Protein AF-A0A1F8MLC9-F1 (afdb_monomer_lite)

Foldseek 3Di:
DAEEEEEEADQDVPLLLPDPVSLVVSLVVLLQLCLQCQPLPRHQAYEYEDQLQVLQQQAPDHSPVSSVVSLVSVVVSNCVSCVVSVNNQRYDYDGNLQCVVLVVVLVVLQVVVVHRRLLLFCAVRHHFDQQSSQQVVLVLQLLCQQPPQDPYWYFYAYNQWRHHSVLVVLQVVLSVPPPDHPPPQAWFKEFAALPADVQGFCCFRQPLQQLLLDDFQDQGQGPVRPSNVVSVVLQVLLVVLPDDSPQQQDRHRGITTHSNLCLLAPFLRNQNHLQAPRRSSLSVLLCCQVVSAPFDDQNPPPCPDPHSRYDHVNHITGRPCPVTDHPVSSVVVLVCVLSVLLNSLSSCQQAPNVVSHGHVLSVQSVCLSVPHPGDDLVVLLVRSVVSSVVSLVSLLVSQCDPSCVVTPSNVCSPPPSVVCSVVSSVSSSSSSVSSSSVSNSSNVSSVCSNVPDCPPPSNVSSVRPD

Structure (mmCIF, N/CA/C/O backbone):
data_AF-A0A1F8MLC9-F1
#
_entry.id   AF-A0A1F8MLC9-F1
#
loop_
_atom_site.group_PDB
_atom_site.id
_atom_site.type_symbol
_atom_site.label_atom_id
_atom_site.label_alt_id
_atom_site.label_comp_id
_atom_site.label_asym_id
_atom_site.label_entity_id
_atom_site.label_seq_id
_atom_site.pdbx_PDB_ins_code
_atom_site.Cartn_x
_atom_site.Cartn_y
_atom_site.Cartn_z
_atom_site.occupancy
_atom_site.B_iso_or_equiv
_atom_site.auth_seq_id
_atom_site.auth_comp_id
_atom_site.auth_asym_id
_atom_site.auth_atom_id
_atom_site.pdbx_PDB_model_num
ATOM 1 N N . MET A 1 1 ? 5.364 -21.989 -14.504 1.00 70.06 1 MET A N 1
ATOM 2 C CA . MET A 1 1 ? 5.042 -20.619 -14.065 1.00 70.06 1 MET A CA 1
ATOM 3 C C . MET A 1 1 ? 6.298 -19.997 -13.494 1.00 70.06 1 MET A C 1
ATOM 5 O O . MET A 1 1 ? 6.845 -20.542 -12.539 1.00 70.06 1 MET A O 1
ATOM 9 N N . LYS A 1 2 ? 6.777 -18.930 -14.132 1.00 82.38 2 LYS A N 1
ATOM 10 C CA . LYS A 1 2 ? 7.926 -18.150 -13.665 1.00 82.38 2 LYS A CA 1
ATOM 11 C C . LYS A 1 2 ? 7.451 -17.191 -12.573 1.00 82.38 2 LYS A C 1
ATOM 13 O O . LYS A 1 2 ? 6.356 -16.639 -12.671 1.00 82.38 2 LYS A O 1
ATOM 18 N N . CYS A 1 3 ? 8.234 -17.024 -11.517 1.00 90.62 3 CYS A N 1
ATOM 19 C CA . CYS A 1 3 ? 7.934 -16.111 -10.423 1.00 90.62 3 CYS A CA 1
ATOM 20 C C . CYS A 1 3 ? 8.902 -14.935 -10.452 1.00 90.62 3 CYS A C 1
ATOM 22 O O . CYS A 1 3 ? 10.119 -15.107 -10.542 1.00 90.62 3 CYS A O 1
ATOM 24 N N . ILE A 1 4 ? 8.335 -13.749 -10.298 1.00 93.62 4 ILE A N 1
ATOM 25 C CA . ILE A 1 4 ? 9.042 -12.505 -10.057 1.00 93.62 4 ILE A CA 1
ATOM 26 C C . ILE A 1 4 ? 8.775 -12.111 -8.618 1.00 93.62 4 ILE A C 1
ATOM 28 O O . ILE A 1 4 ? 7.655 -12.224 -8.117 1.00 93.62 4 ILE A O 1
ATOM 32 N N . VAL A 1 5 ? 9.819 -11.655 -7.953 1.00 94.62 5 VAL A N 1
ATOM 33 C CA . VAL A 1 5 ? 9.729 -11.079 -6.623 1.00 94.62 5 VAL A CA 1
ATOM 34 C C . VAL A 1 5 ? 9.937 -9.581 -6.743 1.00 94.62 5 VAL A C 1
ATOM 36 O O . VAL A 1 5 ? 10.873 -9.143 -7.403 1.00 94.62 5 VAL A O 1
ATOM 39 N N . PHE A 1 6 ? 9.079 -8.803 -6.099 1.00 95.06 6 PHE A N 1
ATOM 40 C CA . PHE A 1 6 ? 9.315 -7.392 -5.838 1.00 95.06 6 PHE A CA 1
ATOM 41 C C . PHE A 1 6 ? 9.438 -7.195 -4.329 1.00 95.06 6 PHE A C 1
ATOM 43 O O . PHE A 1 6 ? 8.567 -7.611 -3.565 1.00 95.06 6 PHE A O 1
ATOM 50 N N . THR A 1 7 ? 10.525 -6.570 -3.902 1.00 93.25 7 THR A N 1
ATOM 51 C CA . THR A 1 7 ? 10.768 -6.208 -2.507 1.00 93.25 7 THR A CA 1
ATOM 52 C C . THR A 1 7 ? 11.474 -4.861 -2.454 1.00 93.25 7 THR A C 1
ATOM 54 O O . THR A 1 7 ? 11.973 -4.357 -3.460 1.00 93.25 7 THR A O 1
ATOM 57 N N . HIS A 1 8 ? 11.543 -4.277 -1.269 1.00 89.31 8 HIS A N 1
ATOM 58 C CA . HIS A 1 8 ? 12.380 -3.121 -0.991 1.00 89.31 8 HIS A CA 1
ATOM 59 C C . HIS A 1 8 ? 13.201 -3.417 0.252 1.00 89.31 8 HIS A C 1
ATOM 61 O O . HIS A 1 8 ? 12.708 -4.077 1.167 1.00 89.31 8 HIS A O 1
ATOM 67 N N . PHE A 1 9 ? 14.451 -2.968 0.263 1.00 84.25 9 PHE A N 1
ATOM 68 C CA . PHE A 1 9 ? 15.286 -3.038 1.451 1.00 84.25 9 PHE A CA 1
ATOM 69 C C . PHE A 1 9 ? 15.641 -1.620 1.863 1.00 84.25 9 PHE A C 1
ATOM 71 O O . PHE A 1 9 ? 16.335 -0.891 1.154 1.00 84.25 9 PHE A O 1
ATOM 78 N N . GLY A 1 10 ? 15.092 -1.234 3.003 1.00 76.94 10 GLY A N 1
ATOM 79 C CA . GLY A 1 10 ? 15.417 -0.005 3.670 1.00 76.94 10 GLY A CA 1
ATOM 80 C C . GLY A 1 10 ? 16.778 -0.114 4.331 1.00 76.94 10 GLY A C 1
ATOM 81 O O . GLY A 1 10 ? 17.382 -1.175 4.519 1.00 76.94 10 GLY A O 1
ATOM 82 N N . ARG A 1 11 ? 17.277 1.059 4.665 1.00 78.81 11 ARG A N 1
ATOM 83 C CA . ARG A 1 11 ? 18.478 1.224 5.451 1.00 78.81 11 ARG A CA 1
ATOM 84 C C . ARG A 1 11 ? 18.106 1.141 6.928 1.00 78.81 11 ARG A C 1
ATOM 86 O O . ARG A 1 11 ? 17.055 1.650 7.324 1.00 78.81 11 ARG A O 1
ATOM 93 N N . GLN A 1 12 ? 18.985 0.596 7.763 1.00 70.25 12 GLN A N 1
ATOM 94 C CA . GLN A 1 12 ? 18.771 0.625 9.212 1.00 70.25 12 GLN A CA 1
ATOM 95 C C . GLN A 1 12 ? 18.512 2.067 9.684 1.00 70.25 12 GLN A C 1
ATOM 97 O O . GLN A 1 12 ? 19.189 3.010 9.249 1.00 70.25 12 GLN A O 1
ATOM 102 N N . ARG A 1 13 ? 17.496 2.256 10.542 1.00 59.75 13 ARG A N 1
ATOM 103 C CA . ARG A 1 13 ? 17.085 3.589 11.020 1.00 59.75 13 ARG A CA 1
ATOM 104 C C . ARG A 1 13 ? 18.310 4.343 11.544 1.00 59.75 13 ARG A C 1
ATOM 106 O O . ARG A 1 13 ? 19.053 3.831 12.372 1.00 59.75 13 ARG A O 1
ATOM 113 N N . ASN A 1 14 ? 18.510 5.564 11.048 1.00 59.06 14 ASN A N 1
ATOM 114 C CA . ASN A 1 14 ? 19.639 6.444 11.379 1.00 59.06 14 ASN A CA 1
ATOM 115 C C . ASN A 1 14 ? 21.044 5.957 10.977 1.00 59.06 14 ASN A C 1
ATOM 117 O O . ASN A 1 14 ? 22.008 6.590 11.391 1.00 59.06 14 ASN A O 1
ATOM 121 N N . ASN A 1 15 ? 21.209 4.898 10.178 1.00 74.88 15 ASN A N 1
ATOM 122 C CA . ASN A 1 15 ? 22.534 4.441 9.744 1.00 74.88 15 ASN A CA 1
ATOM 123 C C . ASN A 1 15 ? 23.024 5.236 8.518 1.00 74.88 15 ASN A C 1
ATOM 125 O O . ASN A 1 15 ? 22.683 4.852 7.404 1.00 74.88 15 ASN A O 1
ATOM 129 N N . PRO A 1 16 ? 23.860 6.288 8.645 1.00 76.00 16 PRO A N 1
ATOM 130 C CA . PRO A 1 16 ? 24.253 7.158 7.534 1.00 76.00 16 PRO A CA 1
ATOM 131 C C . PRO A 1 16 ? 25.061 6.448 6.429 1.00 76.00 16 PRO A C 1
ATOM 133 O O . PRO A 1 16 ? 25.341 7.077 5.415 1.00 76.00 16 PRO A O 1
ATOM 136 N N . LEU A 1 17 ? 25.421 5.166 6.603 1.00 81.31 17 LEU A N 1
ATOM 137 C CA . LEU A 1 17 ? 26.280 4.385 5.704 1.00 81.31 17 LEU A CA 1
ATOM 138 C C . LEU A 1 17 ? 27.609 5.092 5.408 1.00 81.31 17 LEU A C 1
ATOM 140 O O . LEU A 1 17 ? 28.138 5.037 4.298 1.00 81.31 17 LEU A O 1
ATOM 144 N N . VAL A 1 18 ? 28.166 5.761 6.418 1.00 80.62 18 VAL A N 1
ATOM 145 C CA . VAL A 1 18 ? 29.413 6.525 6.289 1.00 80.62 18 VAL A CA 1
ATOM 146 C C . VAL A 1 18 ? 30.606 5.629 6.594 1.00 80.62 18 VAL A C 1
ATOM 148 O O . VAL A 1 18 ? 31.584 5.629 5.847 1.00 80.62 18 VAL A O 1
ATOM 151 N N . THR A 1 19 ? 30.523 4.827 7.657 1.00 85.75 19 THR A N 1
ATOM 152 C CA . THR A 1 19 ? 31.643 3.993 8.109 1.00 85.75 19 THR A CA 1
ATOM 153 C C . THR A 1 19 ? 31.665 2.631 7.419 1.00 85.75 19 THR A C 1
ATOM 155 O O . THR A 1 19 ? 30.641 2.118 6.967 1.00 85.75 19 THR A O 1
ATOM 158 N N . THR A 1 20 ? 32.841 2.001 7.358 1.00 88.50 20 THR A N 1
ATOM 159 C CA . THR A 1 20 ? 32.982 0.634 6.831 1.00 88.50 20 THR A CA 1
ATOM 160 C C . THR A 1 20 ? 32.121 -0.356 7.612 1.00 88.50 20 THR A C 1
ATOM 162 O O . THR A 1 20 ? 31.392 -1.130 7.005 1.00 88.50 20 THR A O 1
ATOM 165 N N . THR A 1 21 ? 32.131 -0.285 8.945 1.00 88.81 21 THR A N 1
ATOM 166 C CA . THR A 1 21 ? 31.322 -1.154 9.813 1.00 88.81 21 THR A CA 1
ATOM 167 C C . THR A 1 21 ? 29.830 -1.031 9.513 1.00 88.81 21 THR A C 1
ATOM 169 O O . THR A 1 21 ? 29.141 -2.035 9.381 1.00 88.81 21 THR A O 1
ATOM 172 N N . GLN A 1 22 ? 29.332 0.194 9.328 1.00 88.31 22 GLN A N 1
ATOM 173 C CA . GLN A 1 22 ? 27.935 0.442 8.970 1.00 88.31 22 GLN A CA 1
ATOM 174 C C . GLN A 1 22 ? 27.539 -0.215 7.646 1.00 88.31 22 GLN A C 1
ATOM 176 O O . GLN A 1 22 ? 26.452 -0.784 7.545 1.00 88.31 22 GLN A O 1
ATOM 181 N N . LYS A 1 23 ? 28.418 -0.138 6.641 1.00 90.75 23 LYS A N 1
ATOM 182 C CA . LYS A 1 23 ? 28.203 -0.750 5.324 1.00 90.75 23 LYS A CA 1
ATOM 183 C C . LYS A 1 23 ? 28.241 -2.276 5.402 1.00 90.75 23 LYS A C 1
ATOM 185 O O . LYS A 1 23 ? 27.401 -2.921 4.787 1.00 90.75 23 LYS A O 1
ATOM 190 N N . VAL A 1 24 ? 29.172 -2.840 6.176 1.00 90.19 24 VAL A N 1
ATOM 191 C CA . VAL A 1 24 ? 29.293 -4.293 6.390 1.00 90.19 24 VAL A CA 1
ATOM 192 C C . VAL A 1 24 ? 28.047 -4.849 7.072 1.00 90.19 24 VAL A C 1
ATOM 194 O O . VAL A 1 24 ? 27.448 -5.777 6.541 1.00 90.19 24 VAL A O 1
ATOM 197 N N . ASN A 1 25 ? 27.587 -4.231 8.163 1.00 89.25 25 ASN A N 1
ATOM 198 C CA . ASN A 1 25 ? 26.384 -4.681 8.868 1.00 89.25 25 ASN A CA 1
ATOM 199 C C . ASN A 1 25 ? 25.146 -4.656 7.954 1.00 89.25 25 ASN A C 1
ATOM 201 O O . ASN A 1 25 ? 24.365 -5.604 7.934 1.00 89.25 25 ASN A O 1
ATOM 205 N N . GLN A 1 26 ? 24.987 -3.591 7.155 1.00 90.38 26 GLN A N 1
ATOM 206 C CA . GLN A 1 26 ? 23.888 -3.498 6.190 1.00 90.38 26 GLN A CA 1
ATOM 207 C C . GLN A 1 26 ? 23.987 -4.584 5.107 1.00 90.38 26 GLN A C 1
ATOM 209 O O . GLN A 1 26 ? 22.971 -5.139 4.690 1.00 90.38 26 GLN A O 1
ATOM 214 N N . GLN A 1 27 ? 25.206 -4.897 4.657 1.00 91.81 27 GLN A N 1
ATOM 215 C CA . GLN A 1 27 ? 25.456 -5.955 3.683 1.00 91.81 27 GLN A CA 1
ATOM 216 C C . GLN A 1 27 ? 25.075 -7.330 4.232 1.00 91.81 27 GLN A C 1
ATOM 218 O O . GLN A 1 27 ? 24.414 -8.088 3.529 1.00 91.81 27 GLN A O 1
ATOM 223 N N . GLU A 1 28 ? 25.487 -7.656 5.457 1.00 91.81 28 GLU A N 1
ATOM 224 C CA . GLU A 1 28 ? 25.188 -8.938 6.107 1.00 91.81 28 GLU A CA 1
ATOM 225 C C . GLU A 1 28 ? 23.679 -9.150 6.266 1.00 91.81 28 GLU A C 1
ATOM 227 O O . GLU A 1 28 ? 23.164 -10.213 5.916 1.00 91.81 28 GLU A O 1
ATOM 232 N N . GLU A 1 29 ? 22.949 -8.113 6.686 1.00 89.44 29 GLU A N 1
ATOM 233 C CA . GLU A 1 29 ? 21.488 -8.156 6.786 1.00 89.44 29 GLU A CA 1
ATOM 234 C C . GLU A 1 29 ? 20.833 -8.449 5.426 1.00 89.44 29 GLU A C 1
ATOM 236 O O . GLU A 1 29 ? 19.963 -9.314 5.299 1.00 89.44 29 GLU A O 1
ATOM 241 N N . TRP A 1 30 ? 21.255 -7.752 4.369 1.00 91.38 30 TRP A N 1
ATOM 242 C CA . TRP A 1 30 ? 20.685 -7.959 3.037 1.00 91.38 30 TRP A CA 1
ATOM 243 C C . TRP A 1 30 ? 21.096 -9.296 2.418 1.00 91.38 30 TRP A C 1
ATOM 245 O O . TRP A 1 30 ? 20.295 -9.899 1.703 1.00 91.38 30 TRP A O 1
ATOM 255 N N . GLN A 1 31 ? 22.293 -9.804 2.723 1.00 93.50 31 GLN A N 1
ATOM 256 C CA . GLN A 1 31 ? 22.694 -11.169 2.372 1.00 93.50 31 GLN A CA 1
ATOM 257 C C . GLN A 1 31 ? 21.763 -12.194 3.019 1.00 93.50 31 GLN A C 1
ATOM 259 O O . GLN A 1 31 ? 21.269 -13.088 2.333 1.00 93.50 31 GLN A O 1
ATOM 264 N N . GLU A 1 32 ? 21.464 -12.046 4.311 1.00 90.62 32 GLU A N 1
ATOM 265 C CA . GLU A 1 32 ? 20.539 -12.936 5.013 1.00 90.62 32 GLU A CA 1
ATOM 266 C C . GLU A 1 32 ? 19.148 -12.930 4.365 1.00 90.62 32 GLU A C 1
ATOM 268 O O . GLU A 1 32 ? 18.591 -13.996 4.080 1.00 90.62 32 GLU A O 1
ATOM 273 N N . ARG A 1 33 ? 18.619 -11.745 4.036 1.00 89.31 33 ARG A N 1
ATOM 274 C CA . ARG A 1 33 ? 17.327 -11.615 3.341 1.00 89.31 33 ARG A CA 1
ATOM 275 C C . ARG A 1 33 ? 17.350 -12.243 1.944 1.00 89.31 33 ARG A C 1
ATOM 277 O O . ARG A 1 33 ? 16.389 -12.903 1.547 1.00 89.31 33 ARG A O 1
ATOM 284 N N . LEU A 1 34 ? 18.443 -12.087 1.196 1.00 93.00 34 LEU A N 1
ATOM 285 C CA . LEU A 1 34 ? 18.596 -12.656 -0.147 1.00 93.00 34 LEU A CA 1
ATOM 286 C C . LEU A 1 34 ? 18.760 -14.176 -0.148 1.00 93.00 34 LEU A C 1
ATOM 288 O O . LEU A 1 34 ? 18.259 -14.851 -1.053 1.00 93.00 34 LEU A O 1
ATOM 292 N N . ARG A 1 35 ? 19.400 -14.733 0.882 1.00 92.38 35 ARG A N 1
ATOM 293 C CA . ARG A 1 35 ? 19.637 -16.173 1.027 1.00 92.38 35 ARG A CA 1
ATOM 294 C C . ARG A 1 35 ? 18.356 -16.996 0.930 1.00 92.38 35 ARG A C 1
ATOM 296 O O . ARG A 1 35 ? 18.384 -18.113 0.415 1.00 92.38 35 ARG A O 1
ATOM 303 N N . ALA A 1 36 ? 17.220 -16.447 1.356 1.00 89.31 36 ALA A N 1
ATOM 304 C CA . ALA A 1 36 ? 15.919 -17.104 1.257 1.00 89.31 36 ALA A CA 1
ATOM 305 C C . ALA A 1 36 ? 15.506 -17.461 -0.185 1.00 89.31 36 ALA A C 1
ATOM 307 O O . ALA A 1 36 ? 14.756 -18.421 -0.390 1.00 89.31 36 ALA A O 1
ATOM 308 N N . TYR A 1 37 ? 16.009 -16.725 -1.182 1.00 91.94 37 TYR A N 1
ATOM 309 C CA . TYR A 1 37 ? 15.744 -16.964 -2.603 1.00 91.94 37 TYR A CA 1
ATOM 310 C C . TYR A 1 37 ? 16.755 -17.915 -3.254 1.00 91.94 37 TYR A C 1
ATOM 312 O O . TYR A 1 37 ? 16.526 -18.408 -4.365 1.00 91.94 37 TYR A O 1
ATOM 320 N N . ARG A 1 38 ? 17.854 -18.239 -2.566 1.00 89.25 38 ARG A N 1
ATOM 321 C CA . ARG A 1 38 ? 18.866 -19.170 -3.065 1.00 89.25 38 ARG A CA 1
ATOM 322 C C . ARG A 1 38 ? 18.252 -20.554 -3.296 1.00 89.25 38 ARG A C 1
ATOM 324 O O . ARG A 1 38 ? 17.594 -21.128 -2.430 1.00 89.25 38 ARG A O 1
ATOM 331 N N . GLY A 1 39 ? 18.434 -21.094 -4.502 1.00 84.12 39 GLY A N 1
ATOM 332 C CA . GLY A 1 39 ? 17.851 -22.384 -4.896 1.00 84.12 39 GLY A CA 1
ATOM 333 C C . GLY A 1 39 ? 16.328 -22.371 -5.105 1.00 84.12 39 GLY A C 1
ATOM 334 O O . GLY A 1 39 ? 15.718 -23.434 -5.263 1.00 84.12 39 GLY A O 1
ATOM 335 N N . CYS A 1 40 ? 15.683 -21.198 -5.124 1.00 87.00 40 CYS A N 1
ATOM 336 C CA . CYS A 1 40 ? 14.312 -21.065 -5.611 1.00 87.00 40 CYS A CA 1
ATOM 337 C C . CYS A 1 40 ? 14.312 -21.117 -7.147 1.00 87.00 40 CYS A C 1
ATOM 339 O O . CYS A 1 40 ? 14.397 -20.089 -7.814 1.00 87.00 40 CYS A O 1
ATOM 341 N N . ASN A 1 41 ? 14.224 -22.324 -7.716 1.00 86.25 41 ASN A N 1
ATOM 342 C CA . ASN A 1 41 ? 14.286 -22.538 -9.172 1.00 86.25 41 ASN A CA 1
ATOM 343 C C . ASN A 1 41 ? 13.152 -21.859 -9.949 1.00 86.25 41 ASN A C 1
ATOM 345 O O . ASN A 1 41 ? 13.327 -21.571 -11.121 1.00 86.25 41 ASN A O 1
ATOM 349 N N . ASN A 1 42 ? 12.012 -21.605 -9.302 1.00 88.25 42 ASN A N 1
ATOM 350 C CA . ASN A 1 42 ? 10.874 -20.930 -9.924 1.00 88.25 42 ASN A CA 1
ATOM 351 C C . ASN A 1 42 ? 10.941 -19.399 -9.803 1.00 88.25 42 ASN A C 1
ATOM 353 O O . ASN A 1 42 ? 10.081 -18.733 -10.365 1.00 88.25 42 ASN A O 1
ATOM 357 N N . VAL A 1 43 ? 11.895 -18.846 -9.041 1.00 92.19 43 VAL A N 1
ATOM 358 C CA . VAL A 1 43 ? 12.118 -17.395 -8.945 1.00 92.19 43 VAL A CA 1
ATOM 359 C C . VAL A 1 43 ? 13.181 -17.015 -9.967 1.00 92.19 43 VAL A C 1
ATOM 361 O O . VAL A 1 43 ? 14.354 -17.365 -9.802 1.00 92.19 43 VAL A O 1
ATOM 364 N N . ASP A 1 44 ? 12.762 -16.308 -11.010 1.00 91.56 44 ASP A N 1
ATOM 365 C CA . ASP A 1 44 ? 13.611 -15.959 -12.156 1.00 91.56 44 ASP A CA 1
ATOM 366 C C . ASP A 1 44 ? 14.211 -14.560 -12.032 1.00 91.56 44 ASP A C 1
ATOM 368 O O . ASP A 1 44 ? 15.311 -14.306 -12.529 1.00 91.56 44 ASP A O 1
ATOM 372 N N . LEU A 1 45 ? 13.493 -13.664 -11.354 1.00 94.50 45 LEU A N 1
ATOM 373 C CA . LEU A 1 45 ? 13.861 -12.265 -11.199 1.00 94.50 45 LEU A CA 1
ATOM 374 C C . LEU A 1 45 ? 13.406 -11.737 -9.837 1.00 94.50 45 LEU A C 1
ATOM 376 O O . LEU A 1 45 ? 12.311 -12.046 -9.366 1.00 94.50 45 LEU A O 1
ATOM 380 N N . ILE A 1 46 ? 14.261 -10.935 -9.215 1.00 95.44 46 ILE A N 1
ATOM 381 C CA . ILE A 1 46 ? 14.049 -10.272 -7.934 1.00 95.44 46 ILE A CA 1
ATOM 382 C C . ILE A 1 46 ? 14.328 -8.787 -8.152 1.00 95.44 46 ILE A C 1
ATOM 384 O O . ILE A 1 46 ? 15.482 -8.386 -8.295 1.00 95.44 46 ILE A O 1
ATOM 388 N N . TYR A 1 47 ? 13.276 -7.980 -8.181 1.00 96.44 47 TYR A N 1
ATOM 389 C CA . TYR A 1 47 ? 13.377 -6.530 -8.117 1.00 96.44 47 TYR A CA 1
ATOM 390 C C . TYR A 1 47 ? 13.580 -6.098 -6.667 1.00 96.44 47 TYR A C 1
ATOM 392 O O . TYR A 1 47 ? 12.784 -6.464 -5.796 1.00 96.44 47 TYR A O 1
ATOM 400 N N . ILE A 1 48 ? 14.632 -5.320 -6.417 1.00 95.00 48 ILE A N 1
ATOM 401 C CA . ILE A 1 48 ? 14.919 -4.724 -5.111 1.00 95.00 48 ILE A CA 1
ATOM 402 C C . ILE A 1 48 ? 14.923 -3.212 -5.265 1.00 95.00 48 ILE A C 1
ATOM 404 O O . ILE A 1 48 ? 15.828 -2.638 -5.867 1.00 95.00 48 ILE A O 1
ATOM 408 N N . PHE A 1 49 ? 13.892 -2.583 -4.725 1.00 93.50 49 PHE A N 1
ATOM 409 C CA . PHE A 1 49 ? 13.686 -1.148 -4.795 1.00 93.50 49 PHE A CA 1
ATOM 410 C C . PHE A 1 49 ? 14.466 -0.396 -3.702 1.00 93.50 49 PHE A C 1
ATOM 412 O O . PHE A 1 49 ? 14.379 -0.753 -2.523 1.00 93.50 49 PHE A O 1
ATOM 419 N N . ILE A 1 50 ? 15.194 0.655 -4.099 1.00 91.19 50 ILE A N 1
ATOM 420 C CA . ILE A 1 50 ? 15.861 1.615 -3.211 1.00 91.19 50 ILE A CA 1
ATOM 421 C C . ILE A 1 50 ? 14.966 2.850 -3.057 1.00 91.19 50 ILE A C 1
ATOM 423 O O . ILE A 1 50 ? 14.842 3.670 -3.967 1.00 91.19 50 ILE A O 1
ATOM 427 N N . MET A 1 51 ? 14.357 2.994 -1.879 1.00 86.25 51 MET A N 1
ATOM 428 C CA . MET A 1 51 ? 13.389 4.059 -1.602 1.00 86.25 51 MET A CA 1
ATOM 429 C C . MET A 1 51 ? 14.000 5.465 -1.673 1.00 86.25 51 MET A C 1
ATOM 431 O O . MET A 1 51 ? 13.350 6.380 -2.172 1.00 86.25 51 MET A O 1
ATOM 435 N N . ASP A 1 52 ? 15.246 5.635 -1.228 1.00 84.31 52 ASP A N 1
ATOM 436 C CA . ASP A 1 52 ? 15.963 6.915 -1.235 1.00 84.31 52 ASP A CA 1
ATOM 437 C C . ASP A 1 52 ? 16.074 7.496 -2.659 1.00 84.31 52 ASP A C 1
ATOM 439 O O . ASP A 1 52 ? 15.867 8.692 -2.862 1.00 84.31 52 ASP A O 1
ATOM 443 N N . GLY A 1 53 ? 16.276 6.641 -3.671 1.00 83.44 53 GLY A N 1
ATOM 444 C CA . GLY A 1 53 ? 16.311 7.055 -5.076 1.00 83.44 53 GLY A CA 1
ATOM 445 C C . GLY A 1 53 ? 14.966 7.570 -5.600 1.00 83.44 53 GLY A C 1
ATOM 446 O O . GLY A 1 53 ? 14.914 8.529 -6.363 1.00 83.44 53 GLY A O 1
ATOM 447 N N . TYR A 1 54 ? 13.858 6.982 -5.149 1.00 86.50 54 TYR A N 1
ATOM 448 C CA . TYR A 1 54 ? 12.515 7.457 -5.494 1.00 86.50 54 TYR A CA 1
ATOM 449 C C . TYR A 1 54 ? 12.172 8.777 -4.818 1.00 86.50 54 TYR A C 1
ATOM 451 O O . TYR A 1 54 ? 11.622 9.662 -5.464 1.00 86.50 54 TYR A O 1
ATOM 459 N N . VAL A 1 55 ? 12.517 8.936 -3.536 1.00 82.44 55 VAL A N 1
ATOM 460 C CA . VAL A 1 55 ? 12.339 10.218 -2.836 1.00 82.44 55 VAL A CA 1
ATOM 461 C C . VAL A 1 55 ? 13.115 11.312 -3.547 1.00 82.44 55 VAL A C 1
ATOM 463 O O . VAL A 1 55 ? 12.557 12.380 -3.781 1.00 82.44 55 VAL A O 1
ATOM 466 N N . ALA A 1 56 ? 14.364 11.030 -3.918 1.00 81.25 56 ALA A N 1
ATOM 467 C CA . ALA A 1 56 ? 15.208 11.949 -4.662 1.00 81.25 56 ALA A CA 1
ATOM 468 C C . ALA A 1 56 ? 14.547 12.408 -5.972 1.00 81.25 56 ALA A C 1
ATOM 470 O O . ALA A 1 56 ? 14.482 13.603 -6.225 1.00 81.25 56 ALA A O 1
ATOM 471 N N . LEU A 1 57 ? 14.013 11.483 -6.772 1.00 84.81 57 LEU A N 1
ATOM 472 C CA . LEU A 1 57 ? 13.394 11.822 -8.057 1.00 84.81 57 LEU A CA 1
ATOM 473 C C . LEU A 1 57 ? 12.042 12.524 -7.939 1.00 84.81 57 LEU A C 1
ATOM 475 O O . LEU A 1 57 ? 11.712 13.355 -8.778 1.00 84.81 57 LEU A O 1
ATOM 479 N N . VAL A 1 58 ? 11.238 12.158 -6.942 1.00 82.62 58 VAL A N 1
ATOM 480 C CA . VAL A 1 58 ? 9.872 12.671 -6.814 1.00 82.62 58 VAL A CA 1
ATOM 481 C C . VAL A 1 58 ? 9.832 13.998 -6.055 1.00 82.62 58 VAL A C 1
ATOM 483 O O . VAL A 1 58 ? 8.966 14.819 -6.326 1.00 82.62 58 VAL A O 1
ATOM 486 N N . SER A 1 59 ? 10.743 14.238 -5.109 1.00 75.56 59 SER A N 1
ATOM 487 C CA . SER A 1 59 ? 10.749 15.483 -4.331 1.00 75.56 59 SER A CA 1
ATOM 488 C C . SER A 1 59 ? 11.159 16.662 -5.215 1.00 75.56 59 SER A C 1
ATOM 490 O O . SER A 1 59 ? 12.233 16.650 -5.809 1.00 75.56 59 SER A O 1
ATOM 492 N N . ARG A 1 60 ? 10.337 17.717 -5.277 1.00 64.88 60 ARG A N 1
ATOM 493 C CA . ARG A 1 60 ? 10.682 18.953 -5.996 1.00 64.88 60 ARG A CA 1
ATOM 494 C C . ARG A 1 60 ? 11.897 19.630 -5.347 1.00 64.88 60 ARG A C 1
ATOM 496 O O . ARG A 1 60 ? 11.784 20.181 -4.253 1.00 64.88 60 ARG A O 1
ATOM 503 N N . GLY A 1 61 ? 13.047 19.612 -6.020 1.00 60.66 61 GLY A N 1
ATOM 504 C CA . GLY A 1 61 ? 14.255 20.337 -5.612 1.00 60.66 61 GLY A CA 1
ATOM 505 C C . GLY A 1 61 ? 15.543 19.747 -6.184 1.00 60.66 61 GLY A C 1
ATOM 506 O O . GLY A 1 61 ? 15.524 18.715 -6.850 1.00 60.66 61 GLY A O 1
ATOM 507 N N . ASP A 1 62 ? 16.674 20.395 -5.895 1.00 56.59 62 ASP A N 1
ATOM 508 C CA . ASP A 1 62 ? 17.984 19.782 -6.110 1.00 56.59 62 ASP A CA 1
ATOM 509 C C . ASP A 1 62 ? 18.066 18.529 -5.244 1.00 56.59 62 ASP A C 1
ATOM 511 O O . ASP A 1 62 ? 17.975 18.614 -4.015 1.00 56.59 62 ASP A O 1
ATOM 515 N N . ILE A 1 63 ? 18.249 17.366 -5.873 1.00 63.66 63 ILE A N 1
ATOM 516 C CA . ILE A 1 63 ? 18.549 16.140 -5.140 1.00 63.66 63 ILE A CA 1
ATOM 517 C C . ILE A 1 63 ? 19.804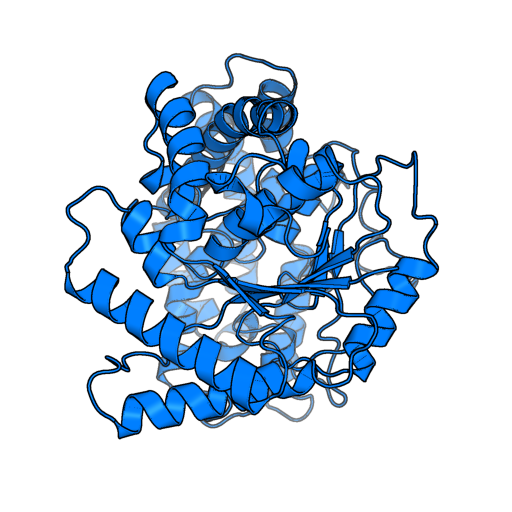 16.432 -4.318 1.00 63.66 63 ILE A C 1
ATOM 519 O O . ILE A 1 63 ? 20.862 16.682 -4.910 1.00 63.66 63 ILE A O 1
ATOM 523 N N . PRO A 1 64 ? 19.747 16.409 -2.972 1.00 69.25 64 PRO A N 1
ATOM 524 C CA . PRO A 1 64 ? 20.941 16.659 -2.193 1.00 69.25 64 PRO A CA 1
ATOM 525 C C . PRO A 1 64 ? 21.994 15.642 -2.621 1.00 69.25 64 PRO A C 1
ATOM 527 O O . PRO A 1 64 ? 21.721 14.443 -2.636 1.00 69.25 64 PRO A O 1
ATOM 530 N N . PHE A 1 65 ? 23.207 16.093 -2.946 1.00 75.69 65 PHE A N 1
ATOM 531 C CA . PHE A 1 65 ? 24.310 15.207 -3.350 1.00 75.69 65 PHE A CA 1
ATOM 532 C C . PHE A 1 65 ? 24.490 14.020 -2.384 1.00 75.69 65 PHE A C 1
ATOM 534 O O . PHE A 1 65 ? 24.834 12.909 -2.780 1.00 75.69 65 PHE A O 1
ATOM 541 N N . LYS A 1 66 ? 24.172 14.247 -1.106 1.00 78.50 66 LYS A N 1
ATOM 542 C CA . LYS A 1 66 ? 24.108 13.228 -0.062 1.00 78.50 66 LYS A CA 1
ATOM 543 C C . LYS A 1 66 ? 23.141 12.074 -0.377 1.00 78.50 66 LYS A C 1
ATOM 545 O O . LYS A 1 66 ? 23.527 10.932 -0.165 1.00 78.50 66 LYS A O 1
ATOM 550 N N . GLU A 1 67 ? 21.936 12.338 -0.878 1.00 77.75 67 GLU A N 1
ATOM 551 C CA . GLU A 1 67 ? 20.952 11.299 -1.225 1.00 77.75 67 GLU A CA 1
ATOM 552 C C . GLU A 1 67 ? 21.409 10.479 -2.438 1.00 77.75 67 GLU A C 1
ATOM 554 O O . GLU A 1 67 ? 21.334 9.252 -2.413 1.00 77.75 67 GLU A O 1
ATOM 559 N N . LEU A 1 68 ? 22.014 11.126 -3.443 1.00 82.75 68 LEU A N 1
ATOM 560 C CA . LEU A 1 68 ? 22.656 10.427 -4.568 1.00 82.75 68 LEU A CA 1
ATOM 561 C C . LEU A 1 68 ? 23.781 9.498 -4.087 1.00 82.75 68 LEU A C 1
ATOM 563 O O . LEU A 1 68 ? 23.908 8.359 -4.536 1.00 82.75 68 LEU A O 1
ATOM 567 N N . MET A 1 69 ? 24.608 9.970 -3.149 1.00 85.94 69 MET A N 1
ATOM 568 C CA . MET A 1 69 ? 25.666 9.152 -2.553 1.00 85.94 69 MET A CA 1
ATOM 569 C C . MET A 1 69 ? 25.116 7.978 -1.737 1.00 85.94 69 MET A C 1
ATOM 571 O O . MET A 1 69 ? 25.715 6.896 -1.755 1.00 85.94 69 MET A O 1
ATOM 575 N N . ILE A 1 70 ? 24.015 8.184 -1.008 1.00 86.44 70 ILE A N 1
ATOM 576 C CA . ILE A 1 70 ? 23.348 7.139 -0.226 1.00 86.44 70 ILE A CA 1
ATOM 577 C C . ILE A 1 70 ? 22.789 6.071 -1.166 1.00 86.44 70 ILE A C 1
ATOM 579 O O . ILE A 1 70 ? 23.137 4.904 -0.989 1.00 86.44 70 ILE A O 1
ATOM 583 N N . GLU A 1 71 ? 22.026 6.455 -2.195 1.00 89.25 71 GLU A N 1
ATOM 584 C CA . GLU A 1 71 ? 21.474 5.525 -3.190 1.00 89.25 71 GLU A CA 1
ATOM 585 C C . GLU A 1 71 ? 22.585 4.690 -3.832 1.00 89.25 71 GLU A C 1
ATOM 587 O O . GLU A 1 71 ? 22.534 3.458 -3.789 1.00 89.25 71 GLU A O 1
ATOM 592 N N . ARG A 1 72 ? 23.659 5.340 -4.301 1.00 91.06 72 ARG A N 1
ATOM 593 C CA . ARG A 1 72 ? 24.781 4.645 -4.945 1.00 91.06 72 ARG A CA 1
ATOM 594 C C . ARG A 1 72 ? 25.479 3.679 -3.991 1.00 91.06 72 ARG A C 1
ATOM 596 O O . ARG A 1 72 ? 25.901 2.591 -4.384 1.00 91.06 72 ARG A O 1
ATOM 603 N N . THR A 1 73 ? 25.618 4.066 -2.724 1.00 92.19 73 THR A N 1
ATOM 604 C CA . THR A 1 73 ? 26.194 3.200 -1.689 1.00 92.19 73 THR A CA 1
ATOM 605 C C . THR A 1 73 ? 25.297 1.991 -1.437 1.00 92.19 73 THR A C 1
ATOM 607 O O . THR A 1 73 ? 25.798 0.869 -1.389 1.00 92.19 73 THR A O 1
ATOM 610 N N . MET A 1 74 ? 23.984 2.194 -1.329 1.00 91.94 74 MET A N 1
ATOM 611 C CA . MET A 1 74 ? 23.007 1.118 -1.162 1.00 91.94 74 MET A CA 1
ATOM 612 C C . MET A 1 74 ? 23.019 0.161 -2.355 1.00 91.94 74 MET A C 1
ATOM 614 O O . MET A 1 74 ? 23.098 -1.049 -2.154 1.00 91.94 74 MET A O 1
ATOM 618 N N . ARG A 1 75 ? 23.051 0.675 -3.587 1.00 94.00 75 ARG A N 1
ATOM 619 C CA . ARG A 1 75 ? 23.183 -0.137 -4.804 1.00 94.00 75 ARG A CA 1
ATOM 620 C C . ARG A 1 75 ? 24.408 -1.046 -4.751 1.00 94.00 75 ARG A C 1
ATOM 622 O O . ARG A 1 75 ? 24.271 -2.258 -4.886 1.00 94.00 75 ARG A O 1
ATOM 629 N N . ASN A 1 76 ? 25.581 -0.491 -4.442 1.00 94.19 76 ASN A N 1
ATOM 630 C CA . ASN A 1 76 ? 26.821 -1.268 -4.342 1.00 94.19 76 ASN A CA 1
ATOM 631 C C . ASN A 1 76 ? 26.747 -2.373 -3.272 1.00 94.19 76 ASN A C 1
ATOM 633 O O . ASN A 1 76 ? 27.253 -3.482 -3.476 1.00 94.19 76 ASN A O 1
ATOM 637 N N . ILE A 1 77 ? 26.128 -2.078 -2.123 1.00 94.44 77 ILE A N 1
ATOM 638 C CA . ILE A 1 77 ? 25.935 -3.051 -1.041 1.00 94.44 77 ILE A CA 1
ATOM 639 C C . ILE A 1 77 ? 24.982 -4.167 -1.498 1.00 94.44 77 ILE A C 1
ATOM 641 O O . ILE A 1 77 ? 25.307 -5.341 -1.318 1.00 94.44 77 ILE A O 1
ATOM 645 N N . LEU A 1 78 ? 23.850 -3.831 -2.134 1.00 94.12 78 LEU A N 1
ATOM 646 C CA . LEU A 1 78 ? 22.885 -4.805 -2.666 1.00 94.12 78 LEU A CA 1
ATOM 647 C C . LEU A 1 78 ? 23.507 -5.713 -3.721 1.00 94.12 78 LEU A C 1
ATOM 649 O O . LEU A 1 78 ? 23.363 -6.931 -3.651 1.00 94.12 78 LEU A O 1
ATOM 653 N N . GLU A 1 79 ? 24.213 -5.138 -4.690 1.00 95.12 79 GLU A N 1
ATOM 654 C CA . GLU A 1 79 ? 24.862 -5.893 -5.761 1.00 95.12 79 GLU A CA 1
ATOM 655 C C . GLU A 1 79 ? 25.944 -6.824 -5.208 1.00 95.12 79 GLU A C 1
ATOM 657 O O . GLU A 1 79 ? 26.064 -7.978 -5.632 1.00 95.12 79 GLU A O 1
ATOM 662 N N . THR A 1 80 ? 26.691 -6.365 -4.199 1.00 95.69 80 THR A N 1
ATOM 663 C CA . THR A 1 80 ? 27.670 -7.200 -3.498 1.00 95.69 80 THR A CA 1
ATOM 664 C C . THR A 1 80 ? 26.990 -8.331 -2.731 1.00 95.69 80 THR A C 1
ATOM 666 O O . THR A 1 80 ? 27.436 -9.474 -2.832 1.00 95.69 80 THR A O 1
ATOM 669 N N . ALA A 1 81 ? 25.897 -8.054 -2.016 1.00 95.38 81 ALA A N 1
ATOM 670 C CA . ALA A 1 81 ? 25.114 -9.069 -1.318 1.00 95.38 81 ALA A CA 1
ATOM 671 C C . ALA A 1 81 ? 24.546 -10.119 -2.290 1.00 95.38 81 ALA A C 1
ATOM 673 O O . ALA A 1 81 ? 24.695 -11.320 -2.062 1.00 95.38 81 ALA A O 1
ATOM 674 N N . ALA A 1 82 ? 23.992 -9.681 -3.424 1.00 95.69 82 ALA A N 1
ATOM 675 C CA . ALA A 1 82 ? 23.499 -10.559 -4.481 1.00 95.69 82 ALA A CA 1
ATOM 676 C C . ALA A 1 82 ? 24.611 -11.427 -5.078 1.00 95.69 82 ALA A C 1
ATOM 678 O O . ALA A 1 82 ? 24.397 -12.614 -5.320 1.00 95.69 82 ALA A O 1
ATOM 679 N N . ARG A 1 83 ? 25.813 -10.873 -5.277 1.00 96.25 83 ARG A N 1
ATOM 680 C CA . ARG A 1 83 ? 26.979 -11.631 -5.751 1.00 96.25 83 ARG A CA 1
ATOM 681 C C . ARG A 1 83 ? 27.417 -12.698 -4.755 1.00 96.25 83 ARG A C 1
ATOM 683 O O . ARG A 1 83 ? 27.654 -13.830 -5.164 1.00 96.25 83 ARG A O 1
ATOM 690 N N . VAL A 1 84 ? 27.494 -12.359 -3.468 1.00 95.44 84 VAL A N 1
ATOM 691 C CA . VAL A 1 84 ? 27.869 -13.307 -2.404 1.00 95.44 84 VAL A CA 1
ATOM 692 C C . VAL A 1 84 ? 26.871 -14.462 -2.310 1.00 95.44 84 VAL A C 1
ATOM 694 O O . VAL A 1 84 ? 27.276 -15.614 -2.178 1.00 95.44 84 VAL A O 1
ATOM 697 N N . GLU A 1 85 ? 25.575 -14.181 -2.448 1.00 95.19 85 GLU A N 1
ATOM 698 C CA . GLU A 1 85 ? 24.533 -15.214 -2.410 1.00 95.19 85 GLU A CA 1
ATOM 699 C C . GLU A 1 85 ? 24.336 -15.943 -3.759 1.00 95.19 85 GLU A C 1
ATOM 701 O O . GLU A 1 85 ? 23.504 -16.849 -3.856 1.00 95.19 85 GLU A O 1
ATOM 706 N N . GLY A 1 86 ? 25.118 -15.606 -4.796 1.00 94.94 86 GLY A N 1
ATOM 707 C CA . GLY A 1 86 ? 25.058 -16.251 -6.113 1.00 94.94 86 GLY A CA 1
ATOM 708 C C . GLY A 1 86 ? 23.772 -15.946 -6.888 1.00 94.94 86 GLY A C 1
ATOM 709 O O . GLY A 1 86 ? 23.246 -16.812 -7.581 1.00 94.94 86 GLY A O 1
ATOM 710 N N . LEU A 1 87 ? 23.242 -14.732 -6.729 1.00 95.44 87 LEU A N 1
ATOM 711 C CA . LEU A 1 87 ? 21.965 -14.266 -7.278 1.00 95.44 87 LEU A CA 1
ATOM 712 C C . LEU A 1 87 ? 22.112 -13.058 -8.220 1.00 95.44 87 LEU A C 1
ATOM 714 O O . LEU A 1 87 ? 21.102 -12.482 -8.618 1.00 95.44 87 LEU A O 1
ATOM 718 N N . SER A 1 88 ? 23.333 -12.651 -8.593 1.00 94.31 88 SER A N 1
ATOM 719 C CA . SER A 1 88 ? 23.572 -11.468 -9.443 1.00 94.31 88 SER A CA 1
ATOM 720 C C . SER A 1 88 ? 22.792 -11.486 -10.759 1.00 94.31 88 SER A C 1
ATOM 722 O O . SER A 1 88 ? 22.332 -10.447 -11.230 1.00 94.31 88 SER A O 1
ATOM 724 N N . ASP A 1 89 ? 22.603 -12.661 -11.357 1.00 92.31 89 ASP A N 1
ATOM 725 C CA . ASP A 1 89 ? 21.857 -12.791 -12.602 1.00 92.31 89 ASP A CA 1
ATOM 726 C C . ASP A 1 89 ? 20.339 -12.640 -12.387 1.00 92.31 89 ASP A C 1
ATOM 728 O O . ASP A 1 89 ? 19.646 -12.200 -13.306 1.00 92.31 89 ASP A O 1
ATOM 732 N N . LYS A 1 90 ? 19.841 -12.939 -11.181 1.00 93.31 90 LYS A N 1
ATOM 733 C CA . LYS A 1 90 ? 18.428 -12.855 -10.781 1.00 93.31 90 LYS A CA 1
ATOM 734 C C . LYS A 1 90 ? 18.040 -11.530 -10.135 1.00 93.31 90 LYS A C 1
ATOM 736 O O . LYS A 1 90 ? 16.856 -11.235 -10.090 1.00 93.31 90 LYS A O 1
ATOM 741 N N . VAL A 1 91 ? 18.979 -10.750 -9.609 1.00 95.31 91 VAL A N 1
ATOM 742 C CA . VAL A 1 91 ? 18.673 -9.494 -8.905 1.00 95.31 91 VAL A CA 1
ATOM 743 C C . VAL A 1 91 ? 18.733 -8.302 -9.857 1.00 95.31 91 VAL A C 1
ATOM 745 O O . VAL A 1 91 ? 19.752 -8.075 -10.508 1.00 95.31 91 VAL A O 1
ATOM 748 N N . GLN A 1 92 ? 17.652 -7.521 -9.895 1.00 95.31 92 GLN A N 1
ATOM 749 C CA . GLN A 1 92 ? 17.587 -6.182 -10.476 1.00 95.31 92 GLN A CA 1
ATOM 750 C C . GLN A 1 92 ? 17.403 -5.167 -9.348 1.00 95.31 92 GLN A C 1
ATOM 752 O O . GLN A 1 92 ? 16.359 -5.140 -8.697 1.00 95.31 92 GLN A O 1
ATOM 757 N N . VAL A 1 93 ? 18.406 -4.323 -9.134 1.00 94.75 93 VAL A N 1
ATOM 758 C CA . VAL A 1 93 ? 18.264 -3.156 -8.261 1.00 94.75 93 VAL A CA 1
ATOM 759 C C . VAL A 1 93 ? 17.477 -2.086 -9.019 1.00 94.75 93 VAL A C 1
ATOM 761 O O . VAL A 1 93 ? 17.691 -1.901 -10.214 1.00 94.75 93 VAL A O 1
ATOM 764 N N . VAL A 1 94 ? 16.520 -1.445 -8.352 1.00 93.88 94 VAL A N 1
ATOM 765 C CA . VAL A 1 94 ? 15.680 -0.382 -8.918 1.00 93.88 94 VAL A CA 1
ATOM 766 C C . VAL A 1 94 ? 15.870 0.865 -8.070 1.00 93.88 94 VAL A C 1
ATOM 768 O O . VAL A 1 94 ? 15.434 0.905 -6.919 1.00 93.88 94 VAL A O 1
ATOM 771 N N . GLY A 1 95 ? 16.531 1.863 -8.633 1.00 91.38 95 GLY A N 1
ATOM 772 C CA . GLY A 1 95 ? 16.813 3.143 -8.001 1.00 91.38 95 GLY A CA 1
ATOM 773 C C . GLY A 1 95 ? 16.686 4.270 -9.017 1.00 91.38 95 GLY A C 1
ATOM 774 O O . GLY A 1 95 ? 15.753 4.274 -9.815 1.00 91.38 95 GLY A O 1
ATOM 775 N N . ILE A 1 96 ? 17.596 5.239 -8.972 1.00 90.38 96 ILE A N 1
ATOM 776 C CA . ILE A 1 96 ? 17.460 6.478 -9.753 1.00 90.38 96 ILE A CA 1
ATOM 777 C C . ILE A 1 96 ? 17.438 6.200 -11.260 1.00 90.38 96 ILE A C 1
ATOM 779 O O . ILE A 1 96 ? 16.485 6.580 -11.939 1.00 90.38 96 ILE A O 1
ATOM 783 N N . ASP A 1 97 ? 18.447 5.490 -11.762 1.00 89.12 97 ASP A N 1
ATOM 784 C CA . ASP A 1 97 ? 18.633 5.266 -13.200 1.00 89.12 97 ASP A CA 1
ATOM 785 C C . ASP A 1 97 ? 17.448 4.526 -13.832 1.00 89.12 97 ASP A C 1
ATOM 787 O O . ASP A 1 97 ? 17.005 4.859 -14.929 1.00 89.12 97 ASP A O 1
ATOM 791 N N . GLU A 1 98 ? 16.891 3.544 -13.119 1.00 92.31 98 GLU A N 1
ATOM 792 C CA . GLU A 1 98 ? 15.739 2.783 -13.596 1.00 92.31 98 GLU A CA 1
ATOM 793 C C . GLU A 1 98 ? 14.441 3.607 -13.565 1.00 92.31 98 GLU A C 1
ATOM 795 O O . GLU A 1 98 ? 13.574 3.450 -14.424 1.00 92.31 98 GLU A O 1
ATOM 800 N N . LEU A 1 99 ? 14.274 4.492 -12.582 1.00 90.81 99 LEU A N 1
ATOM 801 C CA . LEU A 1 99 ? 13.001 5.174 -12.357 1.00 90.81 99 LEU A CA 1
ATOM 802 C C . LEU A 1 99 ? 12.820 6.448 -13.182 1.00 90.81 99 LEU A C 1
ATOM 804 O O . LEU A 1 99 ? 11.670 6.794 -13.459 1.00 90.81 99 LEU A O 1
ATOM 808 N N . ILE A 1 100 ? 13.904 7.121 -13.594 1.00 89.88 100 ILE A N 1
ATOM 809 C CA . ILE A 1 100 ? 13.844 8.389 -14.348 1.00 89.88 100 ILE A CA 1
ATOM 810 C C . ILE A 1 100 ? 12.865 8.322 -15.533 1.00 89.88 100 ILE A C 1
ATOM 812 O O . ILE A 1 100 ? 11.953 9.149 -15.566 1.00 89.88 100 ILE A O 1
ATOM 816 N N . PRO A 1 101 ? 12.964 7.356 -16.471 1.00 88.50 101 PRO A N 1
ATOM 817 C CA . PRO A 1 101 ? 12.130 7.375 -17.674 1.00 88.50 101 PRO A CA 1
ATOM 818 C C . PRO A 1 101 ? 10.640 7.213 -17.355 1.00 88.50 101 PRO A C 1
ATOM 820 O O . PRO A 1 101 ? 9.786 7.901 -17.911 1.00 88.50 101 PRO A O 1
ATOM 823 N N . THR A 1 102 ? 10.317 6.321 -16.414 1.00 89.06 102 THR A N 1
ATOM 824 C CA . THR A 1 102 ? 8.926 6.037 -16.036 1.00 89.06 102 THR A CA 1
ATOM 825 C C . THR A 1 102 ? 8.311 7.179 -15.224 1.00 89.06 102 THR A C 1
ATOM 827 O O . THR A 1 102 ? 7.147 7.523 -15.431 1.00 89.06 102 THR A O 1
ATOM 830 N N . LEU A 1 103 ? 9.077 7.782 -14.309 1.00 89.69 103 LEU A N 1
ATOM 831 C CA . LEU A 1 103 ? 8.604 8.912 -13.511 1.00 89.69 103 LEU A CA 1
ATOM 832 C C . LEU A 1 103 ? 8.475 10.188 -14.342 1.00 89.69 103 LEU A C 1
ATOM 834 O O . LEU A 1 103 ? 7.508 10.909 -14.133 1.00 89.69 103 LEU A O 1
ATOM 838 N N . ALA A 1 104 ? 9.365 10.431 -15.309 1.00 89.62 104 ALA A N 1
ATOM 839 C CA . ALA A 1 104 ? 9.251 11.562 -16.230 1.00 89.62 104 ALA A CA 1
ATOM 840 C C . ALA A 1 104 ? 7.942 11.503 -17.035 1.00 89.62 104 ALA A C 1
ATOM 842 O O . ALA A 1 104 ? 7.186 12.466 -17.054 1.00 89.62 104 ALA A O 1
ATOM 843 N N . ALA A 1 105 ? 7.595 10.337 -17.592 1.00 89.69 105 ALA A N 1
ATOM 844 C CA . ALA A 1 105 ? 6.330 10.172 -18.312 1.00 89.69 105 ALA A CA 1
ATOM 845 C C . ALA A 1 105 ? 5.096 10.422 -17.419 1.00 89.69 105 ALA A C 1
ATOM 847 O O . ALA A 1 105 ? 4.101 11.004 -17.854 1.00 89.69 105 ALA A O 1
ATOM 848 N N . LEU A 1 106 ? 5.145 9.984 -16.157 1.00 90.88 106 LEU A N 1
ATOM 849 C CA . LEU A 1 106 ? 4.074 10.244 -15.194 1.00 90.88 106 LEU A CA 1
ATOM 850 C C . LEU A 1 106 ? 4.014 11.727 -14.783 1.00 90.88 106 LEU A C 1
ATOM 852 O O . LEU A 1 106 ? 2.916 12.264 -14.618 1.00 90.88 106 LEU A O 1
ATOM 856 N N . GLN A 1 107 ? 5.173 12.376 -14.647 1.00 91.00 107 GLN A N 1
ATOM 857 C CA . GLN A 1 107 ? 5.317 13.803 -14.361 1.00 91.00 107 GLN A CA 1
ATOM 858 C C . GLN A 1 107 ? 4.689 14.644 -15.474 1.00 91.00 107 GLN A C 1
ATOM 860 O O . GLN A 1 107 ? 3.839 15.478 -15.175 1.00 91.00 107 GLN A O 1
ATOM 865 N N . ASP A 1 108 ? 4.997 14.356 -16.739 1.00 91.69 108 ASP A N 1
ATOM 866 C CA . ASP A 1 108 ? 4.441 15.074 -17.892 1.00 91.69 108 ASP A CA 1
ATOM 867 C C . ASP A 1 108 ? 2.902 15.014 -17.911 1.00 91.69 108 ASP A C 1
ATOM 869 O O . ASP A 1 108 ? 2.215 16.016 -18.143 1.00 91.69 108 ASP A O 1
ATOM 873 N N . ILE A 1 109 ? 2.320 13.845 -17.602 1.00 93.06 109 ILE A N 1
ATOM 874 C CA . ILE A 1 109 ? 0.860 13.701 -17.495 1.00 93.06 109 ILE A CA 1
ATOM 875 C C . ILE A 1 109 ? 0.316 14.539 -16.335 1.00 93.06 109 ILE A C 1
ATOM 877 O O . ILE A 1 109 ? -0.715 15.200 -16.498 1.00 93.06 109 ILE A O 1
ATOM 881 N N . ALA A 1 110 ? 0.958 14.493 -15.167 1.00 91.25 110 ALA A N 1
ATOM 882 C CA . ALA A 1 110 ? 0.524 15.253 -14.000 1.00 91.25 110 ALA A CA 1
ATOM 883 C C . ALA A 1 110 ? 0.562 16.768 -14.274 1.00 91.25 110 ALA A C 1
ATOM 885 O O . ALA A 1 110 ? -0.436 17.456 -14.043 1.00 91.25 110 ALA A O 1
ATOM 886 N N . GLU A 1 111 ? 1.648 17.268 -14.864 1.00 91.75 111 GLU A N 1
ATOM 887 C CA . GLU A 1 111 ? 1.830 18.679 -15.220 1.00 91.75 111 GLU A CA 1
ATOM 888 C C . GLU A 1 111 ? 0.825 19.149 -16.270 1.00 91.75 111 GLU A C 1
ATOM 890 O O . GLU A 1 111 ? 0.208 20.202 -16.098 1.00 91.75 111 GLU A O 1
ATOM 895 N N . SER A 1 112 ? 0.544 18.332 -17.293 1.00 92.81 112 SER A N 1
ATOM 896 C CA . SER A 1 112 ? -0.491 18.637 -18.297 1.00 92.81 112 SER A CA 1
ATOM 897 C C . SER A 1 112 ? -1.895 18.818 -17.695 1.00 92.81 112 SER A C 1
ATOM 899 O O . SER A 1 112 ? -2.791 19.377 -18.328 1.00 92.81 112 SER A O 1
ATOM 901 N N . ARG A 1 113 ? -2.095 18.349 -16.456 1.00 90.69 113 ARG A N 1
ATOM 902 C CA . ARG A 1 113 ? -3.342 18.432 -15.683 1.00 90.69 113 ARG A CA 1
ATOM 903 C C . ARG A 1 113 ? -3.237 19.377 -14.484 1.00 90.69 113 ARG A C 1
ATOM 905 O O . ARG A 1 113 ? -4.139 19.379 -13.640 1.00 90.69 113 ARG A O 1
ATOM 912 N N . ASN A 1 114 ? -2.168 20.172 -14.416 1.00 90.88 114 ASN A N 1
ATOM 913 C CA . ASN A 1 114 ? -1.874 21.099 -13.327 1.00 90.88 114 ASN A CA 1
ATOM 914 C C . ASN A 1 114 ? -1.898 20.405 -11.953 1.00 90.88 114 ASN A C 1
ATOM 916 O O . ASN A 1 114 ? -2.569 20.862 -11.026 1.00 90.88 114 ASN A O 1
ATOM 920 N N . GLN A 1 115 ? -1.247 19.242 -11.864 1.00 89.12 115 GLN A N 1
ATOM 921 C CA . GLN A 1 115 ? -1.125 18.456 -10.640 1.00 89.12 115 GLN A CA 1
ATOM 922 C C . GLN A 1 115 ? 0.336 18.277 -10.242 1.00 89.12 115 GLN A C 1
ATOM 924 O O . GLN A 1 115 ? 1.218 18.092 -11.078 1.00 89.12 115 GLN A O 1
ATOM 929 N N . ASP A 1 116 ? 0.554 18.257 -8.935 1.00 86.56 116 ASP A N 1
ATOM 930 C CA . ASP A 1 116 ? 1.865 18.114 -8.323 1.00 86.56 116 ASP A CA 1
ATOM 931 C C . ASP A 1 116 ? 2.129 16.636 -8.006 1.00 86.56 116 ASP A C 1
ATOM 933 O O . ASP A 1 116 ? 1.493 16.049 -7.123 1.00 86.56 116 ASP A O 1
ATOM 937 N N . LEU A 1 117 ? 3.034 16.000 -8.758 1.00 84.50 117 LEU A N 1
ATOM 938 C CA . LEU A 1 117 ? 3.288 14.562 -8.628 1.00 84.50 117 LEU A CA 1
ATOM 939 C C . LEU A 1 117 ? 3.819 14.184 -7.238 1.00 84.50 117 LEU A C 1
ATOM 941 O O . LEU A 1 117 ? 3.447 13.144 -6.698 1.00 84.50 117 LEU A O 1
ATOM 945 N N . ASP A 1 118 ? 4.637 15.038 -6.630 1.00 84.75 118 ASP A N 1
ATOM 946 C CA . ASP A 1 118 ? 5.171 14.856 -5.281 1.00 84.75 118 ASP A CA 1
ATOM 947 C C . ASP A 1 118 ? 4.066 14.782 -4.223 1.00 84.75 118 ASP A C 1
ATOM 949 O O . ASP A 1 118 ? 4.097 13.911 -3.350 1.00 84.75 118 ASP A O 1
ATOM 953 N N . LEU A 1 119 ? 3.033 15.620 -4.326 1.00 80.69 119 LEU A N 1
ATOM 954 C CA . LEU A 1 119 ? 1.867 15.549 -3.443 1.00 80.69 119 LEU A CA 1
ATOM 955 C C . LEU A 1 119 ? 1.092 14.236 -3.613 1.00 80.69 119 LEU A C 1
ATOM 957 O O . LEU A 1 119 ? 0.612 13.667 -2.626 1.00 80.69 119 LEU A O 1
ATOM 961 N N . LEU A 1 120 ? 0.988 13.744 -4.849 1.00 81.44 120 LEU A N 1
ATOM 962 C CA . LEU A 1 120 ? 0.252 12.522 -5.172 1.00 81.44 120 LEU A CA 1
ATOM 963 C C . LEU A 1 120 ? 1.003 11.247 -4.784 1.00 81.44 120 LEU A C 1
ATOM 965 O O . LEU A 1 120 ? 0.358 10.262 -4.436 1.00 81.44 120 LEU A O 1
ATOM 969 N N . LEU A 1 121 ? 2.335 11.261 -4.844 1.00 83.44 121 LEU A N 1
ATOM 970 C CA . LEU A 1 121 ? 3.182 10.083 -4.655 1.00 83.44 121 LEU A CA 1
ATOM 971 C C . LEU A 1 121 ? 3.856 10.003 -3.275 1.00 83.44 121 LEU A C 1
ATOM 973 O O . LEU A 1 121 ? 4.144 8.897 -2.804 1.00 83.44 121 LEU A O 1
ATOM 977 N N . LEU A 1 122 ? 4.112 11.142 -2.619 1.00 77.62 122 LEU A N 1
ATOM 978 C CA . LEU A 1 122 ? 4.792 11.216 -1.316 1.00 77.62 122 LEU A CA 1
ATOM 979 C C . LEU A 1 122 ? 3.872 11.627 -0.159 1.00 77.62 122 LEU A C 1
ATOM 981 O O . LEU A 1 122 ? 4.248 11.441 0.987 1.00 77.62 122 LEU A O 1
ATOM 985 N N . GLY A 1 123 ? 2.666 12.144 -0.404 1.00 67.00 123 GLY A N 1
ATOM 986 C CA . GLY A 1 123 ? 1.723 12.508 0.664 1.00 67.00 123 GLY A CA 1
ATOM 987 C C . GLY A 1 123 ? 2.203 13.646 1.551 1.00 67.00 123 GLY A C 1
ATOM 988 O O . GLY A 1 123 ? 2.825 13.438 2.592 1.00 67.00 123 GLY A O 1
ATOM 989 N N . GLY A 1 124 ? 1.899 14.871 1.130 1.00 65.62 124 GLY A N 1
ATOM 990 C CA . GLY A 1 124 ? 2.468 16.090 1.710 1.00 65.62 124 GLY A CA 1
ATOM 991 C C . GLY A 1 124 ? 3.812 16.499 1.088 1.00 65.62 124 GLY A C 1
ATOM 992 O O . GLY A 1 124 ? 4.457 17.411 1.599 1.00 65.62 124 GLY A O 1
ATOM 993 N N . GLY A 1 125 ? 4.238 15.832 0.005 1.00 66.62 125 GLY A N 1
ATOM 994 C CA . GLY A 1 125 ? 5.276 16.304 -0.926 1.00 66.62 125 GLY A CA 1
ATOM 995 C C . GLY A 1 125 ? 6.729 16.231 -0.454 1.00 66.62 125 GLY A C 1
ATOM 996 O O . GLY A 1 125 ? 7.600 16.761 -1.132 1.00 66.62 125 GLY A O 1
ATOM 997 N N . ARG A 1 126 ? 7.023 15.627 0.709 1.00 68.44 126 ARG A N 1
ATOM 998 C CA . ARG A 1 126 ? 8.380 15.695 1.299 1.00 68.44 126 ARG A CA 1
ATOM 999 C C . ARG A 1 126 ? 9.059 14.367 1.605 1.00 68.44 126 ARG A C 1
ATOM 1001 O O . ARG A 1 126 ? 10.282 14.323 1.620 1.00 68.44 126 ARG A O 1
ATOM 1008 N N . TYR A 1 127 ? 8.311 13.308 1.905 1.00 74.19 127 TYR A N 1
ATOM 1009 C CA . TYR A 1 127 ? 8.897 12.055 2.385 1.00 74.19 127 TYR A CA 1
ATOM 1010 C C . TYR A 1 127 ? 8.193 10.858 1.762 1.00 74.19 127 TYR A C 1
ATOM 1012 O O . TYR A 1 127 ? 6.969 10.823 1.719 1.00 74.19 127 TYR A O 1
ATOM 1020 N N . ALA A 1 128 ? 8.948 9.842 1.346 1.00 75.94 128 ALA A N 1
ATOM 1021 C CA . ALA A 1 128 ? 8.346 8.542 1.082 1.00 75.94 128 ALA A CA 1
ATOM 1022 C C . ALA A 1 128 ? 7.914 7.898 2.398 1.00 75.94 128 ALA A C 1
ATOM 1024 O O . ALA A 1 128 ? 8.623 7.935 3.406 1.00 75.94 128 ALA A O 1
ATOM 1025 N N . TYR A 1 129 ? 6.763 7.242 2.354 1.00 75.19 129 TYR A N 1
ATOM 1026 C CA . TYR A 1 129 ? 6.329 6.323 3.398 1.00 75.19 129 TYR A CA 1
ATOM 1027 C C . TYR A 1 129 ? 6.451 4.876 2.918 1.00 75.19 129 TYR A C 1
ATOM 1029 O O . TYR A 1 129 ? 6.737 4.618 1.747 1.00 75.19 129 TYR A O 1
ATOM 1037 N N . TYR A 1 130 ? 6.193 3.932 3.822 1.00 72.31 130 TYR A N 1
ATOM 1038 C CA . TYR A 1 130 ? 6.346 2.494 3.586 1.00 72.31 130 TYR A CA 1
ATOM 1039 C C . TYR A 1 130 ? 5.518 1.947 2.403 1.00 72.31 130 TYR A C 1
ATOM 1041 O O . TYR A 1 130 ? 5.864 0.900 1.870 1.00 72.31 130 TYR A O 1
ATOM 1049 N N . ASP A 1 131 ? 4.474 2.656 1.952 1.00 75.50 131 ASP A N 1
ATOM 1050 C CA . ASP A 1 131 ? 3.639 2.261 0.805 1.00 75.50 131 ASP A CA 1
ATOM 1051 C C . ASP A 1 131 ? 4.142 2.778 -0.555 1.00 75.50 131 ASP A C 1
ATOM 1053 O O . ASP A 1 131 ? 3.654 2.362 -1.606 1.00 75.50 131 ASP A O 1
ATOM 1057 N N . SER A 1 132 ? 5.163 3.638 -0.577 1.00 80.12 132 SER A N 1
ATOM 1058 C CA . SER A 1 132 ? 5.759 4.152 -1.824 1.00 80.12 132 SER A CA 1
ATOM 1059 C C . SER A 1 132 ? 6.247 3.057 -2.795 1.00 80.12 132 SER A C 1
ATOM 1061 O O . SER A 1 132 ? 6.017 3.200 -3.999 1.00 80.12 132 SER A O 1
ATOM 1063 N N . PRO A 1 133 ? 6.831 1.924 -2.334 1.00 86.19 133 PRO A N 1
ATOM 1064 C CA . PRO A 1 133 ? 7.220 0.813 -3.210 1.00 86.19 133 PRO A CA 1
ATOM 1065 C C . PRO A 1 133 ? 6.083 0.266 -4.090 1.00 86.19 133 PRO A C 1
ATOM 1067 O O . PRO A 1 133 ? 6.341 -0.322 -5.140 1.00 86.19 133 PRO A O 1
ATOM 1070 N N . LYS A 1 134 ? 4.815 0.462 -3.703 1.00 88.12 134 LYS A N 1
ATOM 1071 C CA . LYS A 1 134 ? 3.648 -0.058 -4.434 1.00 88.12 134 LYS A CA 1
ATOM 1072 C C . LYS A 1 134 ? 3.465 0.598 -5.796 1.00 88.12 134 LYS A C 1
ATOM 1074 O O . LYS A 1 134 ? 2.949 -0.048 -6.705 1.00 88.12 134 LYS A O 1
ATOM 1079 N N . MET A 1 135 ? 3.904 1.848 -5.952 1.00 89.06 135 MET A N 1
ATOM 1080 C CA . MET A 1 135 ? 3.884 2.529 -7.251 1.00 89.06 135 MET A CA 1
ATOM 1081 C C . MET A 1 135 ? 4.857 1.880 -8.225 1.00 89.06 135 MET A C 1
ATOM 1083 O O . MET A 1 135 ? 4.479 1.542 -9.342 1.00 89.06 135 MET A O 1
ATOM 1087 N N . VAL A 1 136 ? 6.082 1.620 -7.771 1.00 91.56 136 VAL A N 1
ATOM 1088 C CA . VAL A 1 136 ? 7.125 0.996 -8.594 1.00 91.56 136 VAL A CA 1
ATOM 1089 C C . VAL A 1 136 ? 6.736 -0.428 -8.989 1.00 91.56 136 VAL A C 1
ATOM 1091 O O . VAL A 1 136 ? 6.871 -0.820 -10.147 1.00 91.56 136 VAL A O 1
ATOM 1094 N N . GLU A 1 137 ? 6.177 -1.197 -8.054 1.00 92.94 137 GLU A N 1
ATOM 1095 C CA . GLU A 1 137 ? 5.638 -2.524 -8.354 1.00 92.94 137 GLU A CA 1
ATOM 1096 C C . GLU A 1 137 ? 4.513 -2.472 -9.396 1.00 92.94 137 GLU A C 1
ATOM 1098 O O . GLU A 1 137 ? 4.475 -3.300 -10.308 1.00 92.94 137 GLU A O 1
ATOM 1103 N N . ALA A 1 138 ? 3.627 -1.476 -9.307 1.00 92.31 138 ALA A N 1
ATOM 1104 C CA . ALA A 1 138 ? 2.574 -1.276 -10.292 1.00 92.31 138 ALA A CA 1
ATOM 1105 C C . ALA A 1 138 ? 3.129 -0.946 -11.684 1.00 92.31 138 ALA A C 1
ATOM 1107 O O . ALA A 1 138 ? 2.587 -1.454 -12.663 1.00 92.31 138 ALA A O 1
ATOM 1108 N N . PHE A 1 139 ? 4.219 -0.176 -11.790 1.00 92.81 139 PHE A N 1
ATOM 1109 C CA . PHE A 1 139 ? 4.890 0.092 -13.070 1.00 92.81 139 PHE A CA 1
ATOM 1110 C C . PHE A 1 139 ? 5.405 -1.198 -13.706 1.00 92.81 139 PHE A C 1
ATOM 1112 O O . PHE A 1 139 ? 5.085 -1.491 -14.856 1.00 92.81 139 PHE A O 1
ATOM 1119 N N . ILE A 1 140 ? 6.106 -2.027 -12.923 1.00 92.75 140 ILE A N 1
ATOM 1120 C CA . ILE A 1 140 ? 6.573 -3.348 -13.366 1.00 92.75 140 ILE A CA 1
ATOM 1121 C C . ILE A 1 140 ? 5.384 -4.188 -13.837 1.00 92.75 140 ILE A C 1
ATOM 1123 O O . ILE A 1 140 ? 5.431 -4.790 -14.908 1.00 92.75 140 ILE A O 1
ATOM 1127 N N . ARG A 1 141 ? 4.287 -4.218 -13.075 1.00 91.31 141 ARG A N 1
ATOM 1128 C CA . ARG A 1 141 ? 3.115 -5.020 -13.434 1.00 91.31 141 ARG A CA 1
ATOM 1129 C C . ARG A 1 141 ? 2.412 -4.523 -14.699 1.00 91.31 141 ARG A C 1
ATOM 1131 O O . ARG A 1 141 ? 1.967 -5.361 -15.482 1.00 91.31 141 ARG A O 1
ATOM 1138 N N . LEU A 1 142 ? 2.311 -3.209 -14.904 1.00 91.00 142 LEU A N 1
ATOM 1139 C CA . LEU A 1 142 ? 1.723 -2.615 -16.108 1.00 91.00 142 LEU A CA 1
ATOM 1140 C C . LEU A 1 142 ? 2.570 -2.911 -17.345 1.00 91.00 142 LEU A C 1
ATOM 1142 O O . LEU A 1 142 ? 2.036 -3.442 -18.318 1.00 91.00 142 LEU A O 1
ATOM 1146 N N . ALA A 1 143 ? 3.876 -2.651 -17.275 1.00 90.19 143 ALA A N 1
ATOM 1147 C CA . ALA A 1 143 ? 4.822 -2.927 -18.352 1.00 90.19 143 ALA A CA 1
ATOM 1148 C C . ALA A 1 143 ? 4.769 -4.404 -18.764 1.00 90.19 143 ALA A C 1
ATOM 1150 O O . ALA A 1 143 ? 4.486 -4.763 -19.909 1.00 90.19 143 ALA A O 1
ATOM 1151 N N . ARG A 1 144 ? 4.959 -5.290 -17.783 1.00 87.94 144 ARG A N 1
ATOM 1152 C CA . ARG A 1 144 ? 5.025 -6.731 -18.015 1.00 87.94 144 ARG A CA 1
ATOM 1153 C C . ARG A 1 144 ? 3.693 -7.306 -18.475 1.00 87.94 144 ARG A C 1
ATOM 1155 O O . ARG A 1 144 ? 3.654 -8.045 -19.448 1.00 87.94 144 ARG A O 1
ATOM 1162 N N . GLY A 1 145 ? 2.593 -6.938 -17.823 1.00 85.62 145 GLY A N 1
ATOM 1163 C CA . GLY A 1 145 ? 1.270 -7.438 -18.194 1.00 85.62 145 GLY A CA 1
ATOM 1164 C C . GLY A 1 145 ? 0.793 -6.953 -19.566 1.00 85.62 145 GLY A C 1
ATOM 1165 O O . GLY A 1 145 ? -0.015 -7.632 -20.190 1.00 85.62 145 GLY A O 1
ATOM 1166 N N . THR A 1 146 ? 1.286 -5.805 -20.035 1.00 84.50 146 THR A N 1
ATOM 1167 C CA . THR A 1 146 ? 0.930 -5.252 -21.348 1.00 84.50 146 THR A CA 1
ATOM 1168 C C . THR A 1 146 ? 1.656 -5.954 -22.492 1.00 84.50 146 THR A C 1
ATOM 1170 O O . THR A 1 146 ? 1.038 -6.252 -23.510 1.00 84.50 146 THR A O 1
ATOM 1173 N N . HIS A 1 147 ? 2.956 -6.220 -22.345 1.00 80.31 147 HIS A N 1
ATOM 1174 C CA . HIS A 1 147 ? 3.785 -6.688 -23.464 1.00 80.31 147 HIS A CA 1
ATOM 1175 C C . HIS A 1 147 ? 4.176 -8.156 -23.406 1.00 80.31 147 HIS A C 1
ATOM 1177 O O . HIS A 1 147 ? 4.715 -8.680 -24.381 1.00 80.31 147 HIS A O 1
ATOM 1183 N N . ILE A 1 148 ? 3.955 -8.822 -22.276 1.00 73.12 148 ILE A N 1
ATOM 1184 C CA . ILE A 1 148 ? 4.437 -10.179 -22.070 1.00 73.12 148 ILE A CA 1
ATOM 1185 C C . ILE A 1 148 ? 3.252 -11.124 -21.961 1.00 73.12 148 ILE A C 1
ATOM 1187 O O . ILE A 1 148 ? 2.491 -11.112 -20.995 1.00 73.12 148 ILE A O 1
ATOM 1191 N N . GLU A 1 149 ? 3.145 -12.026 -22.929 1.00 65.75 149 GLU A N 1
ATOM 1192 C CA . GLU A 1 149 ? 2.200 -13.138 -22.882 1.00 65.75 149 GLU A CA 1
ATOM 1193 C C . GLU A 1 149 ? 2.722 -14.300 -22.012 1.00 65.75 149 GLU A C 1
ATOM 1195 O O . GLU A 1 149 ? 2.770 -15.448 -22.459 1.00 65.75 149 GLU A O 1
ATOM 1200 N N . THR A 1 150 ? 3.161 -14.031 -20.779 1.00 63.62 150 THR A N 1
ATOM 1201 C CA . THR A 1 150 ? 3.672 -15.069 -19.868 1.00 63.62 150 THR A CA 1
ATOM 1202 C C . THR A 1 150 ? 2.732 -15.330 -18.700 1.00 63.62 150 THR A C 1
ATOM 1204 O O . THR A 1 150 ? 2.063 -14.442 -18.175 1.00 63.62 150 THR A O 1
ATOM 1207 N N . ASP A 1 151 ? 2.741 -16.576 -18.227 1.00 70.12 151 ASP A N 1
ATOM 1208 C CA . ASP A 1 151 ? 2.143 -16.970 -16.951 1.00 70.12 151 ASP A CA 1
ATOM 1209 C C . ASP A 1 151 ? 3.043 -16.539 -15.778 1.00 70.12 151 ASP A C 1
ATOM 1211 O O . ASP A 1 151 ? 3.405 -17.360 -14.938 1.00 70.12 151 ASP A O 1
ATOM 1215 N N . GLU A 1 152 ? 3.501 -15.289 -15.748 1.00 82.44 152 GLU A N 1
ATOM 1216 C CA . GLU A 1 152 ? 4.333 -14.773 -14.661 1.00 82.44 152 GLU A CA 1
ATOM 1217 C C . GLU A 1 152 ? 3.496 -14.384 -13.442 1.00 82.44 152 GLU A C 1
ATOM 1219 O O . GLU A 1 152 ? 2.456 -13.731 -13.540 1.00 82.44 152 GLU A O 1
ATOM 1224 N N . VAL A 1 153 ? 3.986 -14.748 -12.256 1.00 86.81 153 VAL A N 1
ATOM 1225 C CA . VAL A 1 153 ? 3.443 -14.261 -10.984 1.00 86.81 153 VAL A CA 1
ATOM 1226 C C . VAL A 1 153 ? 4.428 -13.289 -10.370 1.00 86.81 153 VAL A C 1
ATOM 1228 O O . VAL A 1 153 ? 5.560 -13.661 -10.084 1.00 86.81 153 VAL A O 1
ATOM 1231 N N . ILE A 1 154 ? 3.978 -12.060 -10.129 1.00 90.81 154 ILE A N 1
ATOM 1232 C CA . ILE A 1 154 ? 4.743 -11.056 -9.385 1.00 90.81 154 ILE A CA 1
ATOM 1233 C C . ILE A 1 154 ? 4.255 -11.062 -7.931 1.00 90.81 154 ILE A C 1
ATOM 1235 O O . ILE A 1 154 ? 3.127 -10.624 -7.658 1.00 90.81 154 ILE A O 1
ATOM 1239 N N . LEU A 1 155 ? 5.099 -11.565 -7.028 1.00 92.81 155 LEU A N 1
ATOM 1240 C CA . LEU A 1 155 ? 4.907 -11.571 -5.577 1.00 92.81 155 LEU A CA 1
ATOM 1241 C C . LEU A 1 155 ? 5.567 -10.331 -4.964 1.00 92.81 155 LEU A C 1
ATOM 1243 O O . LEU A 1 155 ? 6.775 -10.148 -5.117 1.00 92.81 155 LEU A O 1
ATOM 1247 N N . ARG A 1 156 ? 4.802 -9.511 -4.240 1.00 92.56 156 ARG A N 1
ATOM 1248 C CA . ARG A 1 156 ? 5.331 -8.386 -3.462 1.00 92.56 156 ARG A CA 1
ATOM 1249 C C . ARG A 1 156 ? 5.545 -8.765 -2.001 1.00 92.56 156 ARG A C 1
ATOM 1251 O O . ARG A 1 156 ? 4.597 -9.196 -1.342 1.00 92.56 156 ARG A O 1
ATOM 1258 N N . PHE A 1 157 ? 6.755 -8.550 -1.496 1.00 90.62 157 PHE A N 1
ATOM 1259 C CA . PHE A 1 157 ? 7.079 -8.679 -0.078 1.00 90.62 157 PHE A CA 1
ATOM 1260 C C . PHE A 1 157 ? 7.453 -7.320 0.517 1.00 90.62 157 PHE A C 1
ATOM 1262 O O . PHE A 1 157 ? 8.179 -6.544 -0.109 1.00 90.62 157 PHE A O 1
ATOM 1269 N N . ASP A 1 158 ? 6.927 -7.033 1.709 1.00 86.06 158 ASP A N 1
ATOM 1270 C CA . ASP A 1 158 ? 7.329 -5.849 2.471 1.00 86.06 158 ASP A CA 1
ATOM 1271 C C . ASP A 1 158 ? 8.688 -6.114 3.135 1.00 86.06 158 ASP A C 1
ATOM 1273 O O . ASP A 1 158 ? 9.113 -7.260 3.300 1.00 86.06 158 ASP A O 1
ATOM 1277 N N . GLU A 1 159 ? 9.373 -5.042 3.523 1.00 82.62 159 GLU A N 1
ATOM 1278 C CA . GLU A 1 159 ? 10.723 -5.105 4.076 1.00 82.62 159 GLU A CA 1
ATOM 1279 C C . GLU A 1 159 ? 10.834 -5.977 5.340 1.00 82.62 159 GLU A C 1
ATOM 1281 O O . GLU A 1 159 ? 11.820 -6.687 5.534 1.00 82.62 159 GLU A O 1
ATOM 1286 N N . ASP A 1 160 ? 9.824 -5.915 6.205 1.00 80.81 160 ASP A N 1
ATOM 1287 C CA . ASP A 1 160 ? 9.796 -6.548 7.526 1.00 80.81 160 ASP A CA 1
ATOM 1288 C C . ASP A 1 160 ? 9.290 -8.004 7.498 1.00 80.81 160 ASP A C 1
ATOM 1290 O O . ASP A 1 160 ? 8.968 -8.592 8.537 1.00 80.81 160 ASP A O 1
ATOM 1294 N N . VAL A 1 161 ? 9.217 -8.599 6.304 1.00 84.88 161 VAL A N 1
ATOM 1295 C CA . VAL A 1 161 ? 8.697 -9.948 6.086 1.00 84.88 161 VAL A CA 1
ATOM 1296 C C . VAL A 1 161 ? 9.831 -10.939 5.873 1.00 84.88 161 VAL A C 1
ATOM 1298 O O . VAL A 1 161 ? 10.556 -10.908 4.879 1.00 84.88 161 VAL A O 1
ATOM 1301 N N . PHE A 1 162 ? 9.923 -11.915 6.775 1.00 85.31 162 PHE A N 1
ATOM 1302 C CA . PHE A 1 162 ? 10.872 -13.012 6.648 1.00 85.31 162 PHE A CA 1
ATOM 1303 C C . PHE A 1 162 ? 10.343 -14.060 5.674 1.00 85.31 162 PHE A C 1
ATOM 1305 O O . PHE A 1 162 ? 9.462 -14.878 5.979 1.00 85.31 162 PHE A O 1
ATOM 1312 N N . VAL A 1 163 ? 10.915 -14.041 4.477 1.00 88.94 163 VAL A N 1
ATOM 1313 C CA . VAL A 1 163 ? 10.620 -15.000 3.419 1.00 88.94 163 VAL A CA 1
ATOM 1314 C C . VAL A 1 163 ? 11.387 -16.308 3.605 1.00 88.94 163 VAL A C 1
ATOM 1316 O O . VAL A 1 163 ? 12.489 -16.356 4.142 1.00 88.94 163 VAL A O 1
ATOM 1319 N N . ASN A 1 164 ? 10.798 -17.407 3.138 1.00 89.12 164 ASN A N 1
ATOM 1320 C CA . ASN A 1 164 ? 11.482 -18.692 3.047 1.00 89.12 164 ASN A CA 1
ATOM 1321 C C . ASN A 1 164 ? 11.031 -19.448 1.795 1.00 89.12 164 ASN A C 1
ATOM 1323 O O . ASN A 1 164 ? 9.883 -19.328 1.352 1.00 89.12 164 ASN A O 1
ATOM 1327 N N . ARG A 1 165 ? 11.927 -20.289 1.271 1.00 89.06 165 ARG A N 1
ATOM 1328 C CA . ARG A 1 165 ? 11.702 -21.094 0.064 1.00 89.06 165 ARG A CA 1
ATOM 1329 C C . ARG A 1 165 ? 10.399 -21.897 0.099 1.00 89.06 165 ARG A C 1
ATOM 1331 O O . ARG A 1 165 ? 9.690 -21.959 -0.903 1.00 89.06 165 ARG A O 1
ATOM 1338 N N . GLY A 1 166 ? 10.070 -22.509 1.238 1.00 89.56 166 GLY A N 1
ATOM 1339 C CA . GLY A 1 166 ? 8.874 -23.340 1.383 1.00 89.56 166 GLY A CA 1
ATOM 1340 C C . GLY A 1 166 ? 7.578 -22.544 1.213 1.00 89.56 166 GLY A C 1
ATOM 1341 O O . GLY A 1 166 ? 6.691 -22.962 0.469 1.00 89.56 166 GLY A O 1
ATOM 1342 N N . SER A 1 167 ? 7.471 -21.383 1.862 1.00 89.62 167 SER A N 1
ATOM 1343 C CA . SER A 1 167 ? 6.299 -20.505 1.755 1.00 89.62 167 SER A CA 1
ATOM 1344 C C . SER A 1 167 ? 6.170 -19.874 0.365 1.00 89.62 167 SER A C 1
ATOM 1346 O O . SER A 1 167 ? 5.062 -19.847 -0.173 1.00 89.62 167 SER A O 1
ATOM 1348 N N . ILE A 1 168 ? 7.280 -19.471 -0.267 1.00 90.06 168 ILE A N 1
ATOM 1349 C CA . ILE A 1 168 ? 7.282 -18.984 -1.659 1.00 90.06 168 ILE A CA 1
ATOM 1350 C C . ILE A 1 168 ? 6.765 -20.074 -2.608 1.00 90.06 168 ILE A C 1
ATOM 1352 O O . ILE A 1 168 ? 5.858 -19.831 -3.402 1.00 90.06 168 ILE A O 1
ATOM 1356 N N . GLN A 1 169 ? 7.273 -21.307 -2.495 1.00 89.44 169 GLN A N 1
ATOM 1357 C CA . GLN A 1 169 ? 6.833 -22.405 -3.360 1.00 89.44 169 GLN A CA 1
ATOM 1358 C C . GLN A 1 169 ? 5.345 -22.725 -3.174 1.00 89.44 169 GLN A C 1
ATOM 1360 O O . GLN A 1 169 ? 4.653 -23.036 -4.143 1.00 89.44 169 GLN A O 1
ATOM 1365 N N . LYS A 1 170 ? 4.830 -22.632 -1.943 1.00 90.19 170 LYS A N 1
ATOM 1366 C CA . LYS A 1 170 ? 3.397 -22.792 -1.674 1.00 90.19 170 LYS A CA 1
ATOM 1367 C C . LYS A 1 170 ? 2.565 -21.702 -2.342 1.00 90.19 170 LYS A C 1
ATOM 1369 O O . LYS A 1 170 ? 1.527 -22.043 -2.896 1.00 90.19 170 LYS A O 1
ATOM 1374 N N . LEU A 1 171 ? 3.009 -20.440 -2.329 1.00 89.06 171 LEU A N 1
ATOM 1375 C CA . LEU A 1 171 ? 2.339 -19.366 -3.070 1.00 89.06 171 LEU A CA 1
ATOM 1376 C C . LEU A 1 171 ? 2.309 -19.666 -4.563 1.00 89.06 171 LEU A C 1
ATOM 1378 O O . LEU A 1 171 ? 1.229 -19.716 -5.140 1.00 89.06 171 LEU A O 1
ATOM 1382 N N . ILE A 1 172 ? 3.458 -19.956 -5.171 1.00 87.31 172 ILE A N 1
ATOM 1383 C CA . ILE A 1 172 ? 3.545 -20.264 -6.606 1.00 87.31 172 ILE A CA 1
ATOM 1384 C C . ILE A 1 172 ? 2.632 -21.447 -6.960 1.00 87.31 172 ILE A C 1
ATOM 1386 O O . ILE A 1 172 ? 1.855 -21.382 -7.909 1.00 87.31 172 ILE A O 1
ATOM 1390 N N . ASN A 1 173 ? 2.654 -22.517 -6.161 1.00 87.06 173 ASN A N 1
ATOM 1391 C CA . ASN A 1 173 ? 1.784 -23.674 -6.367 1.00 87.06 173 ASN A CA 1
ATOM 1392 C C . ASN A 1 173 ? 0.300 -23.344 -6.182 1.00 87.06 173 ASN A C 1
ATOM 1394 O O . ASN A 1 173 ? -0.540 -23.926 -6.862 1.00 87.06 173 ASN A O 1
ATOM 1398 N N . PHE A 1 174 ? -0.036 -22.454 -5.250 1.00 85.06 174 PHE A N 1
ATOM 1399 C CA . PHE A 1 174 ? -1.403 -21.986 -5.055 1.00 85.06 174 PHE A CA 1
ATOM 1400 C C . PHE A 1 174 ? -1.870 -21.174 -6.262 1.00 85.06 174 PHE A C 1
ATOM 1402 O O . PHE A 1 174 ? -2.944 -21.450 -6.786 1.00 85.06 174 PHE A O 1
ATOM 1409 N N . HIS A 1 175 ? -1.022 -20.280 -6.778 1.00 82.12 175 HIS A N 1
ATOM 1410 C CA . HIS A 1 175 ? -1.272 -19.589 -8.037 1.00 82.12 175 HIS A CA 1
ATOM 1411 C C . HIS A 1 175 ? -1.472 -20.586 -9.194 1.00 82.12 175 HIS A C 1
ATOM 1413 O O . HIS A 1 175 ? -2.465 -20.492 -9.897 1.00 82.12 175 HIS A O 1
ATOM 1419 N N . ASN A 1 176 ? -0.641 -21.621 -9.333 1.00 79.44 176 ASN A N 1
ATOM 1420 C CA . ASN A 1 176 ? -0.787 -22.619 -10.408 1.00 79.44 176 ASN A CA 1
ATOM 1421 C C . ASN A 1 176 ? -2.126 -23.382 -10.403 1.00 79.44 176 ASN A C 1
ATOM 1423 O O . ASN A 1 176 ? -2.551 -23.885 -11.438 1.00 79.44 176 ASN A O 1
ATOM 1427 N N . LYS A 1 177 ? -2.748 -23.552 -9.232 1.00 79.00 177 LYS A N 1
ATOM 1428 C CA . LYS A 1 177 ? -3.963 -24.371 -9.050 1.00 79.00 177 LYS A CA 1
ATOM 1429 C C . LYS A 1 177 ? -5.256 -23.610 -9.286 1.00 79.00 177 LYS A C 1
ATOM 1431 O O . LYS A 1 177 ? -6.313 -24.214 -9.451 1.00 79.00 177 LYS A O 1
ATOM 1436 N N . LEU A 1 178 ? -5.194 -22.298 -9.180 1.00 74.38 178 LEU A N 1
ATOM 1437 C CA . LEU A 1 178 ? -6.350 -21.449 -9.365 1.00 74.38 178 LEU A CA 1
ATOM 1438 C C . LEU A 1 178 ? -6.575 -21.291 -10.874 1.00 74.38 178 LEU A C 1
ATOM 1440 O O . LEU A 1 178 ? -5.605 -21.360 -11.627 1.00 74.38 178 LEU A O 1
ATOM 1444 N N . PRO A 1 179 ? -7.830 -21.147 -11.340 1.00 60.75 179 PRO A N 1
ATOM 1445 C CA . PRO A 1 179 ? -8.139 -21.063 -12.765 1.00 60.75 179 PRO A CA 1
ATOM 1446 C C . PRO A 1 179 ? -7.543 -19.774 -13.358 1.00 60.75 179 PRO A C 1
ATOM 1448 O O . PRO A 1 179 ? -8.219 -18.756 -13.470 1.00 60.75 179 PRO A O 1
ATOM 1451 N N . TYR A 1 180 ? -6.257 -19.822 -13.699 1.00 57.94 180 TYR A N 1
ATOM 1452 C CA . TYR A 1 180 ? -5.394 -18.723 -14.121 1.00 57.94 180 TYR A CA 1
ATOM 1453 C C . TYR A 1 180 ? -4.753 -19.050 -15.471 1.00 57.94 180 TYR A C 1
ATOM 1455 O O . TYR A 1 180 ? -4.651 -20.214 -15.844 1.00 57.94 180 TYR A O 1
ATOM 1463 N N . GLY A 1 181 ? -4.338 -18.016 -16.202 1.00 48.50 181 GLY A N 1
ATOM 1464 C CA . GLY A 1 181 ? -3.709 -18.144 -17.519 1.00 48.50 181 GLY A CA 1
ATOM 1465 C C . GLY A 1 181 ? -4.488 -17.437 -18.629 1.00 48.50 181 GLY A C 1
ATOM 1466 O O . GLY A 1 181 ? -5.545 -16.842 -18.384 1.00 48.50 181 GLY A O 1
ATOM 1467 N N . LYS A 1 182 ? -3.901 -17.465 -19.832 1.00 40.78 182 LYS A N 1
ATOM 1468 C CA . LYS A 1 182 ? -4.278 -16.704 -21.038 1.00 40.78 182 LYS A CA 1
ATOM 1469 C C . LYS A 1 182 ? -5.796 -16.536 -21.226 1.00 40.78 182 LYS A C 1
ATOM 1471 O O . LYS A 1 182 ? -6.556 -17.497 -21.154 1.00 40.78 182 LYS A O 1
ATOM 1476 N N . ASN A 1 183 ? -6.207 -15.297 -21.509 1.00 48.34 183 ASN A N 1
ATOM 1477 C CA . ASN A 1 183 ? -7.583 -14.829 -21.762 1.00 48.34 183 ASN A CA 1
ATOM 1478 C C . ASN A 1 183 ? -8.492 -14.610 -20.538 1.00 48.34 183 ASN A C 1
ATOM 1480 O O . ASN A 1 183 ? -9.650 -14.231 -20.709 1.00 48.34 183 ASN A O 1
ATOM 1484 N N . LYS A 1 184 ? -7.998 -14.766 -19.302 1.00 55.47 184 LYS A N 1
ATOM 1485 C CA . LYS A 1 184 ? -8.781 -14.453 -18.089 1.00 55.47 184 LYS A CA 1
ATOM 1486 C C . LYS A 1 184 ? -8.333 -13.149 -17.440 1.00 55.47 184 LYS A C 1
ATOM 1488 O O . LYS A 1 184 ? -7.564 -13.134 -16.477 1.00 55.47 184 LYS A O 1
ATOM 1493 N N . ASN A 1 185 ? -8.846 -12.054 -17.999 1.00 54.19 185 ASN A N 1
ATOM 1494 C CA . ASN A 1 185 ? -8.670 -10.674 -17.551 1.00 54.19 185 ASN A CA 1
ATOM 1495 C C . ASN A 1 185 ? -9.532 -10.403 -16.295 1.00 54.19 185 ASN A C 1
ATOM 1497 O O . ASN A 1 185 ? -10.506 -9.651 -16.332 1.00 54.19 185 ASN A O 1
ATOM 1501 N N . GLU A 1 186 ? -9.238 -11.094 -15.195 1.00 72.50 186 GLU A N 1
ATOM 1502 C CA . GLU A 1 186 ? -10.014 -11.042 -13.947 1.00 72.50 186 GLU A CA 1
ATOM 1503 C C . GLU A 1 186 ? -9.297 -10.213 -12.884 1.00 72.50 186 GLU A C 1
ATOM 1505 O O . GLU A 1 186 ? -8.075 -10.277 -12.759 1.00 72.50 186 GLU A O 1
ATOM 1510 N N . TYR A 1 187 ? -10.064 -9.490 -12.071 1.00 79.31 187 TYR A N 1
ATOM 1511 C CA . TYR A 1 187 ? -9.545 -8.822 -10.884 1.00 79.31 187 TYR A CA 1
ATOM 1512 C C . TYR A 1 187 ? -9.046 -9.851 -9.861 1.00 79.31 187 TYR A C 1
ATOM 1514 O O . TYR A 1 187 ? -9.709 -10.850 -9.587 1.00 79.31 187 TYR A O 1
ATOM 1522 N N . ARG A 1 188 ? -7.859 -9.621 -9.283 1.00 77.94 188 ARG A N 1
ATOM 1523 C CA . ARG A 1 188 ? -7.225 -10.523 -8.298 1.00 77.94 188 ARG A CA 1
ATOM 1524 C C . ARG A 1 188 ? -6.498 -9.747 -7.208 1.00 77.94 188 ARG A C 1
ATOM 1526 O O . ARG A 1 188 ? -5.898 -8.716 -7.516 1.00 77.94 188 ARG A O 1
ATOM 1533 N N . PHE A 1 189 ? -6.552 -10.275 -5.982 1.00 82.12 189 PHE A N 1
ATOM 1534 C CA . PHE A 1 189 ? -5.877 -9.776 -4.776 1.00 82.12 189 PHE A CA 1
ATOM 1535 C C . PHE A 1 189 ? -5.447 -10.950 -3.890 1.00 82.12 189 PHE A C 1
ATOM 1537 O O . PHE A 1 189 ? -6.084 -11.238 -2.881 1.00 82.12 189 PHE A O 1
ATOM 1544 N N . LEU A 1 190 ? -4.385 -11.650 -4.282 1.00 83.31 190 LEU A N 1
ATOM 1545 C CA . LEU A 1 190 ? -3.897 -12.819 -3.555 1.00 83.31 190 LEU A CA 1
ATOM 1546 C C . LEU A 1 190 ? -2.675 -12.474 -2.723 1.00 83.31 190 LEU A C 1
ATOM 1548 O O . LEU A 1 190 ? -1.663 -12.103 -3.293 1.00 83.31 190 LEU A O 1
ATOM 1552 N N . SER A 1 191 ? -2.722 -12.666 -1.412 1.00 85.94 191 SER A N 1
ATOM 1553 C CA . SER A 1 191 ? -1.538 -12.599 -0.556 1.00 85.94 191 SER A CA 1
ATOM 1554 C C . SER A 1 191 ? -1.212 -13.958 0.059 1.00 85.94 191 SER A C 1
ATOM 1556 O O . SER A 1 191 ? -2.043 -14.860 0.157 1.00 85.94 191 SER A O 1
ATOM 1558 N N . GLY A 1 192 ? -0.002 -14.135 0.558 1.00 84.88 192 GLY A N 1
ATOM 1559 C CA . GLY A 1 192 ? 0.227 -15.091 1.634 1.00 84.88 192 GLY A CA 1
ATOM 1560 C C . GLY A 1 192 ? -0.477 -14.654 2.907 1.00 84.88 192 GLY A C 1
ATOM 1561 O O . GLY A 1 192 ? -1.183 -13.640 2.965 1.00 84.88 192 GLY A O 1
ATOM 1562 N N . ASN A 1 193 ? -0.311 -15.465 3.937 1.00 78.31 193 ASN A N 1
ATOM 1563 C CA . ASN A 1 193 ? -0.865 -15.174 5.236 1.00 78.31 193 ASN A CA 1
ATOM 1564 C C . ASN A 1 193 ? 0.271 -14.936 6.229 1.00 78.31 193 ASN A C 1
ATOM 1566 O O . ASN A 1 193 ? 1.260 -15.664 6.224 1.00 78.31 193 ASN A O 1
ATOM 1570 N N . TYR A 1 194 ? 0.102 -13.968 7.123 1.00 71.88 194 TYR A N 1
ATOM 1571 C CA . TYR A 1 194 ? 0.907 -13.928 8.346 1.00 71.88 194 TYR A CA 1
ATOM 1572 C C . TYR A 1 194 ? 0.416 -14.925 9.394 1.00 71.88 194 TYR A C 1
ATOM 1574 O O . TYR A 1 194 ? 1.045 -15.042 10.432 1.00 71.88 194 TYR A O 1
ATOM 1582 N N . ARG A 1 195 ? -0.707 -15.611 9.106 1.00 65.38 195 ARG A N 1
ATOM 1583 C CA . ARG A 1 195 ? -1.540 -16.417 10.005 1.00 65.38 195 ARG A CA 1
ATOM 1584 C C . ARG A 1 195 ? -0.863 -16.738 11.321 1.00 65.38 195 ARG A C 1
ATOM 1586 O O . ARG A 1 195 ? 0.052 -17.559 11.336 1.00 65.38 195 ARG A O 1
ATOM 1593 N N . PHE A 1 196 ? -1.481 -16.194 12.367 1.00 59.72 196 PHE A N 1
ATOM 1594 C CA . PHE A 1 196 ? -1.590 -16.739 13.708 1.00 59.72 196 PHE A CA 1
ATOM 1595 C C . PHE A 1 196 ? -0.523 -17.775 13.981 1.00 59.72 196 PHE A C 1
ATOM 1597 O O . PHE A 1 196 ? -0.763 -18.988 13.849 1.00 59.72 196 PHE A O 1
ATOM 1604 N N . HIS A 1 197 ? 0.665 -17.278 14.320 1.00 64.88 197 HIS A N 1
ATOM 1605 C CA . HIS A 1 197 ? 1.660 -18.100 14.980 1.00 64.88 197 HIS A CA 1
ATOM 1606 C C . HIS A 1 197 ? 0.926 -18.948 16.029 1.00 64.88 197 HIS A C 1
ATOM 1608 O O . HIS A 1 197 ? -0.034 -18.492 16.644 1.00 64.88 197 HIS A O 1
ATOM 1614 N N . LYS A 1 198 ? 1.256 -20.235 16.158 1.00 68.25 198 LYS A N 1
ATOM 1615 C CA . LYS A 1 198 ? 0.695 -21.060 17.235 1.00 68.25 198 LYS A CA 1
ATOM 1616 C C . LYS A 1 198 ? 1.769 -21.209 18.305 1.00 68.25 198 LYS A C 1
ATOM 1618 O O . LYS A 1 198 ? 2.806 -21.798 17.993 1.00 68.25 198 LYS A O 1
ATOM 1623 N N . PRO A 1 199 ? 1.539 -20.725 19.540 1.00 76.25 199 PRO A N 1
ATOM 1624 C CA . PRO A 1 199 ? 0.356 -19.985 20.024 1.00 76.25 199 PRO A CA 1
ATOM 1625 C C . PRO A 1 199 ? 0.247 -18.561 19.445 1.00 76.25 199 PRO A C 1
ATOM 1627 O O . PRO A 1 199 ? 1.271 -18.005 19.058 1.00 76.25 199 PRO A O 1
ATOM 1630 N N . GLU A 1 200 ? -0.979 -18.011 19.412 1.00 81.62 200 GLU A N 1
ATOM 1631 C CA . GLU A 1 200 ? -1.303 -16.696 18.818 1.00 81.62 200 GLU A CA 1
ATOM 1632 C C . GLU A 1 200 ? -0.393 -15.581 19.348 1.00 81.62 200 GLU A C 1
ATOM 1634 O O . GLU A 1 200 ? -0.081 -15.540 20.547 1.00 81.62 200 GLU A O 1
ATOM 1639 N N . ASP A 1 201 ? 0.016 -14.687 18.445 1.00 86.00 201 ASP A N 1
ATOM 1640 C CA . ASP A 1 201 ? 0.846 -13.531 18.754 1.00 86.00 201 ASP A CA 1
ATOM 1641 C C . ASP A 1 201 ? 0.211 -12.262 18.190 1.00 86.00 201 ASP A C 1
ATOM 1643 O O . ASP A 1 201 ? 0.492 -11.824 17.073 1.00 86.00 201 ASP A O 1
ATOM 1647 N N . LEU A 1 202 ? -0.634 -11.631 19.005 1.00 87.62 202 LEU A N 1
ATOM 1648 C CA . LEU A 1 202 ? -1.384 -10.463 18.572 1.00 87.62 202 LEU A CA 1
ATOM 1649 C C . LEU A 1 202 ? -0.498 -9.257 18.213 1.00 87.62 202 LEU A C 1
ATOM 1651 O O . LEU A 1 202 ? -1.001 -8.378 17.514 1.00 87.62 202 LEU A O 1
ATOM 1655 N N . LEU A 1 203 ? 0.773 -9.191 18.645 1.00 86.31 203 LEU A N 1
ATOM 1656 C CA . LEU A 1 203 ? 1.684 -8.092 18.276 1.00 86.31 203 LEU A CA 1
ATOM 1657 C C . LEU A 1 203 ? 2.191 -8.242 16.844 1.00 86.31 203 LEU A C 1
ATOM 1659 O O . LEU A 1 203 ? 2.150 -7.297 16.061 1.00 86.31 203 LEU A O 1
ATOM 1663 N N . ASN A 1 204 ? 2.645 -9.436 16.476 1.00 81.06 204 ASN A N 1
ATOM 1664 C CA . ASN A 1 204 ? 3.173 -9.663 15.134 1.00 81.06 204 ASN A CA 1
ATOM 1665 C C . ASN A 1 204 ? 2.051 -9.909 14.116 1.00 81.06 204 ASN A C 1
ATOM 1667 O O . ASN A 1 204 ? 2.118 -9.405 12.997 1.00 81.06 204 ASN A O 1
ATOM 1671 N N . ASP A 1 205 ? 0.972 -10.589 14.514 1.00 79.94 205 ASP A N 1
ATOM 1672 C CA . ASP A 1 205 ? -0.126 -10.948 13.609 1.00 79.94 205 ASP A CA 1
ATOM 1673 C C . ASP A 1 205 ? -0.993 -9.730 13.221 1.00 79.94 205 ASP A C 1
ATOM 1675 O O . ASP A 1 205 ? -1.544 -9.676 12.118 1.00 79.94 205 ASP A O 1
ATOM 1679 N N . PHE A 1 206 ? -1.094 -8.721 14.100 1.00 81.06 206 PHE A N 1
ATOM 1680 C CA . PHE A 1 206 ? -1.862 -7.488 13.864 1.00 81.06 206 PHE A CA 1
ATOM 1681 C C . PHE A 1 206 ? -0.990 -6.236 13.811 1.00 81.06 206 PHE A C 1
ATOM 1683 O O . PHE A 1 206 ? -1.520 -5.121 13.830 1.00 81.06 206 PHE A O 1
ATOM 1690 N N . ALA A 1 207 ? 0.324 -6.391 13.657 1.00 77.19 207 ALA A N 1
ATOM 1691 C CA . ALA A 1 207 ? 1.259 -5.276 13.663 1.00 77.19 207 ALA A CA 1
ATOM 1692 C C . ALA A 1 207 ? 1.062 -4.376 14.907 1.00 77.19 207 ALA A C 1
ATOM 1694 O O . ALA A 1 207 ? 0.678 -4.806 15.989 1.00 77.19 207 ALA A O 1
ATOM 1695 N N . ILE A 1 208 ? 1.225 -3.070 14.725 1.00 78.50 208 ILE A N 1
ATOM 1696 C CA . ILE A 1 208 ? 1.188 -2.060 15.790 1.00 78.50 208 ILE A CA 1
ATOM 1697 C C . ILE A 1 208 ? -0.172 -1.849 16.465 1.00 78.50 208 ILE A C 1
ATOM 1699 O O . ILE A 1 208 ? -0.265 -1.127 17.455 1.00 78.50 208 ILE A O 1
ATOM 1703 N N . ARG A 1 209 ? -1.232 -2.481 15.951 1.00 82.88 209 ARG A N 1
ATOM 1704 C CA . ARG A 1 209 ? -2.618 -2.248 16.376 1.00 82.88 209 ARG A CA 1
ATOM 1705 C C . ARG A 1 209 ? -2.894 -2.699 17.805 1.00 82.88 209 ARG A C 1
ATOM 1707 O O . ARG A 1 209 ? -3.816 -2.192 18.422 1.00 82.88 209 ARG A O 1
ATOM 1714 N N . THR A 1 210 ? -2.107 -3.627 18.336 1.00 88.62 210 THR A N 1
ATOM 1715 C CA . THR A 1 210 ? -2.322 -4.193 19.674 1.00 88.62 210 THR A CA 1
ATOM 1716 C C . THR A 1 210 ? -1.209 -3.834 20.662 1.00 88.62 210 THR A C 1
ATOM 1718 O O . THR A 1 210 ? -1.259 -4.237 21.822 1.00 88.62 210 THR A O 1
ATOM 1721 N N . HIS A 1 211 ? -0.214 -3.044 20.243 1.00 88.56 211 HIS A N 1
ATOM 1722 C CA . HIS A 1 211 ? 0.978 -2.749 21.048 1.00 88.56 211 HIS A CA 1
ATOM 1723 C C . HIS A 1 211 ? 0.656 -2.084 22.390 1.00 88.56 211 HIS A C 1
ATOM 1725 O O . HIS A 1 211 ? 1.287 -2.398 23.395 1.00 88.56 211 HIS A O 1
ATOM 1731 N N . PHE A 1 212 ? -0.362 -1.225 22.446 1.00 88.88 212 PHE A N 1
ATOM 1732 C CA . PHE A 1 212 ? -0.772 -0.553 23.683 1.00 88.88 212 PHE A CA 1
ATOM 1733 C C . PHE A 1 212 ? -1.461 -1.476 24.702 1.00 88.88 212 PHE A C 1
ATOM 1735 O O . PHE A 1 212 ? -1.708 -1.049 25.828 1.00 88.88 212 PHE A O 1
ATOM 1742 N N . PHE A 1 213 ? -1.747 -2.731 24.340 1.00 91.56 213 PHE A N 1
ATOM 1743 C CA . PHE A 1 213 ? -2.184 -3.770 25.275 1.00 91.56 213 PHE A CA 1
ATOM 1744 C C . PHE A 1 213 ? -1.015 -4.582 25.854 1.00 91.56 213 PHE A C 1
ATOM 1746 O O . PHE A 1 213 ? -1.224 -5.393 26.756 1.00 91.56 213 PHE A O 1
ATOM 1753 N N . SER A 1 214 ? 0.208 -4.388 25.350 1.00 90.12 214 SER A N 1
ATOM 1754 C CA . SER A 1 214 ? 1.410 -5.080 25.822 1.00 90.12 214 SER A CA 1
ATOM 1755 C C . SER A 1 214 ? 2.212 -4.251 26.823 1.00 90.12 214 SER A C 1
ATOM 1757 O O . SER A 1 214 ? 2.098 -3.028 26.886 1.00 90.12 214 SER A O 1
ATOM 1759 N N . SER A 1 215 ? 3.030 -4.931 27.624 1.00 89.56 215 SER A N 1
ATOM 1760 C CA . SER A 1 215 ? 3.978 -4.295 28.543 1.00 89.56 215 SER A CA 1
ATOM 1761 C C . SER A 1 215 ? 5.338 -4.081 27.875 1.00 89.56 215 SER A C 1
ATOM 1763 O O . SER A 1 215 ? 5.730 -4.840 26.988 1.00 89.56 215 SER A O 1
ATOM 1765 N N . VAL A 1 216 ? 6.096 -3.088 28.350 1.00 91.44 216 VAL A N 1
ATOM 1766 C CA . VAL A 1 216 ? 7.497 -2.884 27.943 1.00 91.44 216 VAL A CA 1
ATOM 1767 C C . VAL A 1 216 ? 8.298 -4.175 28.152 1.00 91.44 216 VAL A C 1
ATOM 1769 O O . VAL A 1 216 ? 8.177 -4.838 29.181 1.00 91.44 216 VAL A O 1
ATOM 1772 N N . GLY A 1 217 ? 9.110 -4.544 27.163 1.00 91.62 217 GLY A N 1
ATOM 1773 C CA . GLY A 1 217 ? 9.902 -5.774 27.153 1.00 91.62 217 GLY A CA 1
ATOM 1774 C C . GLY A 1 217 ? 9.172 -7.006 26.600 1.00 91.62 217 GLY A C 1
ATOM 1775 O O . GLY A 1 217 ? 9.801 -8.067 26.464 1.00 91.62 217 GLY A O 1
ATOM 1776 N N . ALA A 1 218 ? 7.887 -6.888 26.246 1.00 89.94 218 ALA A N 1
ATOM 1777 C CA . ALA A 1 218 ? 7.137 -7.954 25.590 1.00 89.94 218 ALA A CA 1
ATOM 1778 C C . ALA A 1 218 ? 7.701 -8.265 24.192 1.00 89.94 218 ALA A C 1
ATOM 1780 O O . ALA A 1 218 ? 8.128 -7.375 23.462 1.00 89.94 218 ALA A O 1
ATOM 1781 N N . ARG A 1 219 ? 7.693 -9.552 23.822 1.00 87.12 219 ARG A N 1
ATOM 1782 C CA . ARG A 1 219 ? 8.014 -10.033 22.459 1.00 87.12 219 ARG A CA 1
ATOM 1783 C C . ARG A 1 219 ? 6.792 -10.514 21.686 1.00 87.12 219 ARG A C 1
ATOM 1785 O O . ARG A 1 219 ? 6.873 -10.706 20.484 1.00 87.12 219 ARG A O 1
ATOM 1792 N N . LYS A 1 220 ? 5.701 -10.772 22.404 1.00 88.31 220 LYS A N 1
ATOM 1793 C CA . LYS A 1 220 ? 4.444 -11.298 21.886 1.00 88.31 220 LYS A CA 1
ATOM 1794 C C . LYS A 1 220 ? 3.297 -10.886 22.800 1.00 88.31 220 LYS A C 1
ATOM 1796 O O . LYS A 1 220 ? 3.545 -10.546 23.958 1.00 88.31 220 LYS A O 1
ATOM 1801 N N . LEU A 1 221 ? 2.073 -10.959 22.290 1.00 89.56 221 LEU A N 1
ATOM 1802 C CA . LEU A 1 221 ? 0.849 -10.842 23.087 1.00 89.56 221 LEU A CA 1
ATOM 1803 C C . LEU A 1 221 ? 0.001 -12.103 22.874 1.00 89.56 221 LEU A C 1
ATOM 1805 O O . LEU A 1 221 ? -0.747 -12.214 21.905 1.00 89.56 221 LEU A O 1
ATOM 1809 N N . SER A 1 222 ? 0.178 -13.071 23.770 1.00 88.19 222 SER A N 1
ATOM 1810 C CA . SER A 1 222 ? -0.363 -14.432 23.739 1.00 88.19 222 SER A CA 1
ATOM 1811 C C . SER A 1 222 ? -1.450 -14.655 24.806 1.00 88.19 222 SER A C 1
ATOM 1813 O O . SER A 1 222 ? -1.547 -13.877 25.750 1.00 88.19 222 SER A O 1
ATOM 1815 N N . PRO A 1 223 ? -2.229 -15.759 24.745 1.00 89.38 223 PRO A N 1
ATOM 1816 C CA . PRO A 1 223 ? -3.365 -16.005 25.649 1.00 89.38 223 PRO A CA 1
ATOM 1817 C C . PRO A 1 223 ? -3.109 -15.929 27.164 1.00 89.38 223 PRO A C 1
ATOM 1819 O O . PRO A 1 223 ? -4.057 -15.762 27.929 1.00 89.38 223 PRO A O 1
ATOM 1822 N N . GLY A 1 224 ? -1.858 -16.082 27.606 1.00 86.38 224 GLY A N 1
ATOM 1823 C CA . GLY A 1 224 ? -1.474 -15.966 29.017 1.00 86.38 224 GLY A CA 1
ATOM 1824 C C . GLY A 1 224 ? -1.179 -14.537 29.486 1.00 86.38 224 GLY A C 1
ATOM 1825 O O . GLY A 1 224 ? -1.029 -14.324 30.685 1.00 86.38 224 GLY A O 1
ATOM 1826 N N . ASP A 1 225 ? -1.087 -13.569 28.574 1.00 89.38 225 ASP A N 1
ATOM 1827 C CA . ASP A 1 225 ? -0.696 -12.196 28.887 1.00 89.38 225 ASP A CA 1
ATOM 1828 C C . ASP A 1 225 ? -1.895 -11.360 29.359 1.00 89.38 225 ASP A C 1
ATOM 1830 O O . ASP A 1 225 ? -3.005 -11.463 28.832 1.00 89.38 225 ASP A O 1
ATOM 1834 N N . ALA A 1 226 ? -1.665 -10.472 30.332 1.00 87.62 226 ALA A N 1
ATOM 1835 C CA . ALA A 1 226 ? -2.726 -9.705 30.992 1.00 87.62 226 ALA A CA 1
ATOM 1836 C C . ALA A 1 226 ? -3.571 -8.836 30.035 1.00 87.62 226 ALA A C 1
ATOM 1838 O O . ALA A 1 226 ? -4.749 -8.611 30.300 1.00 87.62 226 ALA A O 1
ATOM 1839 N N . GLY A 1 227 ? -2.990 -8.358 28.928 1.00 89.81 227 GLY A N 1
ATOM 1840 C CA . GLY A 1 227 ? -3.680 -7.533 27.928 1.00 89.81 227 GLY A CA 1
ATOM 1841 C C . GLY A 1 227 ? -4.296 -8.302 26.760 1.00 89.81 227 GLY A C 1
ATOM 1842 O O . GLY A 1 227 ? -4.941 -7.697 25.908 1.00 89.81 227 GLY A O 1
ATOM 1843 N N . TYR A 1 228 ? -4.123 -9.624 26.695 1.00 92.19 228 TYR A N 1
ATOM 1844 C CA . TYR A 1 228 ? -4.544 -10.407 25.534 1.00 92.19 228 TYR A CA 1
ATOM 1845 C C . TYR A 1 228 ? -6.062 -10.392 25.325 1.00 92.19 228 TYR A C 1
ATOM 1847 O O . TYR A 1 228 ? -6.531 -10.179 24.209 1.00 92.19 228 TYR A O 1
ATOM 1855 N N . LYS A 1 229 ? -6.843 -10.585 26.398 1.00 92.25 229 LYS A N 1
ATOM 1856 C CA . LYS A 1 229 ? -8.314 -10.583 26.316 1.00 92.25 229 LYS A CA 1
ATOM 1857 C C . LYS A 1 229 ? -8.847 -9.239 25.824 1.00 92.25 229 LYS A C 1
ATOM 1859 O O . LYS A 1 229 ? -9.729 -9.213 24.971 1.00 92.25 229 LYS A O 1
ATOM 1864 N N . ASP A 1 230 ? -8.263 -8.152 26.316 1.00 92.38 230 ASP A N 1
ATOM 1865 C CA . ASP A 1 230 ? -8.669 -6.795 25.959 1.00 92.38 230 ASP A CA 1
ATOM 1866 C C . ASP A 1 230 ? -8.289 -6.472 24.509 1.00 92.38 230 ASP A C 1
ATOM 1868 O O . ASP A 1 230 ? -9.112 -5.936 23.768 1.00 92.38 230 ASP A O 1
ATOM 1872 N N . ALA A 1 231 ? -7.098 -6.888 24.065 1.00 91.19 231 ALA A N 1
ATOM 1873 C CA . ALA A 1 231 ? -6.676 -6.765 22.671 1.00 91.19 231 ALA A CA 1
ATOM 1874 C C . ALA A 1 231 ? -7.569 -7.565 21.719 1.00 91.19 231 ALA A C 1
ATOM 1876 O O . ALA A 1 231 ? -7.954 -7.067 20.659 1.00 91.19 231 ALA A O 1
ATOM 1877 N N . LYS A 1 232 ? -7.928 -8.799 22.093 1.00 89.94 232 LYS A N 1
ATOM 1878 C CA . LYS A 1 232 ? -8.816 -9.635 21.284 1.00 89.94 232 LYS A CA 1
ATOM 1879 C C . LYS A 1 232 ? -10.206 -9.018 21.179 1.00 89.94 232 LYS A C 1
ATOM 1881 O O . LYS A 1 232 ? -10.715 -8.898 20.069 1.00 89.94 232 LYS A O 1
ATOM 1886 N N . HIS A 1 233 ? -10.768 -8.580 22.307 1.00 90.12 233 HIS A N 1
ATOM 1887 C CA . HIS A 1 233 ? -12.052 -7.891 22.331 1.00 90.12 233 HIS A CA 1
ATOM 1888 C C . HIS A 1 233 ? -12.018 -6.619 21.476 1.00 90.12 233 HIS A C 1
ATOM 1890 O O . HIS A 1 233 ? -12.908 -6.409 20.666 1.00 90.12 233 HIS A O 1
ATOM 1896 N N . TRP A 1 234 ? -10.957 -5.816 21.574 1.00 89.69 234 TRP A N 1
ATOM 1897 C CA . TRP A 1 234 ? -10.787 -4.607 20.765 1.00 89.69 234 TRP A CA 1
ATOM 1898 C C . TRP A 1 234 ? -10.750 -4.884 19.259 1.00 89.69 234 TRP A C 1
ATOM 1900 O O . TRP A 1 234 ? -11.412 -4.184 18.492 1.00 89.69 234 TRP A O 1
ATOM 1910 N N . LEU A 1 235 ? -10.033 -5.925 18.823 1.00 87.31 235 LEU A N 1
ATOM 1911 C CA . LEU A 1 235 ? -10.029 -6.342 17.418 1.00 87.31 235 LEU A CA 1
ATOM 1912 C C . LEU A 1 235 ? -11.426 -6.791 16.946 1.00 87.31 235 LEU A C 1
ATOM 1914 O O . LEU A 1 235 ? -11.810 -6.473 15.819 1.00 87.31 235 LEU A O 1
ATOM 1918 N N . ASP A 1 236 ? -12.184 -7.493 17.793 1.00 85.19 236 ASP A N 1
ATOM 1919 C CA . ASP A 1 236 ? -13.565 -7.893 17.498 1.00 85.19 236 ASP A CA 1
ATOM 1920 C C . ASP A 1 236 ? -14.480 -6.659 17.371 1.00 85.19 236 ASP A C 1
ATOM 1922 O O . ASP A 1 236 ? -15.162 -6.508 16.357 1.00 85.19 236 ASP A O 1
ATOM 1926 N N . SER A 1 237 ? -14.410 -5.709 18.307 1.00 84.06 237 SER A N 1
ATOM 1927 C CA . SER A 1 237 ? -15.216 -4.479 18.284 1.00 84.06 237 SER A CA 1
ATOM 1928 C C . SER A 1 237 ? -14.901 -3.595 17.066 1.00 84.06 237 SER A C 1
ATOM 1930 O O . SER A 1 237 ? -15.796 -3.027 16.440 1.00 84.06 237 SER A O 1
ATOM 1932 N N . ILE A 1 238 ? -13.636 -3.528 16.633 1.00 82.12 238 ILE A N 1
ATOM 1933 C CA . ILE A 1 238 ? -13.268 -2.841 15.382 1.00 82.12 238 ILE A CA 1
ATOM 1934 C C . ILE A 1 238 ? -13.962 -3.459 14.171 1.00 82.12 238 ILE A C 1
ATOM 1936 O O . ILE A 1 238 ? -14.370 -2.743 13.251 1.00 82.12 238 ILE A O 1
ATOM 1940 N N . ALA A 1 239 ? -14.092 -4.785 14.154 1.00 80.31 239 ALA A N 1
ATOM 1941 C CA . ALA A 1 239 ? -14.802 -5.460 13.083 1.00 80.31 239 ALA A CA 1
ATOM 1942 C C . ALA A 1 239 ? -16.296 -5.091 13.066 1.00 80.31 239 ALA A C 1
ATOM 1944 O O . ALA A 1 239 ? -16.893 -5.015 11.988 1.00 80.31 239 ALA A O 1
ATOM 1945 N N . GLU A 1 240 ? -16.883 -4.815 14.236 1.00 78.75 240 GLU A N 1
ATOM 1946 C CA . GLU A 1 240 ? -18.278 -4.391 14.386 1.00 78.75 240 GLU A CA 1
ATOM 1947 C C . GLU A 1 240 ? -18.536 -2.975 13.871 1.00 78.75 240 GLU A C 1
ATOM 1949 O O . GLU A 1 240 ? -19.593 -2.730 13.304 1.00 78.75 240 GLU A O 1
ATOM 1954 N N . ILE A 1 241 ? -17.582 -2.048 13.984 1.00 79.25 241 ILE A N 1
ATOM 1955 C CA . ILE A 1 241 ? -17.732 -0.682 13.441 1.00 79.25 241 ILE A CA 1
ATOM 1956 C C . ILE A 1 241 ? -17.410 -0.577 11.940 1.00 79.25 241 ILE A C 1
ATOM 1958 O O . ILE A 1 241 ? -17.322 0.523 11.392 1.00 79.25 241 ILE A O 1
ATOM 1962 N N . GLY A 1 242 ? -17.260 -1.718 11.262 1.00 69.12 242 GLY A N 1
ATOM 1963 C CA . GLY A 1 242 ? -17.208 -1.808 9.803 1.00 69.12 242 GLY A CA 1
ATOM 1964 C C . GLY A 1 242 ? -15.833 -2.102 9.204 1.00 69.12 242 GLY A C 1
ATOM 1965 O O . GLY A 1 242 ? -15.766 -2.310 7.996 1.00 69.12 242 GLY A O 1
ATOM 1966 N N . ALA A 1 243 ? -14.767 -2.197 10.003 1.00 76.38 243 ALA A N 1
ATOM 1967 C CA . ALA A 1 243 ? -13.446 -2.596 9.506 1.00 76.38 243 ALA A CA 1
ATOM 1968 C C . ALA A 1 243 ? -13.290 -4.133 9.426 1.00 76.38 243 ALA A C 1
ATOM 1970 O O . ALA A 1 243 ? -14.145 -4.893 9.880 1.00 76.38 243 ALA A O 1
ATOM 1971 N N . ASP A 1 244 ? -12.199 -4.627 8.829 1.00 75.12 244 ASP A N 1
ATOM 1972 C CA . ASP A 1 244 ? -11.933 -6.070 8.644 1.00 75.12 244 ASP A CA 1
ATOM 1973 C C . ASP A 1 244 ? -10.550 -6.520 9.153 1.00 75.12 244 ASP A C 1
ATOM 1975 O O . ASP A 1 244 ? -9.751 -7.034 8.367 1.00 75.12 244 ASP A O 1
ATOM 1979 N N . PRO A 1 245 ? -10.225 -6.368 10.449 1.00 75.25 245 PRO A N 1
ATOM 1980 C CA . PRO A 1 245 ? -8.874 -6.642 10.946 1.00 75.25 245 PRO A CA 1
ATOM 1981 C C . PRO A 1 245 ? -8.405 -8.090 10.714 1.00 75.25 245 PRO A C 1
ATOM 1983 O O . PRO A 1 245 ? -7.204 -8.334 10.669 1.00 75.25 245 PRO A O 1
ATOM 1986 N N . TYR A 1 246 ? -9.330 -9.039 10.529 1.00 75.25 246 TYR A N 1
ATOM 1987 C CA . TYR A 1 246 ? -9.038 -10.470 10.394 1.00 75.25 246 TYR A CA 1
ATOM 1988 C C . TYR A 1 246 ? -8.891 -10.975 8.955 1.00 75.25 246 TYR A C 1
ATOM 1990 O O . TYR A 1 246 ? -8.215 -11.979 8.736 1.00 75.25 246 TYR A O 1
ATOM 1998 N N . ASN A 1 247 ? -9.529 -10.328 7.973 1.00 69.75 247 ASN A N 1
ATOM 1999 C CA . ASN A 1 247 ? -9.520 -10.791 6.575 1.00 69.75 247 ASN A CA 1
ATOM 2000 C C . ASN A 1 247 ? -9.018 -9.727 5.592 1.00 69.75 247 ASN A C 1
ATOM 2002 O O . ASN A 1 247 ? -9.310 -9.800 4.387 1.00 69.75 247 ASN A O 1
ATOM 2006 N N . GLN A 1 248 ? -8.277 -8.745 6.106 1.00 74.19 248 GLN A N 1
ATOM 2007 C CA . GLN A 1 248 ? -7.533 -7.779 5.314 1.00 74.19 248 GLN A CA 1
ATOM 2008 C C . GLN A 1 248 ? -6.565 -8.474 4.357 1.00 74.19 248 GLN A C 1
ATOM 2010 O O . GLN A 1 248 ? -5.953 -9.489 4.685 1.00 74.19 248 GLN A O 1
ATOM 2015 N N . VAL A 1 249 ? -6.455 -7.925 3.146 1.00 72.19 249 VAL A N 1
ATOM 2016 C CA . VAL A 1 249 ? -5.381 -8.326 2.236 1.00 72.19 249 VAL A CA 1
ATOM 2017 C C . VAL A 1 249 ? -4.095 -7.776 2.805 1.00 72.19 249 VAL A C 1
ATOM 2019 O O . VAL A 1 249 ? -4.034 -6.611 3.191 1.00 72.19 249 VAL A O 1
ATOM 2022 N N . ILE A 1 250 ? -3.091 -8.632 2.870 1.00 71.50 250 ILE A N 1
ATOM 2023 C CA . ILE A 1 250 ? -1.842 -8.315 3.530 1.00 71.50 250 ILE A CA 1
ATOM 2024 C C . ILE A 1 250 ? -0.829 -7.896 2.463 1.00 71.50 250 ILE A C 1
ATOM 2026 O O . ILE A 1 250 ? -0.350 -8.750 1.716 1.00 71.50 250 ILE A O 1
ATOM 2030 N N . SER A 1 251 ? -0.513 -6.594 2.411 1.00 66.25 251 SER A N 1
ATOM 2031 C CA . SER A 1 251 ? 0.419 -5.975 1.448 1.00 66.25 251 SER A CA 1
ATOM 2032 C C . SER A 1 251 ? 1.733 -6.737 1.278 1.00 66.25 251 SER A C 1
ATOM 2034 O O . SER A 1 251 ? 2.190 -6.939 0.154 1.00 66.25 251 SER A O 1
ATOM 2036 N N . GLY A 1 252 ? 2.326 -7.150 2.400 1.00 74.75 252 GLY A N 1
ATOM 2037 C CA . GLY A 1 252 ? 3.694 -7.655 2.439 1.00 74.75 252 GLY A CA 1
ATOM 2038 C C . GLY A 1 252 ? 3.850 -9.162 2.420 1.00 74.75 252 GLY A C 1
ATOM 2039 O O . GLY A 1 252 ? 4.968 -9.656 2.326 1.00 74.75 252 GLY A O 1
ATOM 2040 N N . ALA A 1 253 ? 2.766 -9.931 2.490 1.00 84.19 253 ALA A N 1
ATOM 2041 C CA . ALA A 1 253 ? 2.861 -11.384 2.614 1.00 84.19 253 ALA A CA 1
ATOM 2042 C C . ALA A 1 253 ? 2.989 -12.092 1.255 1.00 84.19 253 ALA A C 1
ATOM 2044 O O . ALA A 1 253 ? 2.469 -13.190 1.094 1.00 84.19 253 ALA A O 1
ATOM 2045 N N . GLY A 1 254 ? 3.619 -11.492 0.246 1.00 88.19 254 GLY A N 1
ATOM 2046 C CA . GLY A 1 254 ? 3.604 -12.023 -1.119 1.00 88.19 254 GLY A CA 1
ATOM 2047 C C . GLY A 1 254 ? 2.313 -11.658 -1.845 1.00 88.19 254 GLY A C 1
ATOM 2048 O O . GLY A 1 254 ? 1.670 -12.536 -2.417 1.00 88.19 254 GLY A O 1
ATOM 2049 N N . LEU A 1 255 ? 1.891 -10.389 -1.765 1.00 88.94 255 LEU A N 1
ATOM 2050 C CA . LEU A 1 255 ? 0.707 -9.902 -2.472 1.00 88.94 255 LEU A CA 1
ATOM 2051 C C . LEU A 1 255 ? 0.927 -9.935 -3.990 1.00 88.94 255 LEU A C 1
ATOM 2053 O O . LEU A 1 255 ? 1.948 -9.492 -4.510 1.00 88.94 255 LEU A O 1
ATOM 2057 N N . THR A 1 256 ? -0.084 -10.401 -4.707 1.00 87.62 256 THR A N 1
ATOM 2058 C CA . THR A 1 256 ? -0.193 -10.385 -6.157 1.00 87.62 256 THR A CA 1
ATOM 2059 C C . THR A 1 256 ? -1.534 -9.797 -6.559 1.00 87.62 256 THR A C 1
ATOM 2061 O O . THR A 1 256 ? -2.602 -10.287 -6.175 1.00 87.62 256 THR A O 1
ATOM 2064 N N . MET A 1 257 ? -1.467 -8.777 -7.408 1.00 86.69 257 MET A N 1
ATOM 2065 C CA . MET A 1 257 ? -2.622 -8.191 -8.079 1.00 86.69 257 MET A CA 1
ATOM 2066 C C . MET A 1 257 ? -2.639 -8.578 -9.561 1.00 86.69 257 MET A C 1
ATOM 2068 O O . MET A 1 257 ? -1.606 -8.875 -10.154 1.00 86.69 257 MET A O 1
ATOM 2072 N N . SER A 1 258 ? -3.815 -8.612 -10.182 1.00 85.62 258 SER A N 1
ATOM 2073 C CA . SER A 1 258 ? -3.892 -8.785 -11.642 1.00 85.62 258 SER A CA 1
ATOM 2074 C C . SER A 1 258 ? -3.492 -7.497 -12.372 1.00 85.62 258 SER A C 1
ATOM 2076 O O . SER A 1 258 ? -3.585 -6.412 -11.790 1.00 85.62 258 SER A O 1
ATOM 2078 N N . LEU A 1 259 ? -3.130 -7.602 -13.657 1.00 87.81 259 LEU A N 1
ATOM 2079 C CA . LEU A 1 259 ? -2.991 -6.428 -14.526 1.00 87.81 259 LEU A CA 1
ATOM 2080 C C . LEU A 1 259 ? -4.266 -5.579 -14.490 1.00 87.81 259 LEU A C 1
ATOM 2082 O O . LEU A 1 259 ? -4.183 -4.387 -14.233 1.00 87.81 259 LEU A O 1
ATOM 2086 N N . ARG A 1 260 ? -5.442 -6.204 -14.645 1.00 87.75 260 ARG A N 1
ATOM 2087 C CA . ARG A 1 260 ? -6.736 -5.507 -14.644 1.00 87.75 260 ARG A CA 1
ATOM 2088 C C . ARG A 1 260 ? -7.013 -4.750 -13.340 1.00 87.75 260 ARG A C 1
ATOM 2090 O O . ARG A 1 260 ? -7.550 -3.646 -13.366 1.00 87.75 260 ARG A O 1
ATOM 2097 N N . SER A 1 261 ? -6.620 -5.316 -12.196 1.00 89.19 261 SER A N 1
ATOM 2098 C CA . SER A 1 261 ? -6.723 -4.648 -10.891 1.00 89.19 261 SER A CA 1
ATOM 2099 C C . SER A 1 261 ? -5.887 -3.370 -10.849 1.00 89.19 261 SER A C 1
ATOM 2101 O O . SER A 1 261 ? -6.359 -2.337 -10.382 1.00 89.19 261 SER A O 1
ATOM 2103 N N . ILE A 1 262 ? -4.646 -3.442 -11.335 1.00 90.50 262 ILE A N 1
ATOM 2104 C CA . ILE A 1 262 ? -3.727 -2.303 -11.343 1.00 90.50 262 ILE A CA 1
ATOM 2105 C C . ILE A 1 262 ? -4.082 -1.288 -12.430 1.00 90.50 262 ILE A C 1
ATOM 2107 O O . ILE A 1 262 ? -3.965 -0.098 -12.180 1.00 90.50 262 ILE A O 1
ATOM 2111 N N . SER A 1 263 ? -4.555 -1.704 -13.602 1.00 91.31 263 SER A N 1
ATOM 2112 C CA . SER A 1 263 ? -4.930 -0.778 -14.674 1.00 91.31 263 SER A CA 1
ATOM 2113 C C . SER A 1 263 ? -6.201 0.009 -14.346 1.00 91.31 263 SER A C 1
ATOM 2115 O O . SER A 1 263 ? -6.307 1.187 -14.668 1.00 91.31 263 SER A O 1
ATOM 2117 N N . THR A 1 264 ? -7.161 -0.611 -13.653 1.00 91.75 264 THR A N 1
ATOM 2118 C CA . THR A 1 264 ? -8.438 0.050 -13.337 1.00 91.75 264 THR A CA 1
ATOM 2119 C C . THR A 1 264 ? -8.293 1.088 -12.227 1.00 91.75 264 THR A C 1
ATOM 2121 O O . THR A 1 264 ? -8.869 2.166 -12.308 1.00 91.75 264 THR A O 1
ATOM 2124 N N . LEU A 1 265 ? -7.536 0.769 -11.177 1.00 93.00 265 LEU A N 1
ATOM 2125 C CA . LEU A 1 265 ? -7.352 1.639 -10.017 1.00 93.00 265 LEU A CA 1
ATOM 2126 C C . LEU A 1 265 ? -5.853 1.783 -9.730 1.00 93.00 265 LEU A C 1
ATOM 2128 O O . LEU A 1 265 ? -5.169 0.758 -9.734 1.00 93.00 265 LEU A O 1
ATOM 2132 N N . PRO A 1 266 ? -5.322 2.976 -9.404 1.00 91.50 266 PRO A N 1
ATOM 2133 C CA . PRO A 1 266 ? -3.939 3.124 -8.960 1.00 91.50 266 PRO A CA 1
ATOM 2134 C C . PRO A 1 266 ? -3.728 2.468 -7.588 1.00 91.50 266 PRO A C 1
ATOM 2136 O O . PRO A 1 266 ? -4.700 2.206 -6.858 1.00 91.50 266 PRO A O 1
ATOM 2139 N N . PRO A 1 267 ? -2.484 2.121 -7.215 1.00 87.75 267 PRO A N 1
ATOM 2140 C CA . PRO A 1 267 ? -2.146 1.819 -5.827 1.00 87.75 267 PRO A CA 1
ATOM 2141 C C . PRO A 1 267 ? -2.546 2.976 -4.903 1.00 87.75 267 PRO A C 1
ATOM 2143 O O . PRO A 1 267 ? -2.534 4.138 -5.305 1.00 87.75 267 PRO A O 1
ATOM 2146 N N . PHE A 1 268 ? -2.887 2.668 -3.654 1.00 78.50 268 PHE A N 1
ATOM 2147 C CA . PHE A 1 268 ? -3.010 3.694 -2.624 1.00 78.50 268 PHE A CA 1
ATOM 2148 C C . PHE A 1 268 ? -1.605 4.059 -2.131 1.00 78.50 268 PHE A C 1
ATOM 2150 O O . PHE A 1 268 ? -1.138 3.547 -1.124 1.00 78.50 268 PHE A O 1
ATOM 2157 N N . ALA A 1 269 ? -0.907 4.922 -2.866 1.00 68.56 269 ALA A N 1
ATOM 2158 C CA . ALA A 1 269 ? 0.405 5.418 -2.467 1.00 68.56 269 ALA A CA 1
ATOM 2159 C C . ALA A 1 269 ? 0.269 6.845 -1.954 1.00 68.56 269 ALA A C 1
ATOM 2161 O O . ALA A 1 269 ? 0.104 7.753 -2.753 1.00 68.56 269 ALA A O 1
ATOM 2162 N N . ASN A 1 270 ? 0.274 7.020 -0.630 1.00 66.62 270 ASN A N 1
ATOM 2163 C CA . ASN A 1 270 ? 0.367 8.303 0.084 1.00 66.62 270 ASN A CA 1
ATOM 2164 C C . ASN A 1 270 ? -0.494 9.477 -0.424 1.00 66.62 270 ASN A C 1
ATOM 2166 O O . ASN A 1 270 ? -0.216 10.602 -0.039 1.00 66.62 270 ASN A O 1
ATOM 2170 N N . ALA A 1 271 ? -1.523 9.266 -1.248 1.00 62.97 271 ALA A N 1
ATOM 2171 C CA . ALA A 1 271 ? -2.209 10.347 -1.951 1.00 62.97 271 ALA A CA 1
ATOM 2172 C C . ALA A 1 271 ? -2.683 11.436 -0.972 1.00 62.97 271 ALA A C 1
ATOM 2174 O O . ALA A 1 271 ? -3.540 11.187 -0.120 1.00 62.97 271 ALA A O 1
ATOM 2175 N N . GLY A 1 272 ? -2.087 12.628 -1.070 1.00 58.91 272 GLY A N 1
ATOM 2176 C CA . GLY A 1 272 ? -2.369 13.784 -0.215 1.00 58.91 272 GLY A CA 1
ATOM 2177 C C . GLY A 1 272 ? -1.827 13.695 1.217 1.00 58.91 272 GLY A C 1
ATOM 2178 O O . GLY A 1 272 ? -1.341 14.695 1.738 1.00 58.91 272 GLY A O 1
ATOM 2179 N N . SER A 1 273 ? -1.870 12.530 1.873 1.00 66.25 273 SER A N 1
ATOM 2180 C CA . SER A 1 273 ? -1.431 12.372 3.267 1.00 66.25 273 SER A CA 1
ATOM 2181 C C . SER A 1 273 ? -1.207 10.897 3.656 1.00 66.25 273 SER A C 1
ATOM 2183 O O . SER A 1 273 ? -1.876 10.006 3.119 1.00 66.25 273 SER A O 1
ATOM 2185 N N . PRO A 1 274 ? -0.314 10.598 4.627 1.00 62.91 274 PRO A N 1
ATOM 2186 C CA . PRO A 1 274 ? -0.130 9.257 5.192 1.00 62.91 274 PRO A CA 1
ATOM 2187 C C . PRO A 1 274 ? -1.355 8.843 6.028 1.00 62.91 274 PRO A C 1
ATOM 2189 O O . PRO A 1 274 ? -1.398 8.973 7.260 1.00 62.91 274 PRO A O 1
ATOM 2192 N N . ILE A 1 275 ? -2.399 8.378 5.345 1.00 58.59 275 ILE A N 1
ATOM 2193 C CA . ILE A 1 275 ? -3.713 8.108 5.943 1.00 58.59 275 ILE A CA 1
ATOM 2194 C C . ILE A 1 275 ? -4.015 6.607 6.060 1.00 58.59 275 ILE A C 1
ATOM 2196 O O . ILE A 1 275 ? -4.870 6.225 6.857 1.00 58.59 275 ILE A O 1
ATOM 2200 N N . LEU A 1 276 ? -3.303 5.730 5.348 1.00 58.66 276 LEU A N 1
ATOM 2201 C CA . LEU A 1 276 ? -3.850 4.413 5.016 1.00 58.66 276 LEU A CA 1
ATOM 2202 C C . LEU A 1 276 ? -3.055 3.264 5.620 1.00 58.66 276 LEU A C 1
ATOM 2204 O O . LEU A 1 276 ? -2.068 2.804 5.077 1.00 58.66 276 LEU A O 1
ATOM 2208 N N . TRP A 1 277 ? -3.558 2.753 6.739 1.00 61.06 277 TRP A N 1
ATOM 2209 C CA . TRP A 1 277 ? -3.056 1.541 7.390 1.00 61.06 277 TRP A CA 1
ATOM 2210 C C . TRP A 1 277 ? -3.533 0.226 6.752 1.00 61.06 277 TRP A C 1
ATOM 2212 O O . TRP A 1 277 ? -3.099 -0.854 7.148 1.00 61.06 277 TRP A O 1
ATOM 2222 N N . ILE A 1 278 ? -4.468 0.318 5.805 1.00 63.22 278 ILE A N 1
ATOM 2223 C CA . ILE A 1 278 ? -5.156 -0.789 5.124 1.00 63.22 278 ILE A CA 1
ATOM 2224 C C . ILE A 1 278 ? -5.190 -0.565 3.625 1.00 63.22 278 ILE A C 1
ATOM 2226 O O . ILE A 1 278 ? -6.126 -0.958 2.957 1.00 63.22 278 ILE A O 1
ATOM 2230 N N . ASP A 1 279 ? -4.209 0.117 3.077 1.00 74.81 279 ASP A N 1
ATOM 2231 C CA . ASP A 1 279 ? -4.223 0.645 1.721 1.00 74.81 279 ASP A CA 1
ATOM 2232 C C . ASP A 1 279 ? -4.536 -0.401 0.615 1.00 74.81 279 ASP A C 1
ATOM 2234 O O . ASP A 1 279 ? -5.466 -0.189 -0.162 1.00 74.81 279 ASP A O 1
ATOM 2238 N N . ASP A 1 280 ? -3.912 -1.587 0.587 1.00 82.69 280 ASP A N 1
ATOM 2239 C CA . ASP A 1 280 ? -4.285 -2.648 -0.371 1.00 82.69 280 ASP A CA 1
ATOM 2240 C C . ASP A 1 280 ? -5.647 -3.262 -0.056 1.00 82.69 280 ASP A C 1
ATOM 2242 O O . ASP A 1 280 ? -6.358 -3.731 -0.950 1.00 82.69 280 ASP A O 1
ATOM 2246 N N . HIS A 1 281 ? -6.035 -3.250 1.219 1.00 82.56 281 HIS A N 1
ATOM 2247 C CA . HIS A 1 281 ? -7.381 -3.629 1.604 1.00 82.56 281 HIS A CA 1
ATOM 2248 C C . HIS A 1 281 ? -8.403 -2.597 1.120 1.00 82.56 281 HIS A C 1
ATOM 2250 O O . HIS A 1 281 ? -9.390 -3.012 0.531 1.00 82.56 281 HIS A O 1
ATOM 2256 N N . LEU A 1 282 ? -8.158 -1.292 1.244 1.00 86.38 282 LEU A N 1
ATOM 2257 C CA . LEU A 1 282 ? -9.009 -0.228 0.715 1.00 86.38 282 LEU A CA 1
ATOM 2258 C C . LEU A 1 282 ? -9.071 -0.301 -0.807 1.00 86.38 282 LEU A C 1
ATOM 2260 O O . LEU A 1 282 ? -10.157 -0.224 -1.373 1.00 86.38 282 LEU A O 1
ATOM 2264 N N . LYS A 1 283 ? -7.939 -0.546 -1.481 1.00 89.19 283 LYS A N 1
ATOM 2265 C CA . LYS A 1 283 ? -7.907 -0.770 -2.934 1.00 89.19 283 LYS A CA 1
ATOM 2266 C C . LYS A 1 283 ? -8.816 -1.928 -3.306 1.00 89.19 283 LYS A C 1
ATOM 2268 O O . LYS A 1 283 ? -9.626 -1.849 -4.225 1.00 89.19 283 LYS A O 1
ATOM 2273 N N . ARG A 1 284 ? -8.709 -3.022 -2.566 1.00 86.75 284 ARG A N 1
ATOM 2274 C CA . ARG A 1 284 ? -9.581 -4.161 -2.770 1.00 86.75 284 ARG A CA 1
ATOM 2275 C C . ARG A 1 284 ? -11.045 -3.834 -2.469 1.00 86.75 284 ARG A C 1
ATOM 2277 O O . ARG A 1 284 ? -11.909 -4.298 -3.206 1.00 86.75 284 ARG A O 1
ATOM 2284 N N . ARG A 1 285 ? -11.338 -3.092 -1.401 1.00 87.31 285 ARG A N 1
ATOM 2285 C CA . ARG A 1 285 ? -12.696 -2.660 -1.053 1.00 87.31 285 ARG A CA 1
ATOM 2286 C C . ARG A 1 285 ? -13.290 -1.816 -2.173 1.00 87.31 285 ARG A C 1
ATOM 2288 O O . ARG A 1 285 ? -14.438 -2.052 -2.516 1.00 87.31 285 ARG A O 1
ATOM 2295 N N . LEU A 1 286 ? -12.503 -0.948 -2.814 1.00 91.31 286 LEU A N 1
ATOM 2296 C CA . LEU A 1 286 ? -12.924 -0.257 -4.034 1.00 91.31 286 LEU A CA 1
ATOM 2297 C C . LEU A 1 286 ? -13.302 -1.255 -5.130 1.00 91.31 286 LEU A C 1
ATOM 2299 O O . LEU A 1 286 ? -14.379 -1.143 -5.695 1.00 91.31 286 LEU A O 1
ATOM 2303 N N . HIS A 1 287 ? -12.473 -2.265 -5.407 1.00 90.19 287 HIS A N 1
ATOM 2304 C CA . HIS A 1 287 ? -12.828 -3.288 -6.396 1.00 90.19 287 HIS A CA 1
ATOM 2305 C C . HIS A 1 287 ? -14.112 -4.048 -6.037 1.00 90.19 287 HIS A C 1
ATOM 2307 O O . HIS A 1 287 ? -14.950 -4.263 -6.901 1.00 90.19 287 HIS A O 1
ATOM 2313 N N . GLU A 1 288 ? -14.306 -4.446 -4.786 1.00 87.12 288 GLU A N 1
ATOM 2314 C CA . GLU A 1 288 ? -15.547 -5.117 -4.376 1.00 87.12 288 GLU A CA 1
ATOM 2315 C C . GLU A 1 288 ? -16.767 -4.198 -4.478 1.00 87.12 288 GLU A C 1
ATOM 2317 O O . GLU A 1 288 ? -17.832 -4.634 -4.902 1.00 87.12 288 GLU A O 1
ATOM 2322 N N . ALA A 1 289 ? -16.607 -2.922 -4.135 1.00 90.94 289 ALA A N 1
ATOM 2323 C CA . ALA A 1 289 ? -17.676 -1.940 -4.201 1.00 90.94 289 ALA A CA 1
ATOM 2324 C C . ALA A 1 289 ? -18.027 -1.515 -5.637 1.00 90.94 289 ALA A C 1
ATOM 2326 O O . ALA A 1 289 ? -19.159 -1.119 -5.893 1.00 90.94 289 ALA A O 1
ATOM 2327 N N . LEU A 1 290 ? -17.074 -1.640 -6.561 1.00 91.38 290 LEU A N 1
ATOM 2328 C CA . LEU A 1 290 ? -17.253 -1.495 -8.008 1.00 91.38 290 LEU A CA 1
ATOM 2329 C C . LEU A 1 290 ? -17.675 -2.812 -8.684 1.00 91.38 290 LEU A C 1
ATOM 2331 O O . LEU A 1 290 ? -17.640 -2.910 -9.905 1.00 91.38 290 LEU A O 1
ATOM 2335 N N . GLU A 1 291 ? -18.004 -3.850 -7.906 1.00 88.25 291 GLU A N 1
ATOM 2336 C CA . GLU A 1 291 ? -18.421 -5.174 -8.399 1.00 88.25 291 GLU A CA 1
ATOM 2337 C C . GLU A 1 291 ? -17.366 -5.894 -9.265 1.00 88.25 291 GLU A C 1
ATOM 2339 O O . GLU A 1 291 ? -17.635 -6.897 -9.924 1.00 88.25 291 GLU A O 1
ATOM 2344 N N . HIS A 1 292 ? -16.114 -5.438 -9.210 1.00 87.06 292 HIS A N 1
ATOM 2345 C CA . HIS A 1 292 ? -14.966 -6.085 -9.841 1.00 87.06 292 HIS A CA 1
ATOM 2346 C C . HIS A 1 292 ? -14.613 -7.425 -9.179 1.00 87.06 292 HIS A C 1
ATOM 2348 O O . HIS A 1 292 ? -14.042 -8.314 -9.812 1.00 87.06 292 HIS A O 1
ATOM 2354 N N . LEU A 1 293 ? -14.903 -7.549 -7.883 1.00 82.25 293 LEU A N 1
ATOM 2355 C CA . LEU A 1 293 ? -14.654 -8.730 -7.062 1.00 82.25 293 LEU A CA 1
ATOM 2356 C C . LEU A 1 293 ? -15.935 -9.128 -6.323 1.00 82.25 293 LEU A C 1
ATOM 2358 O O . LEU A 1 293 ? -16.716 -8.251 -5.954 1.00 82.25 293 LEU A O 1
ATOM 2362 N N . PRO A 1 294 ? -16.128 -10.427 -6.027 1.00 75.69 294 PRO A N 1
ATOM 2363 C CA . PRO A 1 294 ? -17.266 -10.861 -5.233 1.00 75.69 294 PRO A CA 1
ATOM 2364 C C . PRO A 1 294 ? -17.222 -10.230 -3.832 1.00 75.69 294 PRO A C 1
ATOM 2366 O O . PRO A 1 294 ? -16.134 -10.062 -3.260 1.00 75.69 294 PRO A O 1
ATOM 2369 N N . PRO A 1 295 ? -18.392 -9.922 -3.244 1.00 66.38 295 PRO A N 1
ATOM 2370 C CA . PRO A 1 295 ? -18.462 -9.286 -1.941 1.00 66.38 295 PRO A CA 1
ATOM 2371 C C . PRO A 1 295 ? -17.839 -10.174 -0.853 1.00 66.38 295 PRO A C 1
ATOM 2373 O O . PRO A 1 295 ? -17.821 -11.406 -0.969 1.00 66.38 295 PRO A O 1
ATOM 2376 N N . PRO A 1 296 ? -17.355 -9.575 0.249 1.00 62.94 296 PRO A N 1
ATOM 2377 C CA . PRO A 1 296 ? -16.802 -10.326 1.363 1.00 62.94 296 PRO A CA 1
ATOM 2378 C C . PRO A 1 296 ? -17.810 -11.359 1.902 1.00 62.94 296 PRO A C 1
ATOM 2380 O O . PRO A 1 296 ? -19.006 -11.049 2.036 1.00 62.94 296 PRO A O 1
ATOM 2383 N N . PRO A 1 297 ? -17.357 -12.572 2.278 1.00 61.44 297 PRO A N 1
ATOM 2384 C CA . PRO A 1 297 ? -18.176 -13.449 3.106 1.00 61.44 297 PRO A CA 1
ATOM 2385 C C . PRO A 1 297 ? -18.537 -12.725 4.413 1.00 61.44 297 PRO A C 1
ATOM 2387 O O . PRO A 1 297 ? -17.846 -11.797 4.838 1.00 61.44 297 PRO A O 1
ATOM 2390 N N . ALA A 1 298 ? -19.663 -13.094 5.028 1.00 61.50 298 ALA A N 1
ATOM 2391 C CA . ALA A 1 298 ? -20.081 -12.492 6.294 1.00 61.50 298 ALA A CA 1
ATOM 2392 C C . ALA A 1 298 ? -18.997 -12.683 7.374 1.00 61.50 298 ALA A C 1
ATOM 2394 O O . ALA A 1 298 ? -18.338 -13.722 7.396 1.00 61.50 298 ALA A O 1
ATOM 2395 N N . ALA A 1 299 ? -18.844 -11.705 8.276 1.00 51.28 299 ALA A N 1
ATOM 2396 C CA . ALA A 1 299 ? -17.766 -11.657 9.274 1.00 51.28 299 ALA A CA 1
ATOM 2397 C C . ALA A 1 299 ? -17.645 -12.931 10.143 1.00 51.28 299 ALA A C 1
ATOM 2399 O O . ALA A 1 299 ? -16.546 -13.273 10.566 1.00 51.28 299 ALA A O 1
ATOM 2400 N N . ASN A 1 300 ? -18.745 -13.677 10.321 1.00 49.56 300 ASN A N 1
ATOM 2401 C CA . ASN A 1 300 ? -18.820 -14.890 11.149 1.00 49.56 300 ASN A CA 1
ATOM 2402 C C . ASN A 1 300 ? -18.879 -16.199 10.338 1.00 49.56 300 ASN A C 1
ATOM 2404 O O . ASN A 1 300 ? -19.200 -17.261 10.877 1.00 49.56 300 ASN A O 1
ATOM 2408 N N . SER A 1 301 ? -18.605 -16.150 9.032 1.00 51.84 301 SER A N 1
ATOM 2409 C CA . SER A 1 301 ? -18.546 -17.353 8.203 1.00 51.84 301 SER A CA 1
ATOM 2410 C C . SER A 1 301 ? -17.385 -18.248 8.650 1.00 51.84 301 SER A C 1
ATOM 2412 O O . SER A 1 301 ? -16.222 -17.950 8.391 1.00 51.84 301 SER A O 1
ATOM 2414 N N . LYS A 1 302 ? -17.703 -19.401 9.258 1.00 44.75 302 LYS A N 1
ATOM 2415 C CA . LYS A 1 302 ? -16.738 -20.485 9.537 1.00 44.75 302 LYS A CA 1
ATOM 2416 C C . LYS A 1 302 ? -16.174 -21.127 8.266 1.00 44.75 302 LYS A C 1
ATOM 2418 O O . LYS A 1 302 ? -15.206 -21.883 8.341 1.00 44.75 302 LYS A O 1
ATOM 2423 N N . SER A 1 303 ? -16.773 -20.853 7.105 1.00 43.12 303 SER A N 1
ATOM 2424 C CA . SER A 1 303 ? -16.219 -21.289 5.832 1.00 43.12 303 SER A CA 1
ATOM 2425 C C . SER A 1 303 ? -15.002 -20.413 5.518 1.00 43.12 303 SER A C 1
ATOM 2427 O O . SER A 1 303 ? -15.113 -19.235 5.184 1.00 43.12 303 SER A O 1
ATOM 2429 N N . VAL A 1 304 ? -13.813 -20.996 5.672 1.00 44.06 304 VAL A N 1
ATOM 2430 C CA . VAL A 1 304 ? -12.506 -20.450 5.250 1.00 44.06 304 VAL A CA 1
ATOM 2431 C C . VAL A 1 304 ? -12.416 -20.472 3.708 1.00 44.06 304 VAL A C 1
ATOM 2433 O O . VAL A 1 304 ? -11.392 -20.801 3.117 1.00 44.06 304 VAL A O 1
ATOM 2436 N N . ASP A 1 305 ? -13.540 -20.259 3.026 1.00 44.50 305 ASP A N 1
ATOM 2437 C CA . ASP A 1 305 ? -13.785 -20.863 1.727 1.00 44.50 305 ASP A CA 1
ATOM 2438 C C . ASP A 1 305 ? -12.998 -20.150 0.634 1.00 44.50 305 ASP A C 1
ATOM 2440 O O . ASP A 1 305 ? -13.199 -18.957 0.415 1.00 44.50 305 ASP A O 1
ATOM 2444 N N . LYS A 1 306 ? -12.079 -20.901 0.004 1.00 48.28 306 LYS A N 1
ATOM 2445 C CA . LYS A 1 306 ? -11.471 -20.734 -1.337 1.00 48.28 306 LYS A CA 1
ATOM 2446 C C . LYS A 1 306 ? -11.297 -19.297 -1.832 1.00 48.28 306 LYS A C 1
ATOM 2448 O O . LYS A 1 306 ? -11.490 -18.994 -3.007 1.00 48.28 306 LYS A O 1
ATOM 2453 N N . SER A 1 307 ? -10.972 -18.392 -0.924 1.00 53.75 307 SER A N 1
ATOM 2454 C CA . SER A 1 307 ? -11.144 -16.982 -1.201 1.00 53.75 307 SER A CA 1
ATOM 2455 C C . SER A 1 307 ? -9.993 -16.520 -2.090 1.00 53.75 307 SER A C 1
ATOM 2457 O O . SER A 1 307 ? -8.834 -16.837 -1.821 1.00 53.75 307 SER A O 1
ATOM 2459 N N . TYR A 1 308 ? -10.288 -15.727 -3.121 1.00 63.44 308 TYR A N 1
ATOM 2460 C CA . TYR A 1 308 ? -9.295 -15.026 -3.946 1.00 63.44 308 TYR A CA 1
ATOM 2461 C C . TYR A 1 308 ? -8.478 -13.988 -3.144 1.00 63.44 308 TYR A C 1
ATOM 2463 O O . TYR A 1 308 ? -8.019 -13.010 -3.721 1.00 63.44 308 TYR A O 1
ATOM 2471 N N . ARG A 1 309 ? -8.353 -14.161 -1.818 1.00 72.38 309 ARG A N 1
ATOM 2472 C CA . ARG A 1 309 ? -7.706 -13.268 -0.855 1.00 72.38 309 ARG A CA 1
ATOM 2473 C C . ARG A 1 309 ? -6.324 -13.754 -0.480 1.00 72.38 309 ARG A C 1
ATOM 2475 O O . ARG A 1 309 ? -5.397 -12.956 -0.462 1.00 72.38 309 ARG A O 1
ATOM 2482 N N . CYS A 1 310 ? -6.193 -15.029 -0.104 1.00 78.69 310 CYS A N 1
ATOM 2483 C CA . CYS A 1 310 ? -4.926 -15.500 0.427 1.00 78.69 310 CYS A CA 1
ATOM 2484 C C . CYS A 1 310 ? -4.683 -17.013 0.388 1.00 78.69 310 CYS A C 1
ATOM 2486 O O . CYS A 1 310 ? -5.601 -17.831 0.436 1.00 78.69 310 CYS A O 1
ATOM 2488 N N . CYS A 1 311 ? -3.399 -17.376 0.363 1.00 81.50 311 CYS A N 1
ATOM 2489 C CA . CYS A 1 311 ? -2.898 -18.737 0.533 1.00 81.50 311 CYS A CA 1
ATOM 2490 C C . CYS A 1 311 ? -2.573 -19.005 2.011 1.00 81.50 311 CYS A C 1
ATOM 2492 O O . CYS A 1 311 ? -1.477 -18.704 2.482 1.00 81.50 311 CYS A O 1
ATOM 2494 N N . HIS A 1 312 ? -3.482 -19.634 2.759 1.00 79.94 312 HIS A N 1
ATOM 2495 C CA . HIS A 1 312 ? -3.263 -19.918 4.189 1.00 79.94 312 HIS A CA 1
ATOM 2496 C C . HIS A 1 312 ? -2.139 -20.922 4.497 1.00 79.94 312 HIS A C 1
ATOM 2498 O O . HIS A 1 312 ? -1.777 -21.089 5.658 1.00 79.94 312 HIS A O 1
ATOM 2504 N N . GLN A 1 313 ? -1.630 -21.645 3.498 1.00 81.25 313 GLN A N 1
ATOM 2505 C CA . GLN A 1 313 ? -0.525 -22.589 3.692 1.00 81.25 313 GLN A CA 1
ATOM 2506 C C . GLN A 1 313 ? 0.841 -21.891 3.646 1.00 81.25 313 GLN A C 1
ATOM 2508 O O . GLN A 1 313 ? 1.819 -22.424 4.189 1.00 81.25 313 GLN A O 1
ATOM 2513 N N . ALA A 1 314 ? 0.911 -20.737 2.976 1.00 85.38 314 ALA A N 1
ATOM 2514 C CA . ALA A 1 314 ? 2.088 -19.890 2.907 1.00 85.38 314 ALA A CA 1
ATOM 2515 C C . ALA A 1 314 ? 2.073 -18.929 4.099 1.00 85.38 314 ALA A C 1
ATOM 2517 O O . ALA A 1 314 ? 1.449 -17.872 4.042 1.00 85.38 314 ALA A O 1
ATOM 2518 N N . ASN A 1 315 ? 2.740 -19.344 5.177 1.00 84.31 315 ASN A N 1
ATOM 2519 C CA . ASN A 1 315 ? 2.897 -18.536 6.379 1.00 84.31 315 ASN A CA 1
ATOM 2520 C C . ASN A 1 315 ? 4.255 -17.836 6.341 1.00 84.31 315 ASN A C 1
ATOM 2522 O O . ASN A 1 315 ? 5.285 -18.497 6.153 1.00 84.31 315 ASN A O 1
ATOM 2526 N N . PHE A 1 316 ? 4.243 -16.521 6.507 1.00 84.81 316 PHE A N 1
ATOM 2527 C CA . PHE A 1 316 ? 5.441 -15.699 6.640 1.00 84.81 316 PHE A CA 1
ATOM 2528 C C . PHE A 1 316 ? 5.505 -15.138 8.049 1.00 84.81 316 PHE A C 1
ATOM 2530 O O . PHE A 1 316 ? 4.468 -14.839 8.637 1.00 84.81 316 PHE A O 1
ATOM 2537 N N . LYS A 1 317 ? 6.720 -15.017 8.583 1.00 81.12 317 LYS A N 1
ATOM 2538 C CA . LYS A 1 317 ? 6.912 -14.364 9.872 1.00 81.12 317 LYS A CA 1
ATOM 2539 C C . LYS A 1 317 ? 7.101 -12.878 9.643 1.00 81.12 317 LYS A C 1
ATOM 2541 O O . LYS A 1 317 ? 7.823 -12.480 8.730 1.00 81.12 317 LYS A O 1
ATOM 2546 N N . GLN A 1 318 ? 6.486 -12.101 10.512 1.00 78.94 318 GLN A N 1
ATOM 2547 C CA . GLN A 1 318 ? 6.817 -10.708 10.715 1.00 78.94 318 GLN A CA 1
ATOM 2548 C C . GLN A 1 318 ? 7.407 -10.612 12.120 1.00 78.94 318 GLN A C 1
ATOM 2550 O O . GLN A 1 318 ? 6.847 -11.192 13.048 1.00 78.94 318 GLN A O 1
ATOM 2555 N N . ASP A 1 319 ? 8.551 -9.952 12.256 1.00 75.50 319 ASP A N 1
ATOM 2556 C CA . ASP A 1 319 ? 9.117 -9.620 13.562 1.00 75.50 319 ASP A CA 1
ATOM 2557 C C . ASP A 1 319 ? 9.327 -8.113 13.595 1.00 75.50 319 ASP A C 1
ATOM 2559 O O . ASP A 1 319 ? 10.335 -7.594 13.119 1.00 75.50 319 ASP A O 1
ATOM 2563 N N . ARG A 1 320 ? 8.304 -7.393 14.065 1.00 76.50 320 ARG A N 1
ATOM 2564 C CA . ARG A 1 320 ? 8.366 -5.924 14.114 1.00 76.50 320 ARG A CA 1
ATOM 2565 C C . ARG A 1 320 ? 9.238 -5.421 15.254 1.00 76.50 320 ARG A C 1
ATOM 2567 O O . ARG A 1 320 ? 9.672 -4.275 15.197 1.00 76.50 320 ARG A O 1
ATOM 2574 N N . HIS A 1 321 ? 9.458 -6.262 16.265 1.00 80.06 321 HIS A N 1
ATOM 2575 C CA . HIS A 1 321 ? 10.115 -5.912 17.522 1.00 80.06 321 HIS A CA 1
ATOM 2576 C C . HIS A 1 321 ? 11.098 -6.998 17.961 1.00 80.06 321 HIS A C 1
ATOM 2578 O O . HIS A 1 321 ? 10.942 -7.560 19.056 1.00 80.06 321 HIS A O 1
ATOM 2584 N N . PRO A 1 322 ? 12.142 -7.267 17.154 1.00 74.69 322 PRO A N 1
ATOM 2585 C CA . PRO A 1 322 ? 13.148 -8.276 17.489 1.00 74.69 322 PRO A CA 1
ATOM 2586 C C . PRO A 1 322 ? 13.827 -7.969 18.837 1.00 74.69 322 PRO A C 1
ATOM 2588 O O . PRO A 1 322 ? 14.110 -8.867 19.640 1.00 74.69 322 PRO A O 1
ATOM 2591 N N . ASP A 1 323 ? 13.971 -6.677 19.147 1.00 82.69 323 ASP A N 1
ATOM 2592 C CA . ASP A 1 323 ? 14.567 -6.159 20.380 1.00 82.69 323 ASP A CA 1
ATOM 2593 C C . ASP A 1 323 ? 13.567 -5.955 21.533 1.00 82.69 323 ASP A C 1
ATOM 2595 O O . ASP A 1 323 ? 13.946 -5.430 22.581 1.00 82.69 323 ASP A O 1
ATOM 2599 N N . ARG A 1 324 ? 12.335 -6.478 21.402 1.00 89.75 324 ARG A N 1
ATOM 2600 C CA . ARG A 1 324 ? 11.182 -6.291 22.313 1.00 89.75 324 ARG A CA 1
ATOM 2601 C C . ARG A 1 324 ? 10.516 -4.922 22.171 1.00 89.75 324 ARG A C 1
ATOM 2603 O O . ARG A 1 324 ? 11.140 -3.941 21.794 1.00 89.75 324 ARG A O 1
ATOM 2610 N N . VAL A 1 325 ? 9.241 -4.863 22.554 1.00 89.06 325 VAL A N 1
ATOM 2611 C CA . VAL A 1 325 ? 8.468 -3.616 22.627 1.00 89.06 325 VAL A CA 1
ATOM 2612 C C . VAL A 1 325 ? 9.109 -2.668 23.639 1.00 89.06 325 VAL A C 1
ATOM 2614 O O . VAL A 1 325 ? 9.257 -3.006 24.818 1.00 89.06 325 VAL A O 1
ATOM 2617 N N . THR A 1 326 ? 9.455 -1.465 23.200 1.00 91.06 326 THR A N 1
ATOM 2618 C CA . THR A 1 326 ? 9.961 -0.387 24.054 1.00 91.06 326 THR A CA 1
ATOM 2619 C C . THR A 1 326 ? 8.829 0.533 24.516 1.00 91.06 326 THR A C 1
ATOM 2621 O O . THR A 1 326 ? 7.719 0.510 23.982 1.00 91.06 326 THR A O 1
ATOM 2624 N N . GLN A 1 327 ? 9.104 1.405 25.491 1.00 89.81 327 GLN A N 1
ATOM 2625 C CA . GLN A 1 327 ? 8.155 2.467 25.846 1.00 89.81 327 GLN A CA 1
ATOM 2626 C C . GLN A 1 327 ? 7.897 3.412 24.660 1.00 89.81 327 GLN A C 1
ATOM 2628 O O . GLN A 1 327 ? 6.763 3.831 24.448 1.00 89.81 327 GLN A O 1
ATOM 2633 N N . GLY A 1 328 ? 8.927 3.679 23.847 1.00 89.25 328 GLY A N 1
ATOM 2634 C CA . GLY A 1 328 ? 8.804 4.496 22.641 1.00 89.25 328 GLY A CA 1
ATOM 2635 C C . GLY A 1 328 ? 7.831 3.905 21.620 1.00 89.25 328 GLY A C 1
ATOM 2636 O O . GLY A 1 328 ? 7.091 4.654 20.993 1.00 89.25 328 GLY A O 1
ATOM 2637 N N . ASP A 1 329 ? 7.759 2.577 21.502 1.00 87.62 329 ASP A N 1
ATOM 2638 C CA . ASP A 1 329 ? 6.795 1.911 20.617 1.00 87.62 329 ASP A CA 1
ATOM 2639 C C . ASP A 1 329 ? 5.358 2.071 21.113 1.00 87.62 329 ASP A C 1
ATOM 2641 O O . ASP A 1 329 ? 4.454 2.334 20.319 1.00 87.62 329 ASP A O 1
ATOM 2645 N N . ILE A 1 330 ? 5.144 1.951 22.427 1.00 86.31 330 ILE A N 1
ATOM 2646 C CA . ILE A 1 330 ? 3.834 2.164 23.059 1.00 86.31 330 ILE A CA 1
ATOM 2647 C C . ILE A 1 330 ? 3.393 3.623 22.886 1.00 86.31 330 ILE A C 1
ATOM 2649 O O . ILE A 1 330 ? 2.242 3.882 22.530 1.00 86.31 330 ILE A O 1
ATOM 2653 N N . ASP A 1 331 ? 4.303 4.573 23.095 1.00 86.25 331 ASP A N 1
ATOM 2654 C CA . ASP A 1 331 ? 4.020 6.004 22.963 1.00 86.25 331 ASP A CA 1
ATOM 2655 C C . ASP A 1 331 ? 3.777 6.402 21.501 1.00 86.25 331 ASP A C 1
ATOM 2657 O O . ASP A 1 331 ? 2.874 7.188 21.203 1.00 86.25 331 ASP A O 1
ATOM 2661 N N . TRP A 1 332 ? 4.526 5.816 20.565 1.00 85.56 332 TRP A N 1
ATOM 2662 C CA . TRP A 1 332 ? 4.342 6.048 19.136 1.00 85.56 332 TRP A CA 1
ATOM 2663 C C . TRP A 1 332 ? 2.976 5.562 18.639 1.00 85.56 332 TRP A C 1
ATOM 2665 O O . TRP A 1 332 ? 2.360 6.216 17.797 1.00 85.56 332 TRP A O 1
ATOM 2675 N N . VAL A 1 333 ? 2.438 4.471 19.193 1.00 83.25 333 VAL A N 1
ATOM 2676 C CA . VAL A 1 333 ? 1.112 3.969 18.794 1.00 83.25 333 VAL A CA 1
ATOM 2677 C C . VAL A 1 333 ? -0.002 4.977 19.105 1.00 83.25 333 VAL A C 1
ATOM 2679 O O . VAL A 1 333 ? -0.988 5.042 18.375 1.00 83.25 333 VAL A O 1
ATOM 2682 N N . ILE A 1 334 ? 0.168 5.842 20.106 1.00 80.50 334 ILE A N 1
ATOM 2683 C CA . ILE A 1 334 ? -0.778 6.937 20.384 1.00 80.50 334 ILE A CA 1
ATOM 2684 C C . ILE A 1 334 ? -0.813 7.922 19.213 1.00 80.50 334 ILE A C 1
ATOM 2686 O O . ILE A 1 334 ? -1.884 8.303 18.750 1.00 80.50 334 ILE A O 1
ATOM 2690 N N . GLN A 1 335 ? 0.358 8.274 18.679 1.00 83.38 335 GLN A N 1
ATOM 2691 C CA . GLN A 1 335 ? 0.484 9.134 17.496 1.00 83.38 335 GLN A CA 1
ATOM 2692 C C . GLN A 1 335 ? -0.074 8.460 16.232 1.00 83.38 335 GLN A C 1
ATOM 2694 O O . GLN A 1 335 ? -0.381 9.122 15.239 1.00 83.38 335 GLN A O 1
ATOM 2699 N N . TYR A 1 336 ? -0.218 7.134 16.264 1.00 84.50 336 TYR A N 1
ATOM 2700 C CA . TYR A 1 336 ? -0.809 6.351 15.193 1.00 84.50 336 TYR A CA 1
ATOM 2701 C C . TYR A 1 336 ? -2.345 6.281 15.254 1.00 84.50 336 TYR A C 1
ATOM 2703 O O . TYR A 1 336 ? -2.971 6.104 14.207 1.00 84.50 336 TYR A O 1
ATOM 2711 N N . LEU A 1 337 ? -2.977 6.472 16.420 1.00 87.06 337 LEU A N 1
ATOM 2712 C CA . LEU A 1 337 ? -4.439 6.381 16.568 1.00 87.06 337 LEU A CA 1
ATOM 2713 C C . LEU A 1 337 ? -5.213 7.268 15.573 1.00 87.06 337 LEU A C 1
ATOM 2715 O O . LEU A 1 337 ? -6.108 6.729 14.919 1.00 87.06 337 LEU A O 1
ATOM 2719 N N . PRO A 1 338 ? -4.850 8.547 15.335 1.00 88.75 338 PRO A N 1
ATOM 2720 C CA . PRO A 1 338 ? -5.475 9.358 14.289 1.00 88.75 338 PRO A CA 1
ATOM 2721 C C . PRO A 1 338 ? -5.469 8.684 12.909 1.00 88.75 338 PRO A C 1
ATOM 2723 O O . PRO A 1 338 ? -6.493 8.638 12.230 1.00 88.75 338 PRO A O 1
ATOM 2726 N N . ARG A 1 339 ? -4.334 8.098 12.494 1.00 86.00 339 ARG A N 1
ATOM 2727 C CA . ARG A 1 339 ? -4.212 7.372 11.211 1.00 86.00 339 ARG A CA 1
ATOM 2728 C C . ARG A 1 339 ? -5.159 6.180 11.172 1.00 86.00 339 ARG A C 1
ATOM 2730 O O . ARG A 1 339 ? -5.819 5.940 10.163 1.00 86.00 339 ARG A O 1
ATOM 2737 N N . PHE A 1 340 ? -5.239 5.460 12.285 1.00 85.38 340 PHE A N 1
ATOM 2738 C CA . PHE A 1 340 ? -6.098 4.297 12.421 1.00 85.38 340 PHE A CA 1
ATOM 2739 C C . PHE A 1 340 ? -7.584 4.667 12.282 1.00 85.38 340 PHE A C 1
ATOM 2741 O O . PHE A 1 340 ? -8.289 4.068 11.465 1.00 85.38 340 PHE A O 1
ATOM 2748 N N . VAL A 1 341 ? -8.030 5.723 12.976 1.00 89.38 341 VAL A N 1
ATOM 2749 C CA . VAL A 1 341 ? -9.397 6.262 12.867 1.00 89.38 341 VAL A CA 1
ATOM 2750 C C . VAL A 1 341 ? -9.716 6.681 11.433 1.00 89.38 341 VAL A C 1
ATOM 2752 O O . VAL A 1 341 ? -10.746 6.271 10.896 1.00 89.38 341 VAL A O 1
ATOM 2755 N N . ARG A 1 342 ? -8.826 7.433 10.771 1.00 89.44 342 ARG A N 1
ATOM 2756 C CA . ARG A 1 342 ? -9.054 7.865 9.382 1.00 89.44 342 ARG A CA 1
ATOM 2757 C C . ARG A 1 342 ? -9.255 6.684 8.429 1.00 89.44 342 ARG A C 1
ATOM 2759 O O . ARG A 1 342 ? -10.167 6.724 7.607 1.00 89.44 342 ARG A O 1
ATOM 2766 N N . GLY A 1 343 ? -8.475 5.608 8.563 1.00 87.50 343 GLY A N 1
ATOM 2767 C CA . GLY A 1 343 ? -8.674 4.422 7.725 1.00 87.50 343 GLY A CA 1
ATOM 2768 C C . GLY A 1 343 ? -9.984 3.672 8.010 1.00 87.50 343 GLY A C 1
ATOM 2769 O O . GLY A 1 343 ? -10.603 3.198 7.064 1.00 87.50 343 GLY A O 1
ATOM 2770 N N . ILE A 1 344 ? -10.469 3.633 9.262 1.00 88.38 344 ILE A N 1
ATOM 2771 C CA . ILE A 1 344 ? -11.801 3.072 9.587 1.00 88.38 344 ILE A CA 1
ATOM 2772 C C . ILE A 1 344 ? -12.913 3.884 8.909 1.00 88.38 344 ILE A C 1
ATOM 2774 O O . ILE A 1 344 ? -13.857 3.313 8.356 1.00 88.38 344 ILE A O 1
ATOM 2778 N N . VAL A 1 345 ? -12.796 5.216 8.935 1.00 90.69 345 VAL A N 1
ATOM 2779 C CA . VAL A 1 345 ? -13.734 6.113 8.249 1.00 90.69 345 VAL A CA 1
ATOM 2780 C C . VAL A 1 345 ? -13.702 5.858 6.743 1.00 90.69 345 VAL A C 1
ATOM 2782 O O . VAL A 1 345 ? -14.755 5.664 6.142 1.00 90.69 345 VAL A O 1
ATOM 2785 N N . MET A 1 346 ? -12.518 5.790 6.132 1.00 89.81 346 MET A N 1
ATOM 2786 C CA . MET A 1 346 ? -12.386 5.544 4.692 1.00 89.81 346 MET A CA 1
ATOM 2787 C C . MET A 1 346 ? -12.938 4.186 4.257 1.00 89.81 346 MET A C 1
ATOM 2789 O O . MET A 1 346 ? -13.627 4.128 3.242 1.00 89.81 346 MET A O 1
ATOM 2793 N N . ASP A 1 347 ? -12.697 3.120 5.024 1.00 87.94 347 ASP A N 1
ATOM 2794 C CA . ASP A 1 347 ? -13.242 1.785 4.738 1.00 87.94 347 ASP A CA 1
ATOM 2795 C C . ASP A 1 347 ? -14.780 1.826 4.686 1.00 87.94 347 ASP A C 1
ATOM 2797 O O . ASP A 1 347 ? -15.386 1.405 3.702 1.00 87.94 347 ASP A O 1
ATOM 2801 N N . ASN A 1 348 ? -15.413 2.473 5.672 1.00 89.25 348 ASN A N 1
ATOM 2802 C CA . ASN A 1 348 ? -16.869 2.648 5.715 1.00 89.25 348 ASN A CA 1
ATOM 2803 C C . ASN A 1 348 ? -17.413 3.540 4.583 1.00 89.25 348 ASN A C 1
ATOM 2805 O O . ASN A 1 348 ? -18.498 3.282 4.059 1.00 89.25 348 ASN A O 1
ATOM 2809 N N . LEU A 1 349 ? -16.687 4.596 4.196 1.00 92.19 349 LEU A N 1
ATOM 2810 C CA . LEU A 1 349 ? -17.088 5.464 3.081 1.00 92.19 349 LEU A CA 1
ATOM 2811 C C . LEU A 1 349 ? -17.002 4.745 1.725 1.00 92.19 349 LEU A C 1
ATOM 2813 O O . LEU A 1 349 ? -17.735 5.108 0.803 1.00 92.19 349 LEU A O 1
ATOM 2817 N N . ILE A 1 350 ? -16.140 3.731 1.608 1.00 91.31 350 ILE A N 1
ATOM 2818 C CA . ILE A 1 350 ? -15.968 2.880 0.424 1.00 91.31 350 ILE A CA 1
ATOM 2819 C C . ILE A 1 350 ? -16.978 1.726 0.413 1.00 91.31 350 ILE A C 1
ATOM 2821 O O . ILE A 1 350 ? -17.561 1.430 -0.630 1.00 91.31 350 ILE A O 1
ATOM 2825 N N . TRP A 1 351 ? -17.211 1.072 1.551 1.00 87.62 351 TRP A N 1
ATOM 2826 C CA . TRP A 1 351 ? -18.062 -0.112 1.654 1.00 87.62 351 TRP A CA 1
ATOM 2827 C C . TRP A 1 351 ? -18.820 -0.159 2.988 1.00 87.62 351 TRP A C 1
ATOM 2829 O O . TRP A 1 351 ? -18.229 -0.272 4.061 1.00 87.62 351 TRP A O 1
ATOM 2839 N N . ASP A 1 352 ? -20.155 -0.164 2.930 1.00 83.75 352 ASP A N 1
ATOM 2840 C CA . ASP A 1 352 ? -21.001 -0.376 4.108 1.00 83.75 352 ASP A CA 1
ATOM 2841 C C . ASP A 1 352 ? -21.080 -1.877 4.397 1.00 83.75 352 ASP A C 1
ATOM 2843 O O . ASP A 1 352 ? -21.810 -2.638 3.749 1.00 83.75 352 ASP A O 1
ATOM 2847 N N . ARG A 1 353 ? -20.310 -2.315 5.394 1.00 76.12 353 ARG A N 1
ATOM 2848 C CA . ARG A 1 353 ? -20.194 -3.730 5.754 1.00 76.12 353 ARG A CA 1
ATOM 2849 C C . ARG A 1 353 ? -21.486 -4.324 6.307 1.00 76.12 353 ARG A C 1
ATOM 2851 O O . ARG A 1 353 ? -21.769 -5.492 6.043 1.00 76.12 353 ARG A O 1
ATOM 2858 N N . HIS A 1 354 ? -22.268 -3.534 7.041 1.00 74.75 354 HIS A N 1
ATOM 2859 C CA . HIS A 1 354 ? -23.527 -3.987 7.631 1.00 74.75 354 HIS A CA 1
ATOM 2860 C C . HIS A 1 354 ? -24.592 -4.183 6.558 1.00 74.75 354 HIS A C 1
ATOM 2862 O O . HIS A 1 354 ? -25.284 -5.198 6.549 1.00 74.75 354 HIS A O 1
ATOM 2868 N N . LYS A 1 355 ? -24.695 -3.230 5.626 1.00 79.50 355 LYS A N 1
ATOM 2869 C CA . LYS A 1 355 ? -25.646 -3.299 4.509 1.00 79.50 355 LYS A CA 1
ATOM 2870 C C . LYS A 1 355 ? -25.124 -4.103 3.321 1.00 79.50 355 LYS A C 1
ATOM 2872 O O . LYS A 1 355 ? -25.877 -4.322 2.379 1.00 79.50 355 LYS A O 1
ATOM 2877 N N . ARG A 1 356 ? -23.858 -4.534 3.365 1.00 79.94 356 ARG A N 1
ATOM 2878 C CA . ARG A 1 356 ? -23.162 -5.290 2.312 1.00 79.94 356 ARG A CA 1
ATOM 2879 C C . ARG A 1 356 ? -23.287 -4.618 0.940 1.00 79.94 356 ARG A C 1
ATOM 2881 O O . ARG A 1 356 ? -23.642 -5.275 -0.036 1.00 79.94 356 ARG A O 1
ATOM 2888 N N . ARG A 1 357 ? -23.020 -3.313 0.879 1.00 86.00 357 ARG A N 1
ATOM 2889 C CA . ARG A 1 357 ? -23.151 -2.512 -0.348 1.00 86.00 357 ARG A CA 1
ATOM 2890 C C . ARG A 1 357 ? -22.075 -1.436 -0.449 1.00 86.00 357 ARG A C 1
ATOM 2892 O O . ARG A 1 357 ? -21.470 -1.068 0.558 1.00 86.00 357 ARG A O 1
ATOM 2899 N N . ALA A 1 358 ? -21.909 -0.890 -1.650 1.00 91.38 358 ALA A N 1
ATOM 2900 C CA . ALA A 1 358 ? -21.045 0.254 -1.907 1.00 91.38 358 ALA A CA 1
ATOM 2901 C C . ALA A 1 358 ? -21.372 1.441 -0.982 1.00 91.38 358 ALA A C 1
ATOM 2903 O O . ALA A 1 358 ? -22.539 1.773 -0.745 1.00 91.38 358 ALA A O 1
ATOM 2904 N N . GLY A 1 359 ? -20.320 2.054 -0.443 1.00 92.50 359 GLY A N 1
ATOM 2905 C CA . GLY A 1 359 ? -20.398 3.283 0.332 1.00 92.50 359 GLY A CA 1
ATOM 2906 C C . GLY A 1 359 ? -20.508 4.516 -0.566 1.00 92.50 359 GLY A C 1
ATOM 2907 O O . GLY A 1 359 ? -20.376 4.450 -1.790 1.00 92.50 359 GLY A O 1
ATOM 2908 N N . VAL A 1 360 ? -20.756 5.668 0.052 1.00 93.50 360 VAL A N 1
ATOM 2909 C CA . VAL A 1 360 ? -21.046 6.919 -0.661 1.00 93.50 360 VAL A CA 1
ATOM 2910 C C . VAL A 1 360 ? -19.890 7.410 -1.545 1.00 93.50 360 VAL A C 1
ATOM 2912 O O . VAL A 1 360 ? -20.132 8.061 -2.561 1.00 93.50 360 VAL A O 1
ATOM 2915 N N . TYR A 1 361 ? -18.641 7.068 -1.213 1.00 95.06 361 TYR A N 1
ATOM 2916 C CA . TYR A 1 361 ? -17.476 7.503 -1.984 1.00 95.06 361 TYR A CA 1
ATOM 2917 C C . TYR A 1 361 ? -17.418 6.876 -3.387 1.00 95.06 361 TYR A C 1
ATOM 2919 O O . TYR A 1 361 ? -16.876 7.469 -4.319 1.00 95.06 361 TYR A O 1
ATOM 2927 N N . ILE A 1 362 ? -18.027 5.703 -3.564 1.00 95.44 362 ILE A N 1
ATOM 2928 C CA . ILE A 1 362 ? -17.980 4.937 -4.815 1.00 95.44 362 ILE A CA 1
ATOM 2929 C C . ILE A 1 362 ? -18.642 5.666 -5.975 1.00 95.44 362 ILE A C 1
ATOM 2931 O O . ILE A 1 362 ? -18.215 5.507 -7.114 1.00 95.44 362 ILE A O 1
ATOM 2935 N N . ASN A 1 363 ? -19.613 6.534 -5.695 1.00 93.62 363 ASN A N 1
ATOM 2936 C CA . ASN A 1 363 ? -20.232 7.369 -6.720 1.00 93.62 363 ASN A CA 1
ATOM 2937 C C . ASN A 1 363 ? -19.197 8.265 -7.423 1.00 93.62 363 ASN A C 1
ATOM 2939 O O . ASN A 1 363 ? -19.227 8.394 -8.643 1.00 93.62 363 ASN A O 1
ATOM 2943 N N . PHE A 1 364 ? -18.241 8.819 -6.672 1.00 95.56 364 PHE A N 1
ATOM 2944 C CA . PHE A 1 364 ? -17.188 9.682 -7.215 1.00 95.56 364 PHE A CA 1
ATOM 2945 C C . PHE A 1 364 ? -16.115 8.890 -7.957 1.00 95.56 364 PHE A C 1
ATOM 2947 O O . PHE A 1 364 ? -15.591 9.345 -8.971 1.00 95.56 364 PHE A O 1
ATOM 2954 N N . VAL A 1 365 ? -15.800 7.688 -7.472 1.00 94.94 365 VAL A N 1
ATOM 2955 C CA . VAL A 1 365 ? -14.877 6.783 -8.165 1.00 94.94 365 VAL A CA 1
ATOM 2956 C C . VAL A 1 365 ? -15.471 6.367 -9.510 1.00 94.94 365 VAL A C 1
ATOM 2958 O O . VAL A 1 365 ? -14.792 6.513 -10.519 1.00 94.94 365 VAL A O 1
ATOM 2961 N N . ASN A 1 366 ? -16.745 5.958 -9.537 1.00 93.31 366 ASN A N 1
ATOM 2962 C CA . ASN A 1 366 ? -17.478 5.617 -10.760 1.00 93.31 366 ASN A CA 1
ATOM 2963 C C . ASN A 1 366 ? -17.516 6.773 -11.762 1.00 93.31 366 ASN A C 1
ATOM 2965 O O . ASN A 1 366 ? -17.322 6.562 -12.957 1.00 93.31 366 ASN A O 1
ATOM 2969 N N . GLU A 1 367 ? -17.759 7.998 -11.288 1.00 92.69 367 GLU A N 1
ATOM 2970 C CA . GLU A 1 367 ? -17.733 9.192 -12.134 1.00 92.69 367 GLU A CA 1
ATOM 2971 C C . GLU A 1 367 ? -16.385 9.322 -12.858 1.00 92.69 367 GLU A C 1
ATOM 2973 O O . GLU A 1 367 ? -16.352 9.483 -14.076 1.00 92.69 367 GLU A O 1
ATOM 2978 N N . VAL A 1 368 ? -15.273 9.193 -12.127 1.00 92.38 368 VAL A N 1
ATOM 2979 C CA . VAL A 1 368 ? -13.927 9.306 -12.701 1.00 92.38 368 VAL A CA 1
ATOM 2980 C C . VAL A 1 368 ? -13.594 8.124 -13.615 1.00 92.38 368 VAL A C 1
ATOM 2982 O O . VAL A 1 368 ? -13.069 8.338 -14.707 1.00 92.38 368 VAL A O 1
ATOM 2985 N N . THR A 1 369 ? -13.904 6.884 -13.220 1.00 89.56 369 THR A N 1
ATOM 2986 C CA . THR A 1 369 ? -13.616 5.699 -14.049 1.00 89.56 369 THR A CA 1
ATOM 2987 C C . THR A 1 369 ? -14.420 5.679 -15.346 1.00 89.56 369 THR A C 1
ATOM 2989 O O . THR A 1 369 ? -13.951 5.126 -16.335 1.00 89.56 369 THR A O 1
ATOM 2992 N N . ASN A 1 370 ? -15.593 6.317 -15.371 1.00 88.50 370 ASN A N 1
ATOM 2993 C CA . ASN A 1 370 ? -16.425 6.461 -16.568 1.00 88.50 370 ASN A CA 1
ATOM 2994 C C . ASN A 1 370 ? -16.065 7.699 -17.415 1.00 88.50 370 ASN A C 1
ATOM 2996 O O . ASN A 1 370 ? -16.813 8.057 -18.322 1.00 88.50 370 ASN A O 1
ATOM 3000 N N . GLY A 1 371 ? -14.936 8.360 -17.133 1.00 84.25 371 GLY A N 1
ATOM 3001 C CA . GLY A 1 371 ? -14.444 9.501 -17.912 1.00 84.25 371 GLY A CA 1
ATOM 3002 C C . GLY A 1 371 ? -15.107 10.842 -17.584 1.00 84.25 371 GLY A C 1
ATOM 3003 O O . GLY A 1 371 ? -14.987 11.786 -18.362 1.00 84.25 371 GLY A O 1
ATOM 3004 N N . GLY A 1 372 ? -15.805 10.950 -16.451 1.00 85.44 372 GLY A N 1
ATOM 3005 C CA . GLY A 1 372 ? -16.387 12.207 -15.990 1.00 85.44 372 GLY A CA 1
ATOM 3006 C C . GLY A 1 372 ? -15.332 13.255 -15.614 1.00 85.44 372 GLY A C 1
ATOM 3007 O O . GLY A 1 372 ? -14.203 12.931 -15.236 1.00 85.44 372 GLY A O 1
ATOM 3008 N N . SER A 1 373 ? -15.721 14.536 -15.666 1.00 77.81 373 SER A N 1
ATOM 3009 C CA . SER A 1 373 ? -14.885 15.671 -15.230 1.00 77.81 373 SER A CA 1
ATOM 3010 C C . SER A 1 373 ? -14.517 15.597 -13.746 1.00 77.81 373 SER A C 1
ATOM 3012 O O . SER A 1 373 ? -13.510 16.164 -13.317 1.00 77.81 373 SER A O 1
ATOM 3014 N N . GLY A 1 374 ? -15.325 14.857 -12.987 1.00 77.25 374 GLY A N 1
ATOM 3015 C CA . GLY A 1 374 ? -15.124 14.513 -11.602 1.00 77.25 374 GLY A CA 1
ATOM 3016 C C . GLY A 1 374 ? -15.578 15.610 -10.636 1.00 77.25 374 GLY A C 1
ATOM 3017 O O . GLY A 1 374 ? -15.559 16.805 -10.934 1.00 77.25 374 GLY A O 1
ATOM 3018 N N . THR A 1 375 ? -15.997 15.179 -9.452 1.00 82.94 375 THR A N 1
ATOM 3019 C CA . THR A 1 375 ? -16.667 16.047 -8.482 1.00 82.94 375 THR A CA 1
ATOM 3020 C C . THR A 1 375 ? -15.729 17.067 -7.803 1.00 82.94 375 THR A C 1
ATOM 3022 O O . THR A 1 375 ? -14.653 16.680 -7.338 1.00 82.94 375 THR A O 1
ATOM 3025 N N . PRO A 1 376 ? -16.143 18.347 -7.656 1.00 86.75 376 PRO A N 1
ATOM 3026 C CA . PRO A 1 376 ? -15.424 19.344 -6.856 1.00 86.75 376 PRO A CA 1
ATOM 3027 C C . PRO A 1 376 ? -15.315 18.965 -5.372 1.00 86.75 376 PRO A C 1
ATOM 3029 O O . PRO A 1 376 ? -16.281 18.472 -4.783 1.00 86.75 376 PRO A O 1
ATOM 3032 N N . GLU A 1 377 ? -14.191 19.294 -4.725 1.00 88.06 377 GLU A N 1
ATOM 3033 C CA . GLU A 1 377 ? -13.940 18.953 -3.313 1.00 88.06 377 GLU A CA 1
ATOM 3034 C C . GLU A 1 377 ? -15.057 19.429 -2.364 1.00 88.06 377 GLU A C 1
ATOM 3036 O O . GLU A 1 377 ? -15.445 18.708 -1.447 1.00 88.06 377 GLU A O 1
ATOM 3041 N N . LEU A 1 378 ? -15.648 20.607 -2.600 1.00 90.44 378 LEU A N 1
ATOM 3042 C CA . LEU A 1 378 ? -16.742 21.126 -1.769 1.00 90.44 378 LEU A CA 1
ATOM 3043 C C . LEU A 1 378 ? -17.966 20.190 -1.761 1.00 90.44 378 LEU A C 1
ATOM 3045 O O . LEU A 1 378 ? -18.570 19.945 -0.713 1.00 90.44 378 LEU A O 1
ATOM 3049 N N . THR A 1 379 ? -18.318 19.644 -2.925 1.00 90.94 379 THR A N 1
ATOM 3050 C CA . THR A 1 379 ? -19.434 18.702 -3.081 1.00 90.94 379 THR A CA 1
ATOM 3051 C C . THR A 1 379 ? -19.087 17.349 -2.471 1.00 90.94 379 THR A C 1
ATOM 3053 O O . THR A 1 379 ? -19.915 16.773 -1.758 1.00 90.94 379 THR A O 1
ATOM 3056 N N . LEU A 1 380 ? -17.852 16.875 -2.679 1.00 91.69 380 LEU A N 1
ATOM 3057 C CA . LEU A 1 380 ? -17.321 15.676 -2.029 1.00 91.69 380 LEU A CA 1
ATOM 3058 C C . LEU A 1 380 ? -17.464 15.802 -0.503 1.00 91.69 380 LEU A C 1
ATOM 3060 O O . LEU A 1 380 ? -18.142 14.999 0.134 1.00 91.69 380 LEU A O 1
ATOM 3064 N N . ARG A 1 381 ? -16.938 16.883 0.076 1.00 94.69 381 ARG A N 1
ATOM 3065 C CA . ARG A 1 381 ? -16.999 17.198 1.507 1.00 94.69 381 ARG A CA 1
ATOM 3066 C C . ARG A 1 381 ? -18.427 17.200 2.042 1.00 94.69 381 ARG A C 1
ATOM 3068 O O . ARG A 1 381 ? -18.710 16.525 3.030 1.00 94.69 381 ARG A O 1
ATOM 3075 N N . LYS A 1 382 ? -19.341 17.928 1.393 1.00 94.69 382 LYS A N 1
ATOM 3076 C CA . LYS A 1 382 ? -20.749 17.999 1.819 1.00 94.69 382 LYS A CA 1
ATOM 3077 C C . LYS A 1 382 ? -21.400 16.614 1.852 1.00 94.69 382 LYS A C 1
ATOM 3079 O O . LYS A 1 382 ? -22.153 16.318 2.776 1.00 94.69 382 LYS A O 1
ATOM 3084 N N . THR A 1 383 ? -21.083 15.778 0.869 1.00 94.50 383 THR A N 1
ATOM 3085 C CA . THR A 1 383 ? -21.672 14.445 0.713 1.00 94.50 383 THR A CA 1
ATOM 3086 C C . THR A 1 383 ? -21.116 13.448 1.730 1.00 94.50 383 THR A C 1
ATOM 3088 O O . THR A 1 383 ? -21.875 12.691 2.329 1.00 94.50 383 THR A O 1
ATOM 3091 N N . LEU A 1 384 ? -19.802 13.465 1.971 1.00 95.00 384 LEU A N 1
ATOM 3092 C CA . LEU A 1 384 ? -19.141 12.509 2.864 1.00 95.00 384 LEU A CA 1
ATOM 3093 C C . LEU A 1 384 ? -19.358 12.816 4.355 1.00 95.00 384 LEU A C 1
ATOM 3095 O O . LEU A 1 384 ? -19.273 11.907 5.180 1.00 95.00 384 LEU A O 1
ATOM 3099 N N . LYS A 1 385 ? -19.634 14.080 4.715 1.00 94.56 385 LYS A N 1
ATOM 3100 C CA . LYS A 1 385 ? -19.620 14.547 6.113 1.00 94.56 385 LYS A CA 1
ATOM 3101 C C . LYS A 1 385 ? -20.528 13.736 7.034 1.00 94.56 385 LYS A C 1
ATOM 3103 O O . LYS A 1 385 ? -20.077 13.279 8.077 1.00 94.56 385 LYS A O 1
ATOM 3108 N N . SER A 1 386 ? -21.793 13.536 6.663 1.00 92.25 386 SER A N 1
ATOM 3109 C CA . SER A 1 386 ? -22.750 12.863 7.555 1.00 92.25 386 SER A CA 1
ATOM 3110 C C . SER A 1 386 ? -22.318 11.435 7.892 1.00 92.25 386 SER A C 1
ATOM 3112 O O . SER A 1 386 ? -22.359 11.038 9.055 1.00 92.25 386 SER A O 1
ATOM 3114 N N . ASP A 1 387 ? -21.875 10.673 6.895 1.00 91.81 387 ASP A N 1
ATOM 3115 C CA . ASP A 1 387 ? -21.503 9.274 7.095 1.00 91.81 387 ASP A CA 1
ATOM 3116 C C . ASP A 1 387 ? -20.154 9.142 7.801 1.00 91.81 387 ASP A C 1
ATOM 3118 O O . ASP A 1 387 ? -20.015 8.296 8.683 1.00 91.81 387 ASP A O 1
ATOM 3122 N N . ALA A 1 388 ? -19.202 10.037 7.518 1.00 93.44 388 ALA A N 1
ATOM 3123 C CA . ALA A 1 388 ? -17.943 10.084 8.249 1.00 93.44 388 ALA A CA 1
ATOM 3124 C C . ALA A 1 388 ? -18.154 10.349 9.749 1.00 93.44 388 ALA A C 1
ATOM 3126 O O . ALA A 1 388 ? -17.579 9.644 10.577 1.00 93.44 388 ALA A O 1
ATOM 3127 N N . TYR A 1 389 ? -19.015 11.306 10.116 1.00 94.94 389 TYR A N 1
ATOM 3128 C CA . TYR A 1 389 ? -19.264 11.634 11.527 1.00 94.94 389 TYR A CA 1
ATOM 3129 C C . TYR A 1 389 ? -19.971 10.498 12.261 1.00 94.94 389 TYR A C 1
ATOM 3131 O O . TYR A 1 389 ? -19.567 10.167 13.368 1.00 94.94 389 TYR A O 1
ATOM 3139 N N . LYS A 1 390 ? -20.926 9.807 11.622 1.00 92.81 390 LYS A N 1
ATOM 3140 C CA . LYS A 1 390 ? -21.535 8.599 12.211 1.00 92.81 390 LYS A CA 1
ATOM 3141 C C . LYS A 1 390 ? -20.490 7.534 12.546 1.00 92.81 390 LYS A C 1
ATOM 3143 O O . LYS A 1 390 ? -20.632 6.833 13.543 1.00 92.81 390 LYS A O 1
ATOM 3148 N N . VAL A 1 391 ? -19.463 7.373 11.709 1.00 92.19 391 VAL A N 1
ATOM 3149 C CA . VAL A 1 391 ? -18.373 6.420 11.971 1.00 92.19 391 VAL A CA 1
ATOM 3150 C C . VAL A 1 391 ? -17.471 6.925 13.098 1.00 92.19 391 VAL A C 1
ATOM 3152 O O . VAL A 1 391 ? -17.141 6.148 13.990 1.00 92.19 391 VAL A O 1
ATOM 3155 N N . LEU A 1 392 ? -17.121 8.214 13.109 1.00 94.12 392 LEU A N 1
ATOM 3156 C CA . LEU A 1 392 ? -16.341 8.826 14.192 1.00 94.12 392 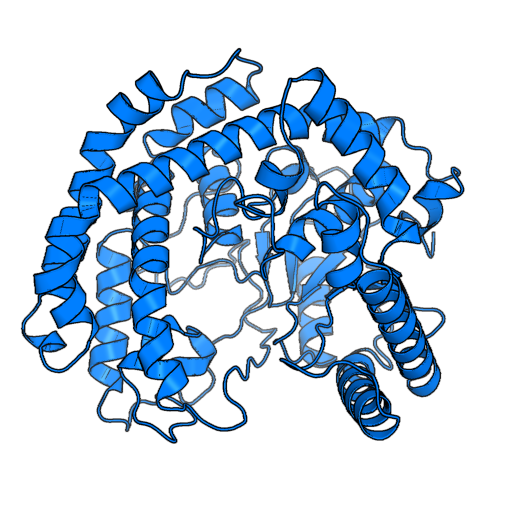LEU A CA 1
ATOM 3157 C C . LEU A 1 392 ? -17.045 8.694 15.553 1.00 94.12 392 LEU A C 1
ATOM 3159 O O . LEU A 1 392 ? -16.399 8.339 16.534 1.00 94.12 392 LEU A O 1
ATOM 3163 N N . ASP A 1 393 ? -18.362 8.897 15.606 1.00 94.62 393 ASP A N 1
ATOM 3164 C CA . ASP A 1 393 ? -19.164 8.747 16.826 1.00 94.62 393 ASP A CA 1
ATOM 3165 C C . ASP A 1 393 ? -19.169 7.295 17.335 1.00 94.62 393 ASP A C 1
ATOM 3167 O O . ASP A 1 393 ? -19.063 7.046 18.539 1.00 94.62 393 ASP A O 1
ATOM 3171 N N . LYS A 1 394 ? -19.233 6.314 16.421 1.00 92.88 394 LYS A N 1
ATOM 3172 C CA . LYS A 1 394 ? -19.098 4.889 16.766 1.00 92.88 394 LYS A CA 1
ATOM 3173 C C . LYS A 1 394 ? -17.714 4.567 17.328 1.00 92.88 394 LYS A C 1
ATOM 3175 O O . LYS A 1 394 ? -17.627 3.852 18.322 1.00 92.88 394 LYS A O 1
ATOM 3180 N N . VAL A 1 395 ? -16.651 5.093 16.712 1.00 92.75 395 VAL A N 1
ATOM 3181 C CA . VAL A 1 395 ? -15.270 4.923 17.195 1.00 92.75 395 VAL A CA 1
ATOM 3182 C C . VAL A 1 395 ? -15.122 5.508 18.598 1.00 92.75 395 VAL A C 1
ATOM 3184 O O . VAL A 1 395 ? -14.622 4.821 19.484 1.00 92.75 395 VAL A O 1
ATOM 3187 N N . GLU A 1 396 ? -15.594 6.737 18.821 1.00 94.94 396 GLU A N 1
ATOM 3188 C CA . GLU A 1 396 ? -15.549 7.397 20.131 1.00 94.94 396 GLU A CA 1
ATOM 3189 C C . GLU A 1 396 ? -16.295 6.591 21.197 1.00 94.94 396 GLU A C 1
ATOM 3191 O O . GLU A 1 396 ? -15.766 6.340 22.281 1.00 94.94 396 GLU A O 1
ATOM 3196 N N . THR A 1 397 ? -17.508 6.138 20.877 1.00 93.69 397 THR A N 1
ATOM 3197 C CA . THR A 1 397 ? -18.323 5.335 21.795 1.00 93.69 397 THR A CA 1
ATOM 3198 C C . THR A 1 397 ? -17.600 4.043 22.166 1.00 93.69 397 THR A C 1
ATOM 3200 O O . THR A 1 397 ? -17.436 3.750 23.345 1.00 93.69 397 THR A O 1
ATOM 3203 N N . MET A 1 398 ? -17.104 3.309 21.168 1.00 91.50 398 MET A N 1
ATOM 3204 C CA . MET A 1 398 ? -16.428 2.026 21.357 1.00 91.50 398 MET A CA 1
ATOM 3205 C C . MET A 1 398 ? -15.125 2.157 22.149 1.00 91.50 398 MET A C 1
ATOM 3207 O O . MET A 1 398 ? -14.859 1.380 23.060 1.00 91.50 398 MET A O 1
ATOM 3211 N N . TRP A 1 399 ? -14.278 3.123 21.798 1.00 92.25 399 TRP A N 1
ATOM 3212 C CA . TRP A 1 399 ? -12.969 3.278 22.435 1.00 92.25 399 TRP A CA 1
ATOM 3213 C C . TRP A 1 399 ? -13.059 3.893 23.825 1.00 92.25 399 TRP A C 1
ATOM 3215 O O . TRP A 1 399 ? -12.133 3.739 24.617 1.00 92.25 399 TRP A O 1
ATOM 3225 N N . SER A 1 400 ? -14.178 4.545 24.135 1.00 93.69 400 SER A N 1
ATOM 3226 C CA . SER A 1 400 ? -14.451 5.091 25.456 1.00 93.69 400 SER A CA 1
ATOM 3227 C C . SER A 1 400 ? -15.254 4.154 26.368 1.00 93.69 400 SER A C 1
ATOM 3229 O O . SER A 1 400 ? -15.790 4.607 27.384 1.00 93.69 400 SER A O 1
ATOM 3231 N N . ASP A 1 401 ? -15.310 2.858 26.037 1.00 92.12 401 ASP A N 1
ATOM 3232 C CA . ASP A 1 401 ? -15.837 1.815 26.917 1.00 92.12 401 ASP A CA 1
ATOM 3233 C C . ASP A 1 401 ? -14.971 1.664 28.179 1.00 92.12 401 ASP A C 1
ATOM 3235 O O . ASP A 1 401 ? -13.736 1.715 28.141 1.00 92.12 401 ASP A O 1
ATOM 3239 N N . GLN A 1 402 ? -15.623 1.442 29.319 1.00 91.62 402 GLN A N 1
ATOM 3240 C CA . GLN A 1 402 ? -14.972 1.298 30.614 1.00 91.62 402 GLN A CA 1
ATOM 3241 C C . GLN A 1 402 ? -13.964 0.139 30.661 1.00 91.62 402 GLN A C 1
ATOM 3243 O O . GLN A 1 402 ? -12.990 0.222 31.416 1.00 91.62 402 GLN A O 1
ATOM 3248 N N . CYS A 1 403 ? -14.139 -0.913 29.852 1.00 89.75 403 CYS A N 1
ATOM 3249 C CA . CYS A 1 403 ? -13.169 -2.005 29.759 1.00 89.75 403 CYS A CA 1
ATOM 3250 C C . CYS A 1 403 ? -11.785 -1.521 29.295 1.00 89.75 403 CYS A C 1
ATOM 3252 O O . CYS A 1 403 ? -10.769 -2.120 29.657 1.00 89.75 403 CYS A O 1
ATOM 3254 N N . TYR A 1 404 ? -11.721 -0.403 28.562 1.00 91.69 404 TYR A N 1
ATOM 3255 C CA . TYR A 1 404 ? -10.476 0.175 28.065 1.00 91.69 404 TYR A CA 1
ATOM 3256 C C . TYR A 1 404 ? -9.886 1.272 28.949 1.00 91.69 404 TYR A C 1
ATOM 3258 O O . TYR A 1 404 ? -8.818 1.778 28.621 1.00 91.69 404 TYR A O 1
ATOM 3266 N N . LYS A 1 405 ? -10.499 1.605 30.095 1.00 92.69 405 LYS A N 1
ATOM 3267 C CA . LYS A 1 405 ? -10.090 2.730 30.963 1.00 92.69 405 LYS A CA 1
ATOM 3268 C C . LYS A 1 405 ? -8.608 2.734 31.374 1.00 92.69 405 LYS A C 1
ATOM 3270 O O . LYS A 1 405 ? -8.054 3.785 31.666 1.00 92.69 405 LYS A O 1
ATOM 3275 N N . LYS A 1 406 ? -7.960 1.568 31.416 1.00 90.50 406 LYS A N 1
ATOM 3276 C CA . LYS A 1 406 ? -6.528 1.418 31.748 1.00 90.50 406 LYS A CA 1
ATOM 3277 C C . LYS A 1 406 ? -5.577 1.610 30.553 1.00 90.50 406 LYS A C 1
ATOM 3279 O O . LYS A 1 406 ? -4.367 1.534 30.736 1.00 90.50 406 LYS A O 1
ATOM 3284 N N . TYR A 1 407 ? -6.101 1.809 29.344 1.00 90.06 407 TYR A N 1
ATOM 3285 C CA . TYR A 1 407 ? -5.334 1.906 28.104 1.00 90.06 407 TYR A CA 1
ATOM 3286 C C . TYR A 1 407 ? -5.421 3.302 27.490 1.00 90.06 407 TYR A C 1
ATOM 3288 O O . TYR A 1 407 ? -6.465 3.946 27.504 1.00 90.06 407 TYR A O 1
ATOM 3296 N N . ARG A 1 408 ? -4.335 3.715 26.825 1.00 87.31 408 ARG A N 1
ATOM 3297 C CA . ARG A 1 408 ? -4.205 5.021 26.149 1.00 87.31 408 ARG A CA 1
ATOM 3298 C C . ARG A 1 408 ? -5.320 5.300 25.126 1.00 87.31 408 ARG A C 1
ATOM 3300 O O . ARG A 1 408 ? -5.633 6.456 24.861 1.00 87.31 408 ARG A O 1
ATOM 3307 N N . VAL A 1 409 ? -5.904 4.252 24.537 1.00 89.88 409 VAL A N 1
ATOM 3308 C CA . VAL A 1 409 ? -6.996 4.372 23.556 1.00 89.88 409 VAL A CA 1
ATOM 3309 C C . VAL A 1 409 ? -8.252 5.012 24.161 1.00 89.88 409 VAL A C 1
ATOM 3311 O O . VAL A 1 409 ? -8.921 5.792 23.486 1.00 89.88 409 VAL A O 1
ATOM 3314 N N . TYR A 1 410 ? -8.521 4.752 25.445 1.00 93.12 410 TYR A N 1
ATOM 3315 C CA . TYR A 1 410 ? -9.634 5.352 26.177 1.00 93.12 410 TYR A CA 1
ATOM 3316 C C . TYR A 1 410 ? -9.413 6.848 26.396 1.00 93.12 410 TYR A C 1
ATOM 3318 O O . TYR A 1 410 ? -10.302 7.653 26.118 1.00 93.12 410 TYR A O 1
ATOM 3326 N N . ASP A 1 411 ? -8.207 7.231 26.825 1.00 92.31 411 ASP A N 1
ATOM 3327 C CA . ASP A 1 411 ? -7.850 8.637 27.031 1.00 92.31 411 ASP A CA 1
ATOM 3328 C C . ASP A 1 411 ? -7.917 9.430 25.724 1.00 92.31 411 ASP A C 1
ATOM 3330 O O . ASP A 1 411 ? -8.448 10.541 25.705 1.00 92.31 411 ASP A O 1
ATOM 3334 N N . TYR A 1 412 ? -7.434 8.850 24.619 1.00 92.44 412 TYR A N 1
ATOM 3335 C CA . TYR A 1 412 ? -7.563 9.451 23.292 1.00 92.44 412 TYR A CA 1
ATOM 3336 C C . TYR A 1 412 ? -9.037 9.668 22.922 1.00 92.44 412 TYR A C 1
ATOM 3338 O O . TYR A 1 412 ? -9.418 10.770 22.531 1.00 92.44 412 TYR A O 1
ATOM 3346 N N . ALA A 1 413 ? -9.885 8.651 23.096 1.00 93.81 413 ALA A N 1
ATOM 3347 C CA . ALA A 1 413 ? -11.299 8.731 22.744 1.00 93.81 413 ALA A CA 1
ATOM 3348 C C . ALA A 1 413 ? -12.094 9.727 23.601 1.00 93.81 413 ALA A C 1
ATOM 3350 O O . ALA A 1 413 ? -12.970 10.401 23.072 1.00 93.81 413 ALA A O 1
ATOM 3351 N N . LYS A 1 414 ? -11.800 9.849 24.903 1.00 94.88 414 LYS A N 1
ATOM 3352 C CA . LYS A 1 414 ? -12.501 10.791 25.793 1.00 94.88 414 LYS A CA 1
ATOM 3353 C C . LYS A 1 414 ? -12.005 12.228 25.673 1.00 94.88 414 LYS A C 1
ATOM 3355 O O . LYS A 1 414 ? -12.815 13.146 25.750 1.00 94.88 414 LYS A O 1
ATOM 3360 N N . ASN A 1 415 ? -10.696 12.423 25.524 1.00 94.25 415 ASN A N 1
ATOM 3361 C CA . ASN A 1 415 ? -10.085 13.739 25.727 1.00 94.25 415 ASN A CA 1
ATOM 3362 C C . ASN A 1 415 ? -9.588 14.395 24.434 1.00 94.25 415 ASN A C 1
ATOM 3364 O O . ASN A 1 415 ? -9.447 15.613 24.401 1.00 94.25 415 ASN A O 1
ATOM 3368 N N . VAL A 1 416 ? -9.300 13.614 23.389 1.00 94.44 416 VAL A N 1
ATOM 3369 C CA . VAL A 1 416 ? -8.662 14.116 22.159 1.00 94.44 416 VAL A CA 1
ATOM 3370 C C . VAL A 1 416 ? -9.618 14.038 20.973 1.00 94.44 416 VAL A C 1
ATOM 3372 O O . VAL A 1 416 ? -9.925 15.057 20.355 1.00 94.44 416 VAL A O 1
ATOM 3375 N N . LEU A 1 417 ? -10.153 12.846 20.694 1.00 94.00 417 LEU A N 1
ATOM 3376 C CA . LEU A 1 417 ? -10.995 12.581 19.528 1.00 94.00 417 LEU A CA 1
ATOM 3377 C C . LEU A 1 417 ? -12.178 13.559 19.371 1.00 94.00 417 LEU A C 1
ATOM 3379 O O . LEU A 1 417 ? -12.381 14.009 18.242 1.00 94.00 417 LEU A O 1
ATOM 3383 N N . PRO A 1 418 ? -12.923 13.960 20.427 1.00 94.56 418 PRO A N 1
ATOM 3384 C CA . PRO A 1 418 ? -14.057 14.874 20.273 1.00 94.56 418 PRO A CA 1
ATOM 3385 C C . PRO A 1 418 ? -13.660 16.238 19.694 1.00 94.56 418 PRO A C 1
ATOM 3387 O O . PRO A 1 418 ? -14.414 16.807 18.907 1.00 94.56 418 PRO A O 1
ATOM 3390 N N . GLY A 1 419 ? -12.466 16.739 20.039 1.00 94.31 419 GLY A N 1
ATOM 3391 C CA . GLY A 1 419 ? -11.927 18.001 19.523 1.00 94.31 419 GLY A CA 1
ATOM 3392 C C . GLY A 1 419 ? -11.266 17.880 18.145 1.00 94.31 419 GLY A C 1
ATOM 3393 O O . GLY A 1 419 ? -11.130 18.876 17.441 1.00 94.31 419 GLY A O 1
ATOM 3394 N N . GLU A 1 420 ? -10.883 16.669 17.729 1.00 94.44 420 GLU A N 1
ATOM 3395 C CA . GLU A 1 420 ? -10.181 16.424 16.462 1.00 94.44 420 GLU A CA 1
ATOM 3396 C C . GLU A 1 420 ? -11.087 15.939 15.321 1.00 94.44 420 GLU A C 1
ATOM 3398 O O . GLU A 1 420 ? -10.605 15.801 14.196 1.00 94.44 420 GLU A O 1
ATOM 3403 N N . LYS A 1 421 ? -12.385 15.685 15.552 1.00 94.38 421 LYS A N 1
ATOM 3404 C CA . LYS A 1 421 ? -13.289 15.114 14.528 1.00 94.38 421 LYS A CA 1
ATOM 3405 C C . LYS A 1 421 ? -13.241 15.860 13.196 1.00 94.38 421 LYS A C 1
ATOM 3407 O O . LYS A 1 421 ? -13.104 15.230 12.148 1.00 94.38 421 LYS A O 1
ATOM 3412 N N . ASP A 1 422 ? -13.306 17.188 13.241 1.00 94.38 422 ASP A N 1
ATOM 3413 C CA . ASP A 1 422 ? -13.261 18.039 12.050 1.00 94.38 422 ASP A CA 1
ATOM 3414 C C . ASP A 1 422 ? -11.915 17.912 11.321 1.00 94.38 422 ASP A C 1
ATOM 3416 O O . ASP A 1 422 ? -11.881 17.787 10.099 1.00 94.38 422 ASP A O 1
ATOM 3420 N N . ILE A 1 423 ? -10.806 17.871 12.065 1.00 93.38 423 ILE A N 1
ATOM 3421 C CA . ILE A 1 423 ? -9.451 17.721 11.516 1.00 93.38 423 ILE A CA 1
ATOM 3422 C C . ILE A 1 423 ? -9.304 16.357 10.834 1.00 93.38 423 ILE A C 1
ATOM 3424 O O . ILE A 1 423 ? -8.865 16.281 9.685 1.00 93.38 423 ILE A O 1
ATOM 3428 N N . LEU A 1 424 ? -9.712 15.280 11.512 1.00 92.06 424 LEU A N 1
ATOM 3429 C CA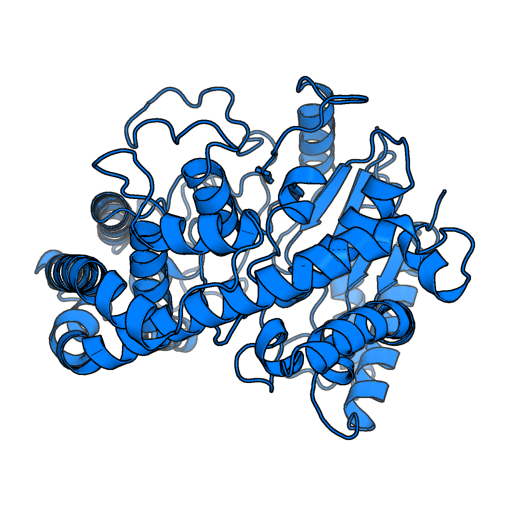 . LEU A 1 424 ? -9.654 13.919 10.976 1.00 92.06 424 LEU A CA 1
ATOM 3430 C C . LEU A 1 424 ? -10.519 13.776 9.726 1.00 92.06 424 LEU A C 1
ATOM 3432 O O . LEU A 1 424 ? -10.085 13.178 8.740 1.00 92.06 424 LEU A O 1
ATOM 3436 N N . PHE A 1 425 ? -11.726 14.343 9.750 1.00 92.81 425 PHE A N 1
ATOM 3437 C CA . PHE A 1 425 ? -12.611 14.365 8.594 1.00 92.81 425 PHE A CA 1
ATOM 3438 C C . PHE A 1 425 ? -11.984 15.116 7.416 1.00 92.81 425 PHE A C 1
ATOM 3440 O O . PHE A 1 425 ? -11.982 14.594 6.302 1.00 92.81 425 PHE A O 1
ATOM 3447 N N . ASN A 1 426 ? -11.414 16.302 7.648 1.00 91.19 426 ASN A N 1
ATOM 3448 C CA . ASN A 1 426 ? -10.761 17.088 6.600 1.00 91.19 426 ASN A CA 1
ATOM 3449 C C . ASN A 1 426 ? -9.635 16.297 5.935 1.00 91.19 426 ASN A C 1
ATOM 3451 O O . ASN A 1 426 ? -9.604 16.197 4.713 1.00 91.19 426 ASN A O 1
ATOM 3455 N N . GLN A 1 427 ? -8.792 15.649 6.735 1.00 89.44 427 GLN A N 1
ATOM 3456 C CA . GLN A 1 427 ? -7.704 14.809 6.241 1.00 89.44 427 GLN A CA 1
ATOM 3457 C C . GLN A 1 427 ? -8.222 13.616 5.424 1.00 89.44 427 GLN A C 1
ATOM 3459 O O . GLN A 1 427 ? -7.676 13.308 4.368 1.00 89.44 427 GLN A O 1
ATOM 3464 N N . VAL A 1 428 ? -9.297 12.951 5.867 1.00 90.12 428 VAL A N 1
ATOM 3465 C CA . VAL A 1 428 ? -9.941 11.877 5.085 1.00 90.12 428 VAL A CA 1
ATOM 3466 C C . VAL A 1 428 ? -10.421 12.396 3.729 1.00 90.12 428 VAL A C 1
ATOM 3468 O O . VAL A 1 428 ? -10.171 11.753 2.710 1.00 90.12 428 VAL A O 1
ATOM 3471 N N . VAL A 1 429 ? -11.088 13.552 3.700 1.00 90.69 429 VAL A N 1
ATOM 3472 C CA . VAL A 1 429 ? -11.565 14.169 2.452 1.00 90.69 429 VAL A CA 1
ATOM 3473 C C . VAL A 1 429 ? -10.396 14.515 1.530 1.00 90.69 429 VAL A C 1
ATOM 3475 O O . VAL A 1 429 ? -10.469 14.207 0.345 1.00 90.69 429 VAL A O 1
ATOM 3478 N N . GLU A 1 430 ? -9.309 15.078 2.058 1.00 88.25 430 GLU A N 1
ATOM 3479 C CA . GLU A 1 430 ? -8.096 15.401 1.297 1.00 88.25 430 GLU A CA 1
ATOM 3480 C C . GLU A 1 430 ? -7.446 14.156 0.673 1.00 88.25 430 GLU A C 1
ATOM 3482 O O . GLU A 1 430 ? -7.094 14.184 -0.509 1.00 88.25 430 GLU A O 1
ATOM 3487 N N . ALA A 1 431 ? -7.340 13.040 1.410 1.00 87.62 431 ALA A N 1
ATOM 3488 C CA . ALA A 1 431 ? -6.833 11.778 0.854 1.00 87.62 431 ALA A CA 1
ATOM 3489 C C . ALA A 1 431 ? -7.746 11.230 -0.242 1.00 87.62 431 ALA A C 1
ATOM 3491 O O . ALA A 1 431 ? -7.278 10.820 -1.303 1.00 87.62 431 ALA A O 1
ATOM 3492 N N . LEU A 1 432 ? -9.058 11.215 0.006 1.00 89.75 432 LEU A N 1
ATOM 3493 C CA . LEU A 1 432 ? -10.041 10.723 -0.955 1.00 89.75 432 LEU A CA 1
ATOM 3494 C C . LEU A 1 432 ? -10.059 11.582 -2.224 1.00 89.75 432 LEU A C 1
ATOM 3496 O O . LEU A 1 432 ? -10.154 11.043 -3.326 1.00 89.75 432 LEU A O 1
ATOM 3500 N N . HIS A 1 433 ? -9.933 12.900 -2.089 1.00 89.88 433 HIS A N 1
ATOM 3501 C CA . HIS A 1 433 ? -9.814 13.814 -3.218 1.00 89.88 433 HIS A CA 1
ATOM 3502 C C . HIS A 1 433 ? -8.506 13.588 -3.989 1.00 89.88 433 HIS A C 1
ATOM 3504 O O . HIS A 1 433 ? -8.541 13.371 -5.198 1.00 89.88 433 HIS A O 1
ATOM 3510 N N . SER A 1 434 ? -7.368 13.522 -3.293 1.00 88.56 434 SER A N 1
ATOM 3511 C CA . SER A 1 434 ? -6.061 13.232 -3.900 1.00 88.56 434 SER A CA 1
ATOM 3512 C C . SER A 1 434 ? -6.045 11.889 -4.630 1.00 88.56 434 SER A C 1
ATOM 3514 O O . SER A 1 434 ? -5.455 11.772 -5.701 1.00 88.56 434 SER A O 1
ATOM 3516 N N . TYR A 1 435 ? -6.739 10.875 -4.106 1.00 90.44 435 TYR A N 1
ATOM 3517 C CA . TYR A 1 435 ? -6.876 9.591 -4.787 1.00 90.44 435 TYR A CA 1
ATOM 3518 C C . TYR A 1 435 ? -7.687 9.698 -6.088 1.00 90.44 435 TYR A C 1
ATOM 3520 O O . TYR A 1 435 ? -7.294 9.107 -7.093 1.00 90.44 435 TYR A O 1
ATOM 3528 N N . LEU A 1 436 ? -8.777 10.480 -6.116 1.00 91.56 436 LEU A N 1
ATOM 3529 C CA . LEU A 1 436 ? -9.522 10.748 -7.358 1.00 91.56 436 LEU A CA 1
ATOM 3530 C C . LEU A 1 436 ? -8.650 11.484 -8.381 1.00 91.56 436 LEU A C 1
ATOM 3532 O O . LEU A 1 436 ? -8.702 11.167 -9.569 1.00 91.56 436 LEU A O 1
ATOM 3536 N N . THR A 1 437 ? -7.826 12.430 -7.930 1.00 90.56 437 THR A N 1
ATOM 3537 C CA . THR A 1 437 ? -6.845 13.117 -8.778 1.00 90.56 437 THR A CA 1
ATOM 3538 C C . THR A 1 437 ? -5.829 12.137 -9.360 1.00 90.56 437 THR A C 1
ATOM 3540 O O . THR A 1 437 ? -5.636 12.108 -10.578 1.00 90.56 437 THR A O 1
ATOM 3543 N N . LEU A 1 438 ? -5.230 11.284 -8.523 1.00 91.12 438 LEU A N 1
ATOM 3544 C CA . LEU A 1 438 ? -4.296 10.254 -8.975 1.00 91.12 438 LEU A CA 1
ATOM 3545 C C . LEU A 1 438 ? -4.966 9.308 -9.976 1.00 91.12 438 LEU A C 1
ATOM 3547 O O . LEU A 1 438 ? -4.384 9.017 -11.012 1.00 91.12 438 LEU A O 1
ATOM 3551 N N . LEU A 1 439 ? -6.206 8.881 -9.728 1.00 92.62 439 LEU A N 1
ATOM 3552 C CA . LEU A 1 439 ? -6.970 8.024 -10.639 1.00 92.62 439 LEU A CA 1
ATOM 3553 C C . LEU A 1 439 ? -7.166 8.663 -12.028 1.00 92.62 439 LEU A C 1
ATOM 3555 O O . LEU A 1 439 ? -7.079 7.961 -13.035 1.00 92.62 439 LEU A O 1
ATOM 3559 N N . ARG A 1 440 ? -7.363 9.986 -12.107 1.00 91.12 440 ARG A N 1
ATOM 3560 C CA . ARG A 1 440 ? -7.467 10.714 -13.389 1.00 91.12 440 ARG A CA 1
ATOM 3561 C C . ARG A 1 440 ? -6.156 10.746 -14.171 1.00 91.12 440 ARG A C 1
ATOM 3563 O O . ARG A 1 440 ? -6.195 10.723 -15.398 1.00 91.12 440 ARG A O 1
ATOM 3570 N N . ILE A 1 441 ? -5.023 10.838 -13.481 1.00 91.88 441 ILE A N 1
ATOM 3571 C CA . ILE A 1 441 ? -3.676 10.777 -14.079 1.00 91.88 441 ILE A CA 1
ATOM 3572 C C . ILE A 1 441 ? -3.319 9.339 -14.461 1.00 91.88 441 ILE A C 1
ATOM 3574 O O . ILE A 1 441 ? -2.675 9.093 -15.479 1.00 91.88 441 ILE A O 1
ATOM 3578 N N . TRP A 1 442 ? -3.786 8.384 -13.661 1.00 93.31 442 TRP A N 1
ATOM 3579 C CA . TRP A 1 442 ? -3.469 6.976 -13.806 1.00 93.31 442 TRP A CA 1
ATOM 3580 C C . TRP A 1 442 ? -3.951 6.394 -15.132 1.00 93.31 442 TRP A C 1
ATOM 3582 O O . TRP A 1 442 ? -3.208 5.659 -15.762 1.00 93.31 442 TRP A O 1
ATOM 3592 N N . GLN A 1 443 ? -5.157 6.732 -15.596 1.00 91.94 443 GLN A N 1
ATOM 3593 C CA . GLN A 1 443 ? -5.701 6.164 -16.840 1.00 91.94 443 GLN A CA 1
ATOM 3594 C C . GLN A 1 443 ? -4.883 6.521 -18.102 1.00 91.94 443 GLN A C 1
ATOM 3596 O O . GLN A 1 443 ? -4.543 5.612 -18.869 1.00 91.94 443 GLN A O 1
ATOM 3601 N N . PRO A 1 444 ? -4.487 7.791 -18.325 1.00 92.81 444 PRO A N 1
ATOM 3602 C CA . PRO A 1 444 ? -3.510 8.125 -19.361 1.00 92.81 444 PRO A CA 1
ATOM 3603 C C . PRO A 1 444 ? -2.189 7.372 -19.196 1.00 92.81 444 PRO A C 1
ATOM 3605 O O . PRO A 1 444 ? -1.678 6.820 -20.165 1.00 92.81 444 PRO A O 1
ATOM 3608 N N . PHE A 1 445 ? -1.671 7.287 -17.969 1.00 93.44 445 PHE A N 1
ATOM 3609 C CA . PHE A 1 445 ? -0.413 6.597 -17.693 1.00 93.44 445 PHE A CA 1
ATOM 3610 C C . PHE A 1 445 ? -0.488 5.092 -17.992 1.00 93.44 445 PHE A C 1
ATOM 3612 O O . PHE A 1 445 ? 0.419 4.534 -18.596 1.00 93.44 445 PHE A O 1
ATOM 3619 N N . VAL A 1 446 ? -1.601 4.436 -17.653 1.00 93.50 446 VAL A N 1
ATOM 3620 C CA . VAL A 1 446 ? -1.896 3.044 -18.022 1.00 93.50 446 VAL A CA 1
ATOM 3621 C C . VAL A 1 446 ? -1.883 2.871 -19.541 1.00 93.50 446 VAL A C 1
ATOM 3623 O O . VAL A 1 446 ? -1.331 1.894 -20.039 1.00 93.50 446 VAL A O 1
ATOM 3626 N N . SER A 1 447 ? -2.452 3.830 -20.272 1.00 91.88 447 SER A N 1
ATOM 3627 C CA . SER A 1 447 ? -2.531 3.789 -21.735 1.00 91.88 447 SER A CA 1
ATOM 3628 C C . SER A 1 447 ? -1.160 3.963 -22.395 1.00 91.88 447 SER A C 1
ATOM 3630 O O . SER A 1 447 ? -0.906 3.340 -23.424 1.00 91.88 447 SER A O 1
ATOM 3632 N N . LEU A 1 448 ? -0.256 4.750 -21.792 1.00 90.88 448 LEU A N 1
ATOM 3633 C CA . LEU A 1 448 ? 1.118 4.916 -22.281 1.00 90.88 448 LEU A CA 1
ATOM 3634 C C . LEU A 1 448 ? 1.877 3.596 -22.359 1.00 90.88 448 LEU A C 1
ATOM 3636 O O . LEU A 1 448 ? 2.672 3.415 -23.280 1.00 90.88 448 LEU A O 1
ATOM 3640 N N . TRP A 1 449 ? 1.600 2.654 -21.454 1.00 88.25 449 TRP A N 1
ATOM 3641 C CA . TRP A 1 449 ? 2.270 1.361 -21.483 1.00 88.25 449 TRP A CA 1
ATOM 3642 C C . TRP A 1 449 ? 2.041 0.630 -22.798 1.00 88.25 449 TRP A C 1
ATOM 3644 O O . TRP A 1 449 ? 2.947 -0.037 -23.238 1.00 88.25 449 TRP A O 1
ATOM 3654 N N . HIS A 1 450 ? 0.929 0.809 -23.515 1.00 85.19 450 HIS A N 1
ATOM 3655 C CA . HIS A 1 450 ? 0.765 0.185 -24.840 1.00 85.19 450 HIS A CA 1
ATOM 3656 C C . HIS A 1 450 ? 1.762 0.692 -25.898 1.00 85.19 450 HIS A C 1
ATOM 3658 O O . HIS A 1 450 ? 1.975 0.018 -26.906 1.00 85.19 450 HIS A O 1
ATOM 3664 N N . PHE A 1 451 ? 2.387 1.847 -25.665 1.00 83.94 451 PHE A N 1
ATOM 3665 C CA . PHE A 1 451 ? 3.325 2.499 -26.579 1.00 83.94 451 PHE A CA 1
ATOM 3666 C C . PHE A 1 451 ? 4.783 2.438 -26.098 1.00 83.94 451 PHE A C 1
ATOM 3668 O O . PHE A 1 451 ? 5.695 2.641 -26.898 1.00 83.94 451 PHE A O 1
ATOM 3675 N N . MET A 1 452 ? 5.025 2.149 -24.815 1.00 82.31 452 MET A N 1
ATOM 3676 C CA . MET A 1 452 ? 6.374 2.038 -24.255 1.00 82.31 452 MET A CA 1
ATOM 3677 C C . MET A 1 452 ? 7.030 0.725 -24.688 1.00 82.31 452 MET A C 1
ATOM 3679 O O . MET A 1 452 ? 6.803 -0.328 -24.095 1.00 82.31 452 MET A O 1
ATOM 3683 N N . SER A 1 453 ? 7.859 0.784 -25.732 1.00 76.94 453 SER A N 1
ATOM 3684 C CA . SER A 1 453 ? 8.452 -0.418 -26.321 1.00 76.94 453 SER A CA 1
ATOM 3685 C C . SER A 1 453 ? 9.332 -1.192 -25.325 1.00 76.94 453 SER A C 1
ATOM 3687 O O . SER A 1 453 ? 10.227 -0.599 -24.717 1.00 76.94 453 SER A O 1
ATOM 3689 N N . PRO A 1 454 ? 9.195 -2.532 -25.241 1.00 77.69 454 PRO A N 1
ATOM 3690 C CA . PRO A 1 454 ? 10.141 -3.395 -24.532 1.00 77.69 454 PRO A CA 1
ATOM 3691 C C . PRO A 1 454 ? 11.573 -3.356 -25.070 1.00 77.69 454 PRO A C 1
ATOM 3693 O O . PRO A 1 454 ? 12.503 -3.777 -24.384 1.00 77.69 454 PRO A O 1
ATOM 3696 N N . THR A 1 455 ? 11.750 -2.878 -26.303 1.00 79.44 455 THR A N 1
ATOM 3697 C CA . THR A 1 455 ? 13.061 -2.740 -26.946 1.00 79.44 455 THR A CA 1
ATOM 3698 C C . THR A 1 455 ? 13.735 -1.406 -26.652 1.00 79.44 455 THR A C 1
ATOM 3700 O O . THR A 1 455 ? 14.883 -1.226 -27.049 1.00 79.44 455 THR A O 1
ATOM 3703 N N 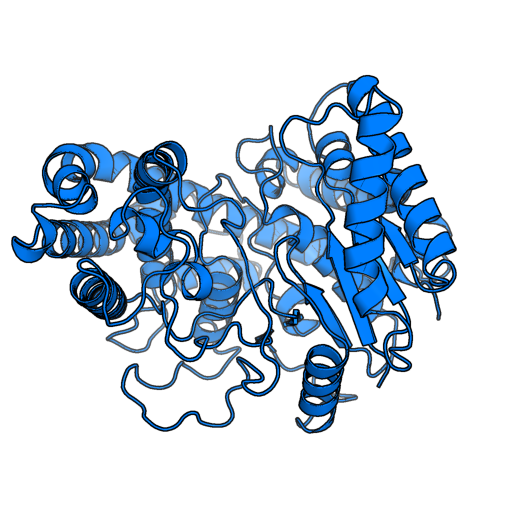. ASP A 1 456 ? 13.034 -0.464 -26.015 1.00 83.00 456 ASP A N 1
ATOM 3704 C CA . ASP A 1 456 ? 13.632 0.794 -25.586 1.00 83.00 456 ASP A CA 1
ATOM 3705 C C . ASP A 1 456 ? 14.619 0.520 -24.445 1.00 83.00 456 ASP A C 1
ATOM 3707 O O . ASP A 1 456 ? 14.268 -0.077 -23.421 1.00 83.00 456 ASP A O 1
ATOM 3711 N N . GLU A 1 457 ? 15.866 0.947 -24.632 1.00 82.50 457 GLU A N 1
ATOM 3712 C CA . GLU A 1 457 ? 16.942 0.753 -23.666 1.00 82.50 457 GLU A CA 1
ATOM 3713 C C . GLU A 1 457 ? 16.584 1.345 -22.298 1.00 82.50 457 GLU A C 1
ATOM 3715 O O . GLU A 1 457 ? 16.860 0.720 -21.272 1.00 82.50 457 GLU A O 1
ATOM 3720 N N . GLN A 1 458 ? 15.869 2.474 -22.282 1.00 83.50 458 GLN A N 1
ATOM 3721 C CA . GLN A 1 458 ? 15.448 3.157 -21.058 1.00 83.50 458 GLN A CA 1
ATOM 3722 C C . GLN A 1 458 ? 14.464 2.327 -20.218 1.00 83.50 458 GLN A C 1
ATOM 3724 O O . GLN A 1 458 ? 14.430 2.442 -18.994 1.00 83.50 458 GLN A O 1
ATOM 3729 N N . ASN A 1 459 ? 13.696 1.440 -20.855 1.00 83.50 459 ASN A N 1
ATOM 3730 C CA . ASN A 1 459 ? 12.669 0.627 -20.199 1.00 83.50 459 ASN A CA 1
ATOM 3731 C C . ASN A 1 459 ? 13.097 -0.830 -19.997 1.00 83.50 459 ASN A C 1
ATOM 3733 O O . ASN A 1 459 ? 12.373 -1.614 -19.382 1.00 83.50 459 ASN A O 1
ATOM 3737 N N . ARG A 1 460 ? 14.284 -1.219 -20.476 1.00 85.25 460 ARG A N 1
ATOM 3738 C CA . ARG A 1 460 ? 14.747 -2.614 -20.492 1.00 85.25 460 ARG A CA 1
ATOM 3739 C C . ARG A 1 460 ? 14.754 -3.273 -19.110 1.00 85.25 460 ARG A C 1
ATOM 3741 O O . ARG A 1 460 ? 14.555 -4.484 -19.005 1.00 85.25 460 ARG A O 1
ATOM 3748 N N . TRP A 1 461 ? 14.940 -2.499 -18.041 1.00 90.00 461 TRP A N 1
ATOM 3749 C CA . TRP A 1 461 ? 14.917 -3.004 -16.666 1.00 90.00 461 TRP A CA 1
ATOM 3750 C C . TRP A 1 461 ? 13.554 -3.617 -16.278 1.00 90.00 461 TRP A C 1
ATOM 3752 O O . TRP A 1 461 ? 13.519 -4.619 -15.558 1.00 90.00 461 TRP A O 1
ATOM 3762 N N . LEU A 1 462 ? 12.436 -3.106 -16.811 1.00 89.00 462 LEU A N 1
ATOM 3763 C CA . LEU A 1 462 ? 11.077 -3.644 -16.603 1.00 89.00 462 LEU A CA 1
ATOM 3764 C C . LEU A 1 462 ? 10.889 -5.024 -17.251 1.00 89.00 462 LEU A C 1
ATOM 3766 O O . LEU A 1 462 ? 10.063 -5.833 -16.820 1.00 89.00 462 LEU A O 1
ATOM 3770 N N . TYR A 1 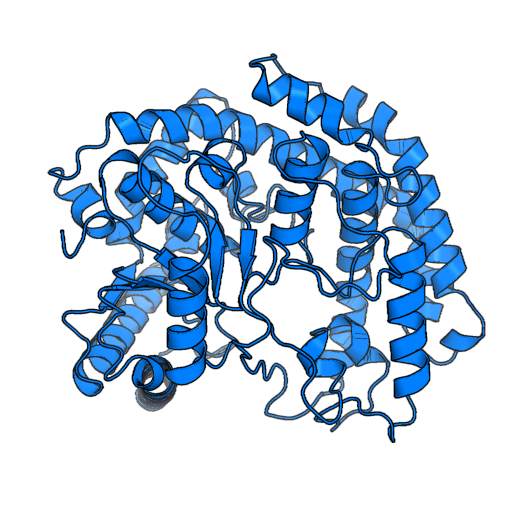463 ? 11.696 -5.303 -18.272 1.00 85.56 463 TYR A N 1
ATOM 3771 C CA . TYR A 1 463 ? 11.600 -6.461 -19.156 1.00 85.56 463 TYR A CA 1
ATOM 3772 C C . TYR A 1 463 ? 12.770 -7.434 -18.988 1.00 85.56 463 TYR A C 1
ATOM 3774 O O . TYR A 1 463 ? 12.919 -8.371 -19.767 1.00 85.56 463 TYR A O 1
ATOM 3782 N N . ARG A 1 464 ? 13.619 -7.247 -17.971 1.00 79.88 464 ARG A N 1
ATOM 3783 C CA . ARG A 1 464 ? 14.772 -8.122 -17.736 1.00 79.88 464 ARG A CA 1
ATOM 3784 C C . ARG A 1 464 ? 14.341 -9.601 -17.680 1.00 79.88 464 ARG A C 1
ATOM 3786 O O . ARG A 1 464 ? 13.284 -9.920 -17.132 1.00 79.88 464 ARG A O 1
ATOM 3793 N N . LYS A 1 465 ? 15.196 -10.486 -18.222 1.00 68.81 465 LYS A N 1
ATOM 3794 C CA . LYS A 1 465 ? 15.009 -11.956 -18.327 1.00 68.81 465 LYS A CA 1
ATOM 3795 C C . LYS A 1 465 ? 13.879 -12.409 -19.276 1.00 68.81 465 LYS A C 1
ATOM 3797 O O . LYS A 1 465 ? 13.362 -13.519 -19.115 1.00 68.81 465 LYS A O 1
ATOM 3802 N N . ILE A 1 466 ? 13.546 -11.576 -20.261 1.00 57.69 466 ILE A N 1
ATOM 3803 C CA . ILE A 1 466 ? 12.701 -11.914 -21.416 1.00 57.69 466 ILE A CA 1
ATOM 3804 C C . ILE A 1 466 ? 13.584 -12.138 -22.633 1.00 57.69 466 ILE A C 1
ATOM 3806 O O . ILE A 1 466 ? 14.533 -11.337 -22.810 1.00 57.69 466 ILE A O 1
#

Radius of gyrat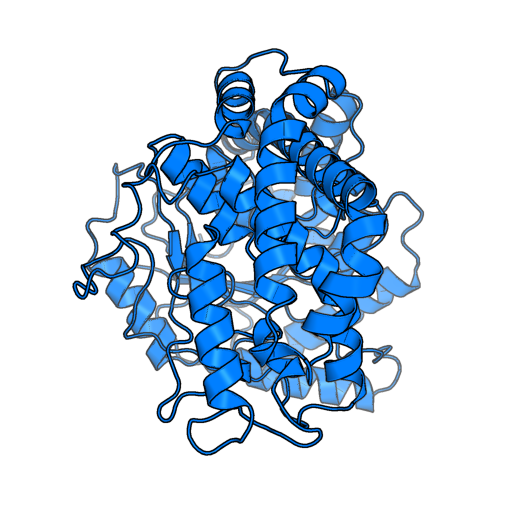ion: 21.76 Å; chains: 1; bounding box: 59×46×59 Å

pLDDT: mean 84.26, std 10.79, range [40.78, 96.44]

Secondary structure (DSSP, 8-state):
--EEEEEE-PPPTT--S-SHHHHHHHHHHHHHHHHTTTT-TTEEEEEEE-HHHHHHHHSSSPPPHHHHHHHHHHHHHHHHHHHHTT-TTTEEEESHHHHHHHHHHHHHHHHHTT--HHHHHHSSSS---TTTHHHHHHHHHHHHHHH--S--EEEEE-TTEE--HHHHHHHHHHHHHSS-STT-----EEEEE----SSP-HHHHTGGGGGGGSPTT-S---TTSTTHHHHHHHHHHHHHTT--TTT---TTEEEEE-HHHHHHS-----SSSS--TTHHHHHHHHHHHTTSSPPPPPTT-------TTEEEEEE-EE-S-TT---HHHHHHHHHHHHHHHHHHHHHHHHEETTTTEE-TTHHHHHHHHTT-----HHHHHHHHHHHHHHHHHHHHHHHT-GGGTTSHHHHIIIIIHHHHHHHHHHHHHHHHHHHHHHHHHHHHHHHHTTTS-TT-GGGGGGGTT-

Sequence (466 aa):
MKCIVFTHFGRQRNNPLVTTTQKVNQQEEWQERLRAYRGCNNVDLIYIFIMDGYVALVSRGDIPFKELMIERTMRNILETAARVEGLSDKVQVVGIDELIPTLAALQDIAESRNQDLDLLLLGGGRYAYYDSPKMVEAFIRLARGTHIETDEVILRFDEDVFVNRGSIQKLINFHNKLPYGKNKNEYRFLSGNYRFHKPEDLLNDFAIRTHFFSSVGARKLSPGDAGYKDAKHWLDSIAEIGADPYNQVISGAGLTMSLRSISTLPPFANAGSPILWIDDHLKRRLHEALEHLPPPPAANSKSVDKSYRCCHQANFKQDRHPDRVTQGDIDWVIQYLPRFVRGIVMDNLIWDRHKRRAGVYINFVNEVTNGGSGTPELTLRKTLKSDAYKVLDKVETMWSDQCYKKYRVYDYAKNVLPGEKDILFNQVVEALHSYLTLLRIWQPFVSLWHFMSPTDEQNRWLYRKI